Protein AF-0000000083413880 (afdb_homodimer)

Nearest PDB structures (foldseek):
  7q4i-assembly1_A  TM=9.057E-01  e=2.828E-20  Drosophila melanogaster
  7q4i-assembly1_A  TM=9.060E-01  e=8.756E-21  Drosophila melanogaster

Radius of gyration: 27.68 Å; Cα contacts (8 Å, |Δi|>4): 814; chains: 2; bounding box: 43×85×64 Å

InterPro domains:
  IPR026050 C1GALT1/C1GALT1-specific chaperone 1 [PTHR23033] (22-190)

Solvent-accessible surface area (backbone atoms only — not comparable to full-atom values): 29080 Å² total; per-residue (Å²): 125,86,66,44,62,70,46,71,47,90,83,54,32,44,35,43,30,36,78,36,44,47,70,38,63,50,28,41,52,60,71,46,58,25,55,54,52,76,43,39,32,30,34,30,28,48,25,55,38,76,45,84,82,45,67,83,39,52,25,38,40,48,44,27,8,37,36,29,22,42,35,27,46,52,52,44,68,72,41,55,81,39,62,92,46,16,77,82,72,86,84,59,61,63,32,59,50,48,27,50,24,36,48,63,72,66,34,41,68,50,75,55,44,46,98,80,64,16,38,21,38,27,70,42,29,64,51,59,59,69,47,39,78,74,44,60,88,73,40,64,70,57,66,43,25,24,58,40,58,77,78,29,94,63,38,66,34,43,50,43,26,20,31,4,74,38,49,79,61,48,52,54,41,50,49,38,59,72,74,49,48,50,59,60,90,56,81,68,76,82,84,72,83,70,72,68,57,51,92,89,63,77,77,70,82,71,66,66,40,75,77,55,92,76,67,70,77,69,78,63,66,68,74,67,69,69,90,80,76,79,72,65,69,65,63,54,50,52,54,48,53,54,47,52,54,53,48,51,53,50,53,51,33,55,52,57,71,72,103,125,85,66,43,61,72,47,71,46,90,83,54,30,43,36,44,32,36,78,37,45,48,72,37,62,51,26,42,51,60,70,48,58,26,56,54,51,76,42,42,32,31,34,32,29,50,25,54,38,74,43,84,83,46,66,83,39,53,26,38,39,49,44,28,10,37,37,29,22,42,36,26,47,54,52,44,69,73,43,54,79,38,64,91,47,15,78,81,72,86,84,60,63,65,32,58,51,49,27,50,23,36,49,64,71,65,35,42,68,50,76,55,43,46,98,79,62,14,38,21,37,26,69,42,29,65,50,59,57,70,46,40,81,76,42,61,87,73,40,63,69,57,66,44,26,24,58,40,56,77,78,25,98,61,40,66,34,43,49,42,27,20,29,4,73,37,48,77,60,49,53,54,41,50,49,39,58,71,73,51,49,50,59,59,88,58,78,66,76,82,84,72,83,71,71,67,56,51,92,88,62,79,78,70,81,70,67,67,41,74,77,55,91,78,67,70,77,68,79,61,65,68,73,66,69,68,89,80,75,79,72,64,68,65,64,54,50,52,54,49,53,54,47,52,54,53,48,50,54,50,53,52,32,53,53,57,70,70,102

Sequence (518 aa):
MNQFPWLINPTSVLVLNELKSYVFVENMRHMLYPYSPDMPIYFGYNFKLFYSPFGNASYMSGGSGYVLSREALRIFVHGLNDSSKCRQEDNHAEDVEMGVCLYNLGVLAGDSRDSTLRNRFFPMAPYTLLMSKYNGLDFWLFRYAYYNPRACRNCLSDYPVAFHYVSPEDLYVYDYFCYELELYERPQVQERLPEKILPGQLYIPPSDNSCSCSCNPSAFRLVGPLSGQQEPEQQIQWEQDEQERQQEQEEQCEQEEQLMNQFPWLINPTSVLVLNELKSYVFVENMRHMLYPYSPDMPIYFGYNFKLFYSPFGNASYMSGGSGYVLSREALRIFVHGLNDSSKCRQEDNHAEDVEMGVCLYNLGVLAGDSRDSTLRNRFFPMAPYTLLMSKYNGLDFWLFRYAYYNPRACRNCLSDYPVAFHYVSPEDLYVYDYFCYELELYERPQVQERLPEKILPGQLYIPPSDNSCSCSCNPSAFRLVGPLSGQQEPEQQIQWEQDEQERQQEQEEQCEQEEQL

Organism: Drosophila navojoa (NCBI:txid7232)

Foldseek 3Di:
DPQWPFDCDVVLKTWTAGPFKAFDVVLVCLLCVQEDLQAQEKEAFWFDQLAPPQPQATWHDRQLTMITRNNNVVLCVVCVPPCVQAPPDPPADPRSRVRSSSVSSPRHYAQSADPLRAAQTESAAPVCLVCCLVPPCPQLCQVGGQAHCVSDSRSHDPRHGMHGPHDPVVSVVVCCVVPPDDDPPPDDDDDDRDHHQDPPRDDGDTGPRPPPPPPPPPVPPVPDDVPDDDDPPVSVVVSVVVSVNVVVSVVVNVVVVVD/DPQWPFDCDPVLKTWTAGPFKAFDVVLVCLLCVQEDLQAQEKEAFWFDQLAPPQPQATWHDRQLTMITRNNNVVLCVVQVPPCVQAPPDPPADPRSRVRSSSVSSPRHYAQSADPLRAAQGESAAPVCLVCCLVPPCPQLCQVGGQAHCVSDNRNHDPRHGMHGNHDPVVSVVVCCVVPPDDDPPPDDDDDDRDHHQDPPRDDGDTGPRPPPPPPPPPVPPVPDDVPDDDDPPVSVVVSVVVSVNVVVSVVVNVVVVVD

pLDDT: mean 73.75, std 19.84, range [22.42, 95.5]

Structure (mmCIF, N/CA/C/O backbone):
data_AF-0000000083413880-model_v1
#
loop_
_entity.id
_entity.type
_entity.pdbx_description
1 polymer 'Glycoprotein-N-acetylgalactosamine 3-beta-galactosyltransferase 1'
#
loop_
_atom_site.group_PDB
_atom_site.id
_atom_site.type_symbol
_atom_site.label_atom_id
_atom_site.label_alt_id
_atom_site.label_comp_id
_atom_site.label_asym_id
_atom_site.label_entity_id
_atom_site.label_seq_id
_atom_site.pdbx_PDB_ins_code
_atom_site.Cartn_x
_atom_site.Cartn_y
_atom_site.Cartn_z
_atom_site.occupancy
_atom_site.B_iso_or_equiv
_atom_site.auth_seq_id
_atom_site.auth_comp_id
_atom_site.auth_asym_id
_atom_site.auth_atom_id
_atom_site.pdbx_PDB_model_num
ATOM 1 N N . MET A 1 1 ? 14.359 -26.125 0.489 1 28.27 1 MET A N 1
ATOM 2 C CA . MET A 1 1 ? 13.102 -26.453 1.151 1 28.27 1 MET A CA 1
ATOM 3 C C . MET A 1 1 ? 12.867 -25.531 2.348 1 28.27 1 MET A C 1
ATOM 5 O O . MET A 1 1 ? 11.719 -25.234 2.701 1 28.27 1 MET A O 1
ATOM 9 N N . ASN A 1 2 ? 13.891 -25.109 2.965 1 31.52 2 ASN A N 1
ATOM 10 C CA . ASN A 1 2 ? 13.859 -24.453 4.27 1 31.52 2 ASN A CA 1
ATOM 11 C C . ASN A 1 2 ? 13.344 -23.016 4.168 1 31.52 2 ASN A C 1
ATOM 13 O O . ASN A 1 2 ? 13.164 -22.344 5.184 1 31.52 2 ASN A O 1
ATOM 17 N N . GLN A 1 3 ? 13.383 -22.578 3.045 1 35.22 3 GLN A N 1
ATOM 18 C CA . GLN A 1 3 ? 13.234 -21.125 3.016 1 35.22 3 GLN A CA 1
ATOM 19 C C . GLN A 1 3 ? 11.789 -20.719 2.773 1 35.22 3 GLN A C 1
ATOM 21 O O . GLN A 1 3 ? 11.484 -19.531 2.629 1 35.22 3 GLN A O 1
ATOM 26 N N . PHE A 1 4 ? 10.922 -21.719 2.502 1 36 4 PHE A N 1
ATOM 27 C CA . PHE A 1 4 ? 9.555 -21.328 2.182 1 36 4 PHE A CA 1
ATOM 28 C C . PHE A 1 4 ? 8.68 -21.344 3.428 1 36 4 PHE A C 1
ATOM 30 O O . PHE A 1 4 ? 8.508 -22.391 4.055 1 36 4 PHE A O 1
ATOM 37 N N . PRO A 1 5 ? 8.484 -20.25 4.105 1 36.78 5 PRO A N 1
ATOM 38 C CA . PRO A 1 5 ? 7.434 -20.359 5.121 1 36.78 5 PRO A CA 1
ATOM 39 C C . PRO A 1 5 ? 6.113 -20.859 4.551 1 36.78 5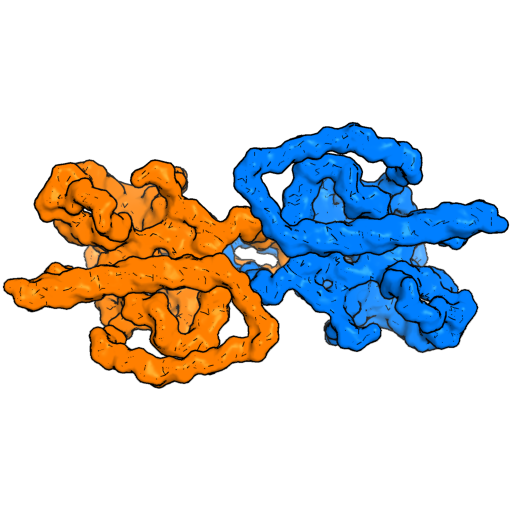 PRO A C 1
ATOM 41 O O . PRO A 1 5 ? 5.73 -20.5 3.439 1 36.78 5 PRO A O 1
ATOM 44 N N . TRP A 1 6 ? 5.801 -22.141 4.973 1 35.75 6 TRP A N 1
ATOM 45 C CA . TRP A 1 6 ? 4.535 -22.797 4.656 1 35.75 6 TRP A CA 1
ATOM 46 C C . TRP A 1 6 ? 3.395 -22.203 5.477 1 35.75 6 TRP A C 1
ATOM 48 O O . TRP A 1 6 ? 3.541 -21.969 6.676 1 35.75 6 TRP A O 1
ATOM 58 N N . LEU A 1 7 ? 2.672 -21.359 4.891 1 36.56 7 LEU A N 1
ATOM 59 C CA . LEU A 1 7 ? 1.474 -20.969 5.629 1 36.56 7 LEU A CA 1
ATOM 60 C C . LEU A 1 7 ? 0.283 -21.828 5.219 1 36.56 7 LEU A C 1
ATOM 62 O O . LEU A 1 7 ? 0.006 -22 4.031 1 36.56 7 LEU A O 1
ATOM 66 N N . ILE A 1 8 ? -0.036 -22.797 6.09 1 33.22 8 ILE A N 1
ATOM 67 C CA . ILE A 1 8 ? -1.237 -23.609 5.918 1 33.22 8 ILE A CA 1
ATOM 68 C C . ILE A 1 8 ? -2.455 -22.844 6.422 1 33.22 8 ILE A C 1
ATOM 70 O O . ILE A 1 8 ? -2.482 -22.391 7.57 1 33.22 8 ILE A O 1
ATOM 74 N N . ASN A 1 9 ? -3.029 -22.203 5.43 1 38.06 9 ASN A N 1
ATOM 75 C CA . ASN A 1 9 ? -4.293 -21.609 5.848 1 38.06 9 ASN A CA 1
ATOM 76 C C . ASN A 1 9 ? -5.355 -22.672 6.117 1 38.06 9 ASN A C 1
ATOM 78 O O . ASN A 1 9 ? -5.285 -23.781 5.57 1 38.06 9 ASN A O 1
ATOM 82 N N . PRO A 1 10 ? -6.145 -22.453 7.098 1 35.47 10 PRO A N 1
ATOM 83 C CA . PRO A 1 10 ? -7.184 -23.406 7.504 1 35.47 10 PRO A CA 1
ATOM 84 C C . PRO A 1 10 ? -7.988 -23.938 6.324 1 35.47 10 PRO A C 1
ATOM 86 O O . PRO A 1 10 ? -8.773 -24.875 6.48 1 35.47 10 PRO A O 1
ATOM 89 N N . THR A 1 11 ? -8.039 -23.234 5.258 1 40.41 11 THR A N 1
ATOM 90 C CA . THR A 1 11 ? -8.93 -23.766 4.238 1 40.41 11 THR A CA 1
ATOM 91 C C . THR A 1 11 ? -8.234 -24.859 3.432 1 40.41 11 THR A C 1
ATOM 93 O O . THR A 1 11 ? -8.617 -25.141 2.293 1 40.41 11 THR A O 1
ATOM 96 N N . SER A 1 12 ? -7.316 -25.641 4.043 1 38.56 12 SER A N 1
ATOM 97 C CA . SER A 1 12 ? -6.762 -26.875 3.502 1 38.56 12 SER A CA 1
ATOM 98 C C . SER A 1 12 ? -5.895 -26.609 2.279 1 38.56 12 SER A C 1
ATOM 100 O O . SER A 1 12 ? -5.809 -27.438 1.375 1 38.56 12 SER A O 1
ATOM 102 N N . VAL A 1 13 ? -5.555 -25.406 2.074 1 38.19 13 VAL A N 1
ATOM 103 C CA . VAL A 1 13 ? -4.668 -25.141 0.946 1 38.19 13 VAL A CA 1
ATOM 104 C C . VAL A 1 13 ? -3.277 -24.781 1.457 1 38.19 13 VAL A C 1
ATOM 106 O O . VAL A 1 13 ? -3.137 -24.25 2.561 1 38.19 13 VAL A O 1
ATOM 109 N N . LEU A 1 14 ? -2.336 -25.406 0.811 1 44.38 14 LEU A N 1
ATOM 110 C CA . LEU A 1 14 ? -0.952 -25.047 1.098 1 44.38 14 LEU A CA 1
ATOM 111 C C . LEU A 1 14 ? -0.502 -23.875 0.224 1 44.38 14 LEU A C 1
ATOM 113 O O . LEU A 1 14 ? -0.678 -23.906 -0.997 1 44.38 14 LEU A O 1
ATOM 117 N N . VAL A 1 15 ? -0.289 -22.891 0.916 1 50.34 15 VAL A N 1
ATOM 118 C CA . VAL A 1 15 ? 0.28 -21.766 0.194 1 50.34 15 VAL A CA 1
ATOM 119 C C . VAL A 1 15 ? 1.797 -21.734 0.369 1 50.34 15 VAL A C 1
ATOM 121 O O . VAL A 1 15 ? 2.299 -21.797 1.494 1 50.34 15 VAL A O 1
ATOM 124 N N . LEU A 1 16 ? 2.508 -21.969 -0.723 1 54.97 16 LEU A N 1
ATOM 125 C CA . LEU A 1 16 ? 3.961 -21.828 -0.698 1 54.97 16 LEU A CA 1
ATOM 126 C C . LEU A 1 16 ? 4.391 -20.469 -1.232 1 54.97 16 LEU A C 1
ATOM 128 O O . LEU A 1 16 ? 4.008 -20.078 -2.338 1 54.97 16 LEU A O 1
ATOM 132 N N . ASN A 1 17 ? 4.816 -19.719 -0.26 1 50.62 17 ASN A N 1
ATOM 133 C CA . ASN A 1 17 ? 5.309 -18.422 -0.725 1 50.62 17 ASN A CA 1
ATOM 134 C C . ASN A 1 17 ? 6.766 -18.219 -0.335 1 50.62 17 ASN A C 1
ATOM 136 O O . ASN A 1 17 ? 7.234 -18.766 0.663 1 50.62 17 ASN A O 1
ATOM 140 N N . GLU A 1 18 ? 7.52 -17.688 -1.311 1 57.16 18 GLU A N 1
ATOM 141 C CA . GLU A 1 18 ? 8.875 -17.266 -0.962 1 57.16 18 GLU A CA 1
ATOM 142 C C . GLU A 1 18 ? 8.844 -16.094 0.009 1 57.16 18 GLU A C 1
ATOM 144 O O . GLU A 1 18 ? 7.82 -15.414 0.147 1 57.16 18 GLU A O 1
ATOM 149 N N . LEU A 1 19 ? 9.969 -15.945 0.531 1 61.78 19 LEU A N 1
ATOM 150 C CA . LEU A 1 19 ? 10.172 -14.766 1.366 1 61.78 19 LEU A CA 1
ATOM 151 C C . LEU A 1 19 ? 9.992 -13.484 0.555 1 61.78 19 LEU A C 1
ATOM 153 O O . LEU A 1 19 ? 10.164 -13.492 -0.667 1 61.78 19 LEU A O 1
ATOM 157 N N . LYS A 1 20 ? 9.203 -12.617 0.947 1 75.31 20 LYS A N 1
ATOM 158 C CA . LYS A 1 20 ? 9.023 -11.305 0.323 1 75.31 20 LYS A CA 1
ATOM 159 C C . LYS A 1 20 ? 7.734 -11.25 -0.485 1 75.31 20 LYS A C 1
ATOM 161 O O . LYS A 1 20 ? 7.676 -10.594 -1.527 1 75.31 20 LYS A O 1
ATOM 166 N N . SER A 1 21 ? 6.945 -12.242 -0.251 1 83.38 21 SER A N 1
ATOM 167 C CA . SER A 1 21 ? 5.652 -12.188 -0.924 1 83.38 21 SER A CA 1
ATOM 168 C C . SER A 1 21 ? 4.562 -11.672 0.012 1 83.38 21 SER A C 1
ATOM 170 O O . SER A 1 21 ? 4.605 -11.922 1.219 1 83.38 21 SER A O 1
ATOM 172 N N . TYR A 1 22 ? 3.709 -10.898 -0.529 1 89.75 22 TYR A N 1
ATOM 173 C CA . TYR A 1 22 ? 2.508 -10.484 0.189 1 89.75 22 TYR A CA 1
ATOM 174 C C . TYR A 1 22 ? 1.27 -11.164 -0.385 1 89.75 22 TYR A C 1
ATOM 176 O O . TYR A 1 22 ? 1.018 -11.094 -1.59 1 89.75 22 TYR A O 1
ATOM 184 N N . VAL A 1 23 ? 0.475 -11.859 0.523 1 88.06 23 VAL A N 1
ATOM 185 C CA . VAL A 1 23 ? -0.676 -12.633 0.075 1 88.06 23 VAL A CA 1
ATOM 186 C C . VAL A 1 23 ? -1.961 -12.016 0.627 1 88.06 23 VAL A C 1
ATOM 188 O O . VAL A 1 23 ? -2.055 -11.734 1.824 1 88.06 23 VAL A O 1
ATOM 191 N N . PHE A 1 24 ? -2.861 -11.766 -0.26 1 89.38 24 PHE A N 1
ATOM 192 C CA . PHE A 1 24 ? -4.207 -11.359 0.123 1 89.38 24 PHE A CA 1
ATOM 193 C C . PHE A 1 24 ? -5.094 -12.578 0.36 1 89.38 24 PHE A C 1
ATOM 195 O O . PHE A 1 24 ? -5.711 -13.094 -0.574 1 89.38 24 PHE A O 1
ATOM 202 N N . VAL A 1 25 ? -5.219 -12.969 1.592 1 84.12 25 VAL A N 1
ATOM 203 C CA . VAL A 1 25 ? -5.836 -14.234 1.962 1 84.12 25 VAL A CA 1
ATOM 204 C C . VAL A 1 25 ? -7.312 -14.219 1.584 1 84.12 25 VAL A C 1
ATOM 206 O O . VAL A 1 25 ? -7.852 -15.227 1.11 1 84.12 25 VAL A O 1
ATOM 209 N N . GLU A 1 26 ? -8.023 -13.109 1.74 1 84.56 26 GLU A N 1
ATOM 210 C CA . GLU A 1 26 ? -9.438 -12.984 1.398 1 84.56 26 GLU A CA 1
ATOM 211 C C . GLU A 1 26 ? -9.672 -13.227 -0.091 1 84.56 26 GLU A C 1
ATOM 213 O O . GLU A 1 26 ? -10.594 -13.953 -0.475 1 84.56 26 GLU A O 1
ATOM 218 N N . ASN A 1 27 ? -8.828 -12.625 -0.875 1 90.06 27 ASN A N 1
ATOM 219 C CA . ASN A 1 27 ? -8.945 -12.797 -2.32 1 90.06 27 ASN A CA 1
ATOM 220 C C . ASN A 1 27 ? -8.617 -14.227 -2.74 1 90.06 27 ASN A C 1
ATOM 222 O O . ASN A 1 27 ? -9.25 -14.773 -3.645 1 90.06 27 ASN A O 1
ATOM 226 N N . MET A 1 28 ? -7.633 -14.828 -2.049 1 88.81 28 MET A N 1
ATOM 227 C CA . MET A 1 28 ? -7.273 -16.203 -2.342 1 88.81 28 MET A CA 1
ATOM 228 C C . MET A 1 28 ? -8.438 -17.156 -2.031 1 88.81 28 MET A C 1
ATOM 230 O O . MET A 1 28 ? -8.766 -18.016 -2.838 1 88.81 28 MET A O 1
ATOM 234 N N . ARG A 1 29 ? -9.039 -16.938 -0.889 1 84.19 29 ARG A N 1
ATOM 235 C CA . ARG A 1 29 ? -10.164 -17.766 -0.483 1 84.19 29 ARG A CA 1
ATOM 236 C C . ARG A 1 29 ? -11.305 -17.672 -1.493 1 84.19 29 ARG A C 1
ATOM 238 O O . ARG A 1 29 ? -11.898 -18.688 -1.862 1 84.19 29 ARG A O 1
ATOM 245 N N . HIS A 1 30 ? -11.57 -16.469 -1.914 1 89.44 30 HIS A N 1
ATOM 246 C CA . HIS A 1 30 ? -12.641 -16.266 -2.879 1 89.44 30 HIS A CA 1
ATOM 247 C C . HIS A 1 30 ? -12.32 -16.938 -4.211 1 89.44 30 HIS A C 1
ATOM 249 O O . HIS A 1 30 ? -13.203 -17.547 -4.824 1 89.44 30 HIS A O 1
ATOM 255 N N . MET A 1 31 ? -11.125 -16.828 -4.68 1 90.69 31 MET A N 1
ATOM 256 C CA . MET A 1 31 ? -10.688 -17.422 -5.934 1 90.69 31 MET A CA 1
ATOM 257 C C . MET A 1 31 ? -10.812 -18.953 -5.875 1 90.69 31 MET A C 1
ATOM 259 O O . MET A 1 31 ? -11.195 -19.578 -6.863 1 90.69 31 MET A O 1
ATOM 263 N N . LEU A 1 32 ? -10.539 -19.547 -4.68 1 88.62 32 LEU A N 1
ATOM 264 C CA . LEU A 1 32 ? -10.477 -21 -4.539 1 88.62 32 LEU A CA 1
ATOM 265 C C . LEU A 1 32 ? -11.859 -21.578 -4.27 1 88.62 32 LEU A C 1
ATOM 267 O O . LEU A 1 32 ? -12.078 -22.781 -4.434 1 88.62 32 LEU A O 1
ATOM 271 N N . TYR A 1 33 ? -12.742 -20.766 -3.967 1 86.88 33 TYR A N 1
ATOM 272 C CA . TYR A 1 33 ? -14.062 -21.188 -3.494 1 86.88 33 TYR A CA 1
ATOM 273 C C . TYR A 1 33 ? -14.727 -22.125 -4.496 1 86.88 33 TYR A C 1
ATOM 275 O O . TYR A 1 33 ? -15.328 -23.125 -4.109 1 86.88 33 TYR A O 1
ATOM 283 N N . PRO A 1 34 ? -14.68 -21.906 -5.801 1 90.56 34 PRO A N 1
ATOM 284 C CA . PRO A 1 34 ? -15.375 -22.781 -6.754 1 90.56 34 PRO A CA 1
ATOM 285 C C . PRO A 1 34 ? -14.773 -24.172 -6.844 1 90.56 34 PRO A C 1
ATOM 287 O O . PRO A 1 34 ? -15.422 -25.109 -7.328 1 90.56 34 PRO A O 1
ATOM 290 N N . TYR A 1 35 ? -13.633 -24.391 -6.398 1 89.25 35 TYR A N 1
ATOM 291 C CA . TYR A 1 35 ? -12.914 -25.641 -6.613 1 89.25 35 TYR A CA 1
ATOM 292 C C . TYR A 1 35 ? -13.055 -26.562 -5.41 1 89.25 35 TYR A C 1
ATOM 294 O O . TYR A 1 35 ? -12.922 -26.125 -4.266 1 89.25 35 TYR A O 1
ATOM 302 N N . SER A 1 36 ? -13.25 -27.75 -5.738 1 87.25 36 SER A N 1
ATOM 303 C CA . SER A 1 36 ? -13.258 -28.75 -4.68 1 87.25 36 SER A CA 1
ATOM 304 C C . SER A 1 36 ? -11.844 -29.047 -4.191 1 87.25 36 SER A C 1
ATOM 306 O O . SER A 1 36 ? -10.922 -29.188 -4.996 1 87.25 36 SER A O 1
ATOM 308 N N . PRO A 1 37 ? -11.703 -29.219 -2.844 1 85.06 37 PRO A N 1
ATOM 309 C CA . PRO A 1 37 ? -10.383 -29.594 -2.326 1 85.06 37 PRO A CA 1
ATOM 310 C C . PRO A 1 37 ? -9.945 -30.984 -2.799 1 85.06 37 PRO A C 1
ATOM 312 O O . PRO A 1 37 ? -8.758 -31.328 -2.701 1 85.06 37 PRO A O 1
ATOM 315 N N . ASP A 1 38 ? -10.906 -31.703 -3.354 1 87.69 38 ASP A N 1
ATOM 316 C CA . ASP A 1 38 ? -10.609 -33.062 -3.799 1 87.69 38 ASP A CA 1
ATOM 317 C C . ASP A 1 38 ? -10.172 -33.062 -5.262 1 87.69 38 ASP A C 1
ATOM 319 O O . ASP A 1 38 ? -9.789 -34.125 -5.793 1 87.69 38 ASP A O 1
ATOM 323 N N . MET A 1 39 ? -10.227 -31.969 -5.918 1 89.25 39 MET A N 1
ATOM 324 C CA . MET A 1 39 ? -9.688 -31.828 -7.27 1 89.25 39 MET A CA 1
ATOM 325 C C . MET A 1 39 ? -8.172 -31.672 -7.238 1 89.25 39 MET A C 1
ATOM 327 O O . MET A 1 39 ? -7.652 -30.828 -6.5 1 89.25 39 MET A O 1
ATOM 331 N N . PRO A 1 40 ? -7.43 -32.531 -7.977 1 93.56 40 PRO A N 1
ATOM 332 C CA . PRO A 1 40 ? -5.973 -32.375 -7.996 1 93.56 40 PRO A CA 1
ATOM 333 C C . PRO A 1 40 ? -5.504 -31.219 -8.867 1 93.56 40 PRO A C 1
ATOM 335 O O . PRO A 1 40 ? -5.113 -31.422 -10.016 1 93.56 40 PRO A O 1
ATOM 338 N N . ILE A 1 41 ? -5.508 -30.078 -8.312 1 93.31 41 ILE A N 1
ATOM 339 C CA . ILE A 1 41 ? -5.234 -28.859 -9.07 1 93.31 41 ILE A CA 1
ATOM 340 C C . ILE A 1 41 ? -4.414 -27.891 -8.211 1 93.31 41 ILE A C 1
ATOM 342 O O . ILE A 1 41 ? -4.48 -27.938 -6.98 1 93.31 41 ILE A O 1
ATOM 346 N N . TYR A 1 42 ? -3.555 -27.094 -8.844 1 92.94 42 TYR A N 1
ATOM 347 C CA . TYR A 1 42 ? -2.809 -26.062 -8.148 1 92.94 42 TYR A CA 1
ATOM 348 C C . TYR A 1 42 ? -2.783 -24.766 -8.953 1 92.94 42 TYR A C 1
ATOM 350 O O . TYR A 1 42 ? -3.068 -24.766 -10.156 1 92.94 42 TYR A O 1
ATOM 358 N N . PHE A 1 43 ? -2.6 -23.688 -8.219 1 93.81 43 PHE A N 1
ATOM 359 C CA . PHE A 1 43 ? -2.744 -22.375 -8.852 1 93.81 43 PHE A CA 1
ATOM 360 C C . PHE A 1 43 ? -1.542 -21.484 -8.539 1 93.81 43 PHE A C 1
ATOM 362 O O . PHE A 1 43 ? -0.873 -21.672 -7.52 1 93.81 43 PHE A O 1
ATOM 369 N N . GLY A 1 44 ? -1.284 -20.469 -9.281 1 93.06 44 GLY A N 1
ATOM 370 C CA . GLY A 1 44 ? -0.245 -19.453 -9.25 1 93.06 44 GLY A CA 1
ATOM 371 C C . GLY A 1 44 ? -0.181 -18.625 -10.516 1 93.06 44 GLY A C 1
ATOM 372 O O . GLY A 1 44 ? -1.208 -18.359 -11.156 1 93.06 44 GLY A O 1
ATOM 373 N N . TYR A 1 45 ? 0.971 -18.109 -10.789 1 93.12 45 TYR A N 1
ATOM 374 C CA . TYR A 1 45 ? 1.217 -17.453 -12.07 1 93.12 45 TYR A CA 1
ATOM 375 C C . TYR A 1 45 ? 1.752 -18.453 -13.094 1 93.12 45 TYR A C 1
ATOM 377 O O . TYR A 1 45 ? 2.828 -19.016 -12.906 1 93.12 45 TYR A O 1
ATOM 385 N N . ASN A 1 46 ? 1.072 -18.609 -14.195 1 93.88 46 ASN A N 1
ATOM 386 C CA . ASN A 1 46 ? 1.405 -19.625 -15.188 1 93.88 46 ASN A CA 1
ATOM 387 C C . ASN A 1 46 ? 2.57 -19.188 -16.062 1 93.88 46 ASN A C 1
ATOM 389 O O . ASN A 1 46 ? 2.473 -18.188 -16.781 1 93.88 46 ASN A O 1
ATOM 393 N N . PHE A 1 47 ? 3.592 -19.984 -16 1 90.44 47 PHE A N 1
ATOM 394 C CA . PHE A 1 47 ? 4.68 -19.859 -16.969 1 90.44 47 PHE A CA 1
ATOM 395 C C . PHE A 1 47 ? 4.648 -21.016 -17.953 1 90.44 47 PHE A C 1
ATOM 397 O O . PHE A 1 47 ? 4.176 -22.109 -17.625 1 90.44 47 PHE A O 1
ATOM 404 N N . LYS A 1 48 ? 5.211 -20.766 -19.062 1 87.06 48 LYS A N 1
ATOM 405 C CA . LYS A 1 48 ? 5.352 -21.828 -20.062 1 87.06 48 LYS A CA 1
ATOM 406 C C . LYS A 1 48 ? 6.383 -22.859 -19.625 1 87.06 48 LYS A C 1
ATOM 408 O O . LYS A 1 48 ? 7.43 -22.516 -19.078 1 87.06 48 LYS A O 1
ATOM 413 N N . LEU A 1 49 ? 5.961 -24.078 -19.766 1 81.5 49 LEU A N 1
ATOM 414 C CA . LEU A 1 49 ? 6.938 -25.156 -19.656 1 81.5 49 LEU A CA 1
ATOM 415 C C . LEU A 1 49 ? 7.547 -25.484 -21.016 1 81.5 49 LEU A C 1
ATOM 417 O O . LEU A 1 49 ? 6.852 -25.953 -21.922 1 81.5 49 LEU A O 1
ATOM 421 N N . PHE A 1 50 ? 8.703 -25.062 -21.328 1 66.19 50 PHE A N 1
ATOM 422 C CA . PHE A 1 50 ? 9.312 -25.141 -22.641 1 66.19 50 PHE A CA 1
ATOM 423 C C . PHE A 1 50 ? 9.844 -26.531 -22.922 1 66.19 50 PHE A C 1
ATOM 425 O O . PHE A 1 50 ? 10.148 -26.875 -24.078 1 66.19 50 PHE A O 1
ATOM 432 N N . TYR A 1 51 ? 9.977 -27.344 -21.953 1 60.88 51 TYR A N 1
ATOM 433 C CA . TYR A 1 51 ? 10.672 -28.594 -22.219 1 60.88 51 TYR A CA 1
ATOM 434 C C . TYR A 1 51 ? 9.719 -29.641 -22.812 1 60.88 51 TYR A C 1
ATOM 436 O O . TYR A 1 51 ? 8.555 -29.703 -22.438 1 60.88 51 TYR A O 1
ATOM 444 N N . SER A 1 52 ? 10.133 -30.094 -24.141 1 54.53 52 SER A N 1
ATOM 445 C CA . SER A 1 52 ? 9.508 -31.328 -24.578 1 54.53 52 SER A CA 1
ATOM 446 C C . SER A 1 52 ? 9.516 -32.375 -23.453 1 54.53 52 SER A C 1
ATOM 448 O O . SER A 1 52 ? 10.461 -32.438 -22.672 1 54.53 52 SER A O 1
ATOM 450 N N . PRO A 1 53 ? 8.5 -33.031 -23.297 1 57.16 53 PRO A N 1
ATOM 451 C CA . PRO A 1 53 ? 7.285 -33.188 -24.094 1 57.16 53 PRO A CA 1
ATOM 452 C C . PRO A 1 53 ? 6.109 -32.375 -23.562 1 57.16 53 PRO A C 1
ATOM 454 O O . PRO A 1 53 ? 4.949 -32.75 -23.797 1 57.16 53 PRO A O 1
ATOM 457 N N . PHE A 1 54 ? 6.41 -31.453 -22.891 1 64.44 54 PHE A N 1
ATOM 458 C CA . PHE A 1 54 ? 5.305 -30.938 -22.094 1 64.44 54 PHE A CA 1
ATOM 459 C C . PHE A 1 54 ? 4.375 -30.094 -22.953 1 64.44 54 PHE A C 1
ATOM 461 O O . PHE A 1 54 ? 3.242 -29.812 -22.547 1 64.44 54 PHE A O 1
ATOM 468 N N . GLY A 1 55 ? 4.57 -30.078 -24.219 1 59.97 55 GLY A N 1
ATOM 469 C CA . GLY A 1 55 ? 3.611 -29.422 -25.094 1 59.97 55 GLY A CA 1
ATOM 470 C C . GLY A 1 55 ? 3.129 -28.094 -24.578 1 59.97 55 GLY A C 1
ATOM 471 O O . GLY A 1 55 ? 3.934 -27.188 -24.328 1 59.97 55 GLY A O 1
ATOM 472 N N . ASN A 1 56 ? 1.826 -27.969 -24.312 1 72.06 56 ASN A N 1
ATOM 473 C CA . ASN A 1 56 ? 1.055 -26.812 -23.891 1 72.06 56 ASN A CA 1
ATOM 474 C C . ASN A 1 56 ? 0.833 -26.812 -22.375 1 72.06 56 ASN A C 1
ATOM 476 O O . ASN A 1 56 ? -0.212 -26.375 -21.891 1 72.06 56 ASN A O 1
ATOM 480 N N . ALA A 1 57 ? 1.873 -27.297 -21.734 1 86.81 57 ALA A N 1
ATOM 481 C CA . ALA A 1 57 ? 1.721 -27.359 -20.281 1 86.81 57 ALA A CA 1
ATOM 482 C C . ALA A 1 57 ? 2.289 -26.094 -19.625 1 86.81 57 ALA A C 1
ATOM 484 O O . ALA A 1 57 ? 3.088 -25.375 -20.219 1 86.81 57 ALA A O 1
ATOM 485 N N . SER A 1 58 ? 1.792 -25.844 -18.484 1 92.62 58 SER A N 1
ATOM 486 C CA . SER A 1 58 ? 2.287 -24.703 -17.719 1 92.62 58 SER A CA 1
ATOM 487 C C . SER A 1 58 ? 2.666 -25.125 -16.297 1 92.62 58 SER A C 1
ATOM 489 O O . SER A 1 58 ? 2.291 -26.203 -15.852 1 92.62 58 SER A O 1
ATOM 491 N N . TYR A 1 59 ? 3.525 -24.375 -15.758 1 90.75 59 TYR A N 1
ATOM 492 C CA . TYR A 1 59 ? 3.85 -24.469 -14.344 1 90.75 59 TYR A CA 1
ATOM 493 C C . TYR A 1 59 ? 3.688 -23.125 -13.648 1 90.75 59 TYR A C 1
ATOM 495 O O . TYR A 1 59 ? 3.48 -22.109 -14.305 1 90.75 59 TYR A O 1
ATOM 503 N N . MET A 1 60 ? 3.684 -23.156 -12.32 1 92.06 60 MET A N 1
ATOM 504 C CA . MET A 1 60 ? 3.475 -21.922 -11.578 1 92.06 60 MET A CA 1
ATOM 505 C C . MET A 1 60 ? 4.805 -21.312 -11.133 1 92.06 60 MET A C 1
ATOM 507 O O . MET A 1 60 ? 5.691 -22.031 -10.664 1 92.06 60 MET A O 1
ATOM 511 N N . SER A 1 61 ? 4.855 -20 -11.297 1 87.75 61 SER A N 1
ATOM 512 C CA . SER A 1 61 ? 6.035 -19.281 -10.836 1 87.75 61 SER A CA 1
ATOM 513 C C . SER A 1 61 ? 6.258 -19.469 -9.344 1 87.75 61 SER A C 1
ATOM 515 O O . SER A 1 61 ? 5.312 -19.406 -8.555 1 87.75 61 SER A O 1
ATOM 517 N N . GLY A 1 62 ? 7.5 -19.625 -8.93 1 81.94 62 GLY A N 1
ATOM 518 C CA . GLY A 1 62 ? 7.84 -19.75 -7.523 1 81.94 62 GLY A CA 1
ATOM 519 C C . GLY A 1 62 ? 7.734 -18.438 -6.766 1 81.94 62 GLY A C 1
ATOM 520 O O . GLY A 1 62 ? 7.434 -18.422 -5.57 1 81.94 62 GLY A O 1
ATOM 521 N N . GLY A 1 63 ? 7.988 -17.328 -7.359 1 77.69 63 GLY A N 1
ATOM 522 C CA . GLY A 1 63 ? 8.023 -16.016 -6.73 1 77.69 63 GLY A CA 1
ATOM 523 C C . GLY A 1 63 ? 6.699 -15.617 -6.113 1 77.69 63 GLY A C 1
ATOM 524 O O . GLY A 1 63 ? 6.652 -15.172 -4.965 1 77.69 63 GLY A O 1
ATOM 525 N N . SER A 1 64 ? 5.594 -15.805 -6.859 1 79.88 64 SER A N 1
ATOM 526 C CA . SER A 1 64 ? 4.281 -15.398 -6.355 1 79.88 64 SER A CA 1
ATOM 527 C C . SER A 1 64 ? 3.707 -16.453 -5.414 1 79.88 64 SER A C 1
ATOM 529 O O . SER A 1 64 ? 2.689 -16.219 -4.758 1 79.88 64 SER A O 1
ATOM 531 N N . GLY A 1 65 ? 4.418 -17.625 -5.477 1 81.38 65 GLY A N 1
ATOM 532 C CA . GLY A 1 65 ? 3.859 -18.719 -4.707 1 81.38 65 GLY A CA 1
ATOM 533 C C . GLY A 1 65 ? 2.76 -19.469 -5.441 1 81.38 65 GLY A C 1
ATOM 534 O O . GLY A 1 65 ? 2.307 -19.031 -6.5 1 81.38 65 GLY A O 1
ATOM 535 N N . TYR A 1 66 ? 2.465 -20.641 -5 1 86.5 66 TYR A N 1
ATOM 536 C CA . TYR A 1 66 ? 1.372 -21.406 -5.574 1 86.5 66 TYR A CA 1
ATOM 537 C C . TYR A 1 66 ? 0.589 -22.141 -4.488 1 86.5 66 TYR A C 1
ATOM 539 O O . TYR A 1 66 ? 1.089 -22.328 -3.377 1 86.5 66 TYR A O 1
ATOM 547 N N . VAL A 1 67 ? -0.605 -22.359 -4.773 1 88.44 67 VAL A N 1
ATOM 548 C CA . VAL A 1 67 ? -1.552 -22.984 -3.855 1 88.44 67 VAL A CA 1
ATOM 549 C C . VAL A 1 67 ? -1.987 -24.344 -4.402 1 88.44 67 VAL A C 1
ATOM 551 O O . VAL A 1 67 ? -2.396 -24.453 -5.559 1 88.44 67 VAL A O 1
ATOM 554 N N . LEU A 1 68 ? -1.815 -25.297 -3.527 1 88.75 68 LEU A N 1
ATOM 555 C CA . LEU A 1 68 ? -2.217 -26.641 -3.902 1 88.75 68 LEU A CA 1
ATOM 556 C C . LEU A 1 68 ? -3.512 -27.047 -3.201 1 88.75 68 LEU A C 1
ATOM 558 O O . LEU A 1 68 ? -3.691 -26.766 -2.014 1 88.75 68 LEU A O 1
ATOM 562 N N . SER A 1 69 ? -4.391 -27.688 -3.949 1 85.25 69 SER A N 1
ATOM 563 C CA . SER A 1 69 ? -5.539 -28.312 -3.297 1 85.25 69 SER A CA 1
ATOM 564 C C . SER A 1 69 ? -5.094 -29.422 -2.352 1 85.25 69 SER A C 1
ATOM 566 O O . SER A 1 69 ? -3.949 -29.875 -2.408 1 85.25 69 SER A O 1
ATOM 568 N N . ARG A 1 70 ? -5.969 -29.781 -1.525 1 82.44 70 ARG A N 1
ATOM 569 C CA . ARG A 1 70 ? -5.691 -30.891 -0.614 1 82.44 70 ARG A CA 1
ATOM 570 C C . ARG A 1 70 ? -5.277 -32.125 -1.381 1 82.44 70 ARG A C 1
ATOM 572 O O . ARG A 1 70 ? -4.297 -32.781 -1.024 1 82.44 70 ARG A O 1
ATOM 579 N N . GLU A 1 71 ? -6.031 -32.469 -2.408 1 87.94 71 GLU A N 1
ATOM 580 C CA . GLU A 1 71 ? -5.723 -33.656 -3.193 1 87.94 71 GLU A CA 1
ATOM 581 C C . GLU A 1 71 ? -4.387 -33.531 -3.918 1 87.94 71 GLU A C 1
ATOM 583 O O . GLU A 1 71 ? -3.613 -34.469 -4.008 1 87.94 71 GLU A O 1
ATOM 588 N N . ALA A 1 72 ? -4.141 -32.375 -4.414 1 90.31 72 ALA A N 1
ATOM 589 C CA . ALA A 1 72 ? -2.855 -32.125 -5.066 1 90.31 72 ALA A CA 1
ATOM 590 C C . ALA A 1 72 ? -1.698 -32.344 -4.094 1 90.31 72 ALA A C 1
ATOM 592 O O . ALA A 1 72 ? -0.685 -32.938 -4.449 1 90.31 72 ALA A O 1
ATOM 593 N N . LEU A 1 73 ? -1.833 -31.828 -2.922 1 85.5 73 LEU A N 1
ATOM 594 C CA . LEU A 1 73 ? -0.808 -32 -1.896 1 85.5 73 LEU A CA 1
ATOM 595 C C . LEU A 1 73 ? -0.619 -33.469 -1.544 1 85.5 73 LEU A C 1
ATOM 597 O O . LEU A 1 73 ? 0.514 -33.938 -1.415 1 85.5 73 LEU A O 1
ATOM 601 N N . ARG A 1 74 ? -1.683 -34.125 -1.386 1 84.25 74 ARG A N 1
ATOM 602 C CA . ARG A 1 74 ? -1.623 -35.531 -1.087 1 84.25 74 ARG A CA 1
ATOM 603 C C . ARG A 1 74 ? -0.856 -36.281 -2.17 1 84.25 74 ARG A C 1
ATOM 605 O O . ARG A 1 74 ? 0.05 -37.062 -1.866 1 84.25 74 ARG A O 1
ATOM 612 N N . ILE A 1 75 ? -1.23 -36.062 -3.408 1 90.12 75 ILE A N 1
ATOM 613 C CA . ILE A 1 75 ? -0.583 -36.719 -4.543 1 90.12 75 ILE A CA 1
ATOM 614 C C . ILE A 1 75 ? 0.907 -36.375 -4.547 1 90.12 75 ILE A C 1
ATOM 616 O O . ILE A 1 75 ? 1.745 -37.281 -4.75 1 90.12 75 ILE A O 1
ATOM 620 N N . PHE A 1 76 ? 1.238 -35.188 -4.312 1 87.56 76 PHE A N 1
ATOM 621 C CA . PHE A 1 76 ? 2.619 -34.719 -4.324 1 87.56 76 PHE A CA 1
ATOM 622 C C . PHE A 1 76 ? 3.443 -35.438 -3.258 1 87.56 76 PHE A C 1
ATOM 624 O O . PHE A 1 76 ? 4.516 -35.969 -3.549 1 87.56 76 PHE A O 1
ATOM 631 N N . VAL A 1 77 ? 2.969 -35.469 -2.061 1 81.25 77 VAL A N 1
ATOM 632 C CA . VAL A 1 77 ? 3.695 -36.031 -0.93 1 81.25 77 VAL A CA 1
ATOM 633 C C . VAL A 1 77 ? 3.936 -37.531 -1.165 1 81.25 77 VAL A C 1
ATOM 635 O O . VAL A 1 77 ? 5.016 -38.031 -0.864 1 81.25 77 VAL A O 1
ATOM 638 N N . HIS A 1 78 ? 3.035 -38.156 -1.762 1 87.62 78 HIS A N 1
ATOM 639 C CA . HIS A 1 78 ? 3.154 -39.594 -1.984 1 87.62 78 HIS A CA 1
ATOM 640 C C . HIS A 1 78 ? 4.012 -39.906 -3.211 1 87.62 78 HIS A C 1
ATOM 642 O O . HIS A 1 78 ? 4.641 -40.938 -3.291 1 87.62 78 HIS A O 1
ATOM 648 N N . GLY A 1 79 ? 4.031 -38.906 -4.098 1 88.62 79 GLY A N 1
ATOM 649 C CA . GLY A 1 79 ? 4.734 -39.156 -5.348 1 88.62 79 GLY A CA 1
ATOM 650 C C . GLY A 1 79 ? 6.129 -38.562 -5.367 1 88.62 79 GLY A C 1
ATOM 651 O O . GLY A 1 79 ? 6.93 -38.875 -6.254 1 88.62 79 GLY A O 1
ATOM 652 N N . LEU A 1 80 ? 6.477 -37.812 -4.398 1 84.56 80 LEU A N 1
ATOM 653 C CA . LEU A 1 80 ? 7.688 -37 -4.398 1 84.56 80 LEU A CA 1
ATOM 654 C C . LEU A 1 80 ? 8.93 -37.875 -4.457 1 84.56 80 LEU A C 1
ATOM 656 O O . LEU A 1 80 ? 9.945 -37.5 -5.047 1 84.56 80 LEU A O 1
ATOM 660 N N . ASN A 1 81 ? 8.867 -39.031 -3.969 1 85.06 81 ASN A N 1
ATOM 661 C CA . ASN A 1 81 ? 10.047 -39.906 -3.895 1 85.06 81 ASN A CA 1
ATOM 662 C C . ASN A 1 81 ? 10.172 -40.781 -5.129 1 85.06 81 ASN A C 1
ATOM 664 O O . ASN A 1 81 ? 11.133 -41.531 -5.266 1 85.06 81 ASN A O 1
ATOM 668 N N . ASP A 1 82 ? 9.219 -40.75 -6.039 1 89.56 82 ASP A N 1
ATOM 669 C CA . ASP A 1 82 ? 9.312 -41.438 -7.316 1 89.56 82 ASP A CA 1
ATOM 670 C C . ASP A 1 82 ? 10.234 -40.688 -8.281 1 89.56 82 ASP A C 1
ATOM 672 O O . ASP A 1 82 ? 9.828 -39.719 -8.906 1 89.56 82 ASP A O 1
ATOM 676 N N . SER A 1 83 ? 11.422 -41.094 -8.453 1 86.81 83 SER A N 1
ATOM 677 C CA . SER A 1 83 ? 12.453 -40.406 -9.234 1 86.81 83 SER A CA 1
ATOM 678 C C . SER A 1 83 ? 12.109 -40.406 -10.719 1 86.81 83 SER A C 1
ATOM 680 O O . SER A 1 83 ? 12.68 -39.625 -11.492 1 86.81 83 SER A O 1
ATOM 682 N N . SER A 1 84 ? 11.195 -41.312 -11.102 1 88.88 84 SER A N 1
ATOM 683 C CA . SER A 1 84 ? 10.773 -41.312 -12.5 1 88.88 84 SER A CA 1
ATOM 684 C C . SER A 1 84 ? 9.828 -40.156 -12.789 1 88.88 84 SER A C 1
ATOM 686 O O . SER A 1 84 ? 9.656 -39.75 -13.945 1 88.88 84 SER A O 1
ATOM 688 N N . LYS A 1 85 ? 9.281 -39.656 -11.773 1 89.5 85 LYS A N 1
ATOM 689 C CA . LYS A 1 85 ? 8.289 -38.594 -11.93 1 89.5 85 LYS A CA 1
ATOM 690 C C . LYS A 1 85 ? 8.836 -37.25 -11.453 1 89.5 85 LYS A C 1
ATOM 692 O O . LYS A 1 85 ? 8.531 -36.219 -12.031 1 89.5 85 LYS A O 1
ATOM 697 N N . CYS A 1 86 ? 9.609 -37.312 -10.391 1 86.75 86 CYS A N 1
ATOM 698 C CA . CYS A 1 86 ? 10.133 -36.094 -9.773 1 86.75 86 CYS A CA 1
ATOM 699 C C . CYS A 1 86 ? 11.648 -36.156 -9.664 1 86.75 86 CYS A C 1
ATOM 701 O O . CYS A 1 86 ? 12.203 -37.062 -9.039 1 86.75 86 CYS A O 1
ATOM 703 N N . ARG A 1 87 ? 12.227 -35.125 -10.266 1 80.44 87 ARG A N 1
ATOM 704 C CA . ARG A 1 87 ? 13.68 -35.062 -10.195 1 80.44 87 ARG A CA 1
ATOM 705 C C . ARG A 1 87 ? 14.148 -34.906 -8.758 1 80.44 87 ARG A C 1
ATOM 707 O O . ARG A 1 87 ? 13.555 -34.188 -7.969 1 80.44 87 ARG A O 1
ATOM 714 N N . GLN A 1 88 ? 15.164 -35.656 -8.43 1 72.94 88 GLN A N 1
ATOM 715 C CA . GLN A 1 88 ? 15.656 -35.688 -7.051 1 72.94 88 GLN A CA 1
ATOM 716 C C . GLN A 1 88 ? 16.812 -34.719 -6.867 1 72.94 88 GLN A C 1
ATOM 718 O O . GLN A 1 88 ? 17.125 -34.312 -5.742 1 72.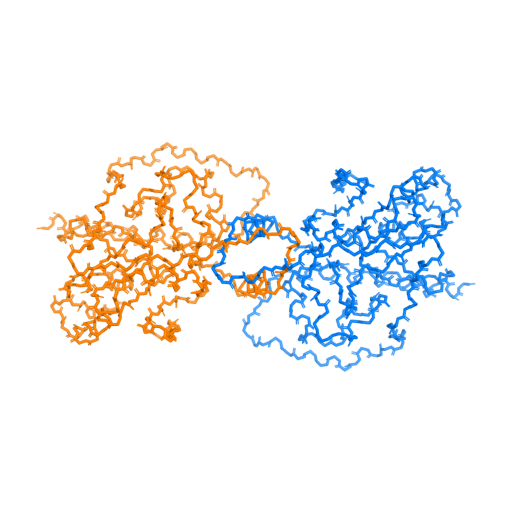94 88 GLN A O 1
ATOM 723 N N . GLU A 1 89 ? 17.375 -34.25 -8.008 1 65.94 89 GLU A N 1
ATOM 724 C CA . GLU A 1 89 ? 18.547 -33.375 -7.902 1 65.94 89 GLU A CA 1
ATOM 725 C C . GLU A 1 89 ? 18.125 -31.938 -7.691 1 65.94 89 GLU A C 1
ATOM 727 O O . GLU A 1 89 ? 17.062 -31.516 -8.164 1 65.94 89 GLU A O 1
ATOM 732 N N . ASP A 1 90 ? 18.828 -31.203 -6.828 1 60.97 90 ASP A N 1
ATOM 733 C CA . ASP A 1 90 ? 18.5 -29.828 -6.453 1 60.97 90 ASP A CA 1
ATOM 734 C C . ASP A 1 90 ? 19.234 -28.828 -7.352 1 60.97 90 ASP A C 1
ATOM 736 O O . ASP A 1 90 ? 19.656 -27.766 -6.891 1 60.97 90 ASP A O 1
ATOM 740 N N . ASN A 1 91 ? 19.375 -29.031 -8.602 1 58.78 91 ASN A N 1
ATOM 741 C CA . ASN A 1 91 ? 20.219 -28.172 -9.414 1 58.78 91 ASN A CA 1
ATOM 742 C C . ASN A 1 91 ? 19.391 -27.297 -10.352 1 58.78 91 ASN A C 1
ATOM 744 O O . ASN A 1 91 ? 19.922 -26.641 -11.234 1 58.78 91 ASN A O 1
ATOM 748 N N . HIS A 1 92 ? 18.125 -27.406 -10.195 1 64.94 92 HIS A N 1
ATOM 749 C CA . HIS A 1 92 ? 17.297 -26.625 -11.109 1 64.94 92 HIS A CA 1
ATOM 750 C C . HIS A 1 92 ? 16.344 -25.703 -10.352 1 64.94 92 HIS A C 1
ATOM 752 O O . HIS A 1 92 ? 16.219 -25.812 -9.133 1 64.94 92 HIS A O 1
ATOM 758 N N . ALA A 1 93 ? 15.789 -24.812 -11.125 1 74.88 93 ALA A N 1
ATOM 759 C CA . ALA A 1 93 ? 14.805 -23.906 -10.539 1 74.88 93 ALA A CA 1
ATOM 760 C C . ALA A 1 93 ? 13.695 -24.688 -9.844 1 74.88 93 ALA A C 1
ATOM 762 O O . ALA A 1 93 ? 13.102 -25.594 -10.43 1 74.88 93 ALA A O 1
ATOM 763 N N . GLU A 1 94 ? 13.438 -24.391 -8.664 1 74.31 94 GLU A N 1
ATOM 764 C CA . GLU A 1 94 ? 12.523 -25.141 -7.801 1 74.31 94 GLU A CA 1
ATOM 765 C C . GLU A 1 94 ? 11.109 -25.156 -8.375 1 74.31 94 GLU A C 1
ATOM 767 O O . GLU A 1 94 ? 10.43 -26.172 -8.336 1 74.31 94 GLU A O 1
ATOM 772 N N . ASP A 1 95 ? 10.695 -24.031 -8.945 1 82.81 95 ASP A N 1
ATOM 773 C CA . ASP A 1 95 ? 9.328 -23.953 -9.438 1 82.81 95 ASP A CA 1
ATOM 774 C C . ASP A 1 95 ? 9.148 -24.781 -10.711 1 82.81 95 ASP A C 1
ATOM 776 O O . ASP A 1 95 ? 8.102 -25.406 -10.914 1 82.81 95 ASP A O 1
ATOM 780 N N . VAL A 1 96 ? 10.172 -24.875 -11.531 1 84.12 96 VAL A N 1
ATOM 781 C CA . VAL A 1 96 ? 10.109 -25.688 -12.734 1 84.12 96 VAL A CA 1
ATOM 782 C C . VAL A 1 96 ? 10.062 -27.172 -12.352 1 84.12 96 VAL A C 1
ATOM 784 O O . VAL A 1 96 ? 9.234 -27.922 -12.875 1 84.12 96 VAL A O 1
ATOM 787 N N . GLU A 1 97 ? 10.898 -27.531 -11.438 1 82.12 97 GLU A N 1
ATOM 788 C CA . GLU A 1 97 ? 10.93 -28.922 -10.992 1 82.12 97 GLU A CA 1
ATOM 789 C C . GLU A 1 97 ? 9.594 -29.328 -10.367 1 82.12 97 GLU A C 1
ATOM 791 O O . GLU A 1 97 ? 9.109 -30.438 -10.594 1 82.12 97 GLU A O 1
ATOM 796 N N . MET A 1 98 ? 9.094 -28.453 -9.602 1 84.12 98 MET A N 1
ATOM 797 C CA . MET A 1 98 ? 7.781 -28.703 -9.008 1 84.12 98 MET A CA 1
ATOM 798 C C . MET A 1 98 ? 6.715 -28.859 -10.086 1 84.12 98 MET A C 1
ATOM 800 O O . MET A 1 98 ? 5.883 -29.766 -10.008 1 84.12 98 MET A O 1
ATOM 804 N N . GLY A 1 99 ? 6.777 -27.984 -11.039 1 88.94 99 GLY A N 1
ATOM 805 C CA . GLY A 1 99 ? 5.824 -28.047 -12.133 1 88.94 99 GLY A CA 1
ATOM 806 C C . GLY A 1 99 ? 5.891 -29.359 -12.898 1 88.94 99 GLY A C 1
ATOM 807 O O . GLY A 1 99 ? 4.859 -29.984 -13.18 1 88.94 99 GLY A O 1
ATOM 808 N N . VAL A 1 100 ? 7.062 -29.781 -13.242 1 88 100 VAL A N 1
ATOM 809 C CA . VAL A 1 100 ? 7.266 -31.016 -13.977 1 88 100 VAL A CA 1
ATOM 810 C C . VAL A 1 100 ? 6.789 -32.188 -13.133 1 88 100 VAL A C 1
ATOM 812 O O . VAL A 1 100 ? 6.102 -33.094 -13.641 1 88 100 VAL A O 1
ATOM 815 N N . CYS A 1 101 ? 7.164 -32.188 -11.914 1 87.88 101 CYS A N 1
ATOM 816 C CA . CYS A 1 101 ? 6.766 -33.25 -11 1 87.88 101 CYS A CA 1
ATOM 817 C C . CYS A 1 101 ? 5.246 -33.344 -10.906 1 87.88 101 CYS A C 1
ATOM 819 O O . CYS A 1 101 ? 4.676 -34.438 -11.094 1 87.88 101 CYS A O 1
ATOM 821 N N . LEU A 1 102 ? 4.598 -32.25 -10.68 1 91.38 102 LEU A N 1
ATOM 822 C CA . LEU A 1 102 ? 3.143 -32.219 -10.555 1 91.38 102 LEU A CA 1
ATOM 823 C C . LEU A 1 102 ? 2.479 -32.656 -11.859 1 91.38 102 LEU A C 1
ATOM 825 O O . LEU A 1 102 ? 1.482 -33.375 -11.852 1 91.38 102 LEU A O 1
ATOM 829 N N . TYR A 1 103 ? 3.039 -32.25 -12.906 1 92.56 103 TYR A N 1
ATOM 830 C CA . TYR A 1 103 ? 2.533 -32.656 -14.211 1 92.56 103 TYR A CA 1
ATOM 831 C C . TYR A 1 103 ? 2.6 -34.188 -14.359 1 92.56 103 TYR A C 1
ATOM 833 O O . TYR A 1 103 ? 1.61 -34.812 -14.742 1 92.56 103 TYR A O 1
ATOM 841 N N . ASN A 1 104 ? 3.684 -34.719 -14.008 1 91.75 104 ASN A N 1
ATOM 842 C CA . ASN A 1 104 ? 3.887 -36.125 -14.148 1 91.75 104 ASN A CA 1
ATOM 843 C C . ASN A 1 104 ? 2.979 -36.938 -13.211 1 91.75 104 ASN A C 1
ATOM 845 O O . ASN A 1 104 ? 2.594 -38.062 -13.523 1 91.75 104 ASN A O 1
ATOM 849 N N . LEU A 1 105 ? 2.635 -36.344 -12.172 1 93.56 105 LEU A N 1
ATOM 850 C CA . LEU A 1 105 ? 1.802 -37 -11.172 1 93.56 105 LEU A CA 1
ATOM 851 C C . LEU A 1 105 ? 0.322 -36.812 -11.5 1 93.56 105 LEU A C 1
ATOM 853 O O . LEU A 1 105 ? -0.539 -37.375 -10.812 1 93.56 105 LEU A O 1
ATOM 857 N N . GLY A 1 106 ? 0.04 -36 -12.469 1 93.38 106 GLY A N 1
ATOM 858 C CA . GLY A 1 106 ? -1.333 -35.875 -12.922 1 93.38 106 GLY A CA 1
ATOM 859 C C . GLY A 1 106 ? -2.068 -34.719 -12.25 1 93.38 106 GLY A C 1
ATOM 860 O O . GLY A 1 106 ? -3.301 -34.688 -12.258 1 93.38 106 GLY A O 1
ATOM 861 N N . VAL A 1 107 ? -1.355 -33.844 -11.594 1 93.56 107 VAL A N 1
ATOM 862 C CA . VAL A 1 107 ? -1.954 -32.656 -10.992 1 93.56 107 VAL A CA 1
ATOM 863 C C . VAL A 1 107 ? -2.1 -31.562 -12.039 1 93.56 107 VAL A C 1
ATOM 865 O O . VAL A 1 107 ? -1.159 -31.281 -12.789 1 93.56 107 VAL A O 1
ATOM 868 N N . LEU A 1 108 ? -3.236 -30.906 -12.125 1 94.75 108 LEU A N 1
ATOM 869 C CA . LEU A 1 108 ? -3.543 -29.922 -13.148 1 94.75 108 LEU A CA 1
ATOM 870 C C . LEU A 1 108 ? -3.049 -28.547 -12.742 1 94.75 108 LEU A C 1
ATOM 872 O O . LEU A 1 108 ? -3.193 -28.141 -11.586 1 94.75 108 LEU A O 1
ATOM 876 N N . ALA A 1 109 ? -2.439 -27.891 -13.695 1 95.5 109 ALA A N 1
ATOM 877 C CA . ALA A 1 109 ? -2.127 -26.469 -13.523 1 95.5 109 ALA A CA 1
ATOM 878 C C . ALA A 1 109 ? -3.326 -25.594 -13.875 1 95.5 109 ALA A C 1
ATOM 880 O O . ALA A 1 109 ? -3.658 -25.438 -15.055 1 95.5 109 ALA A O 1
ATOM 881 N N . GLY A 1 110 ? -3.898 -24.984 -12.891 1 95.25 110 GLY A N 1
ATOM 882 C CA . GLY A 1 110 ? -5.129 -24.25 -13.102 1 95.25 110 GLY A CA 1
ATOM 883 C C . GLY A 1 110 ? -4.895 -22.844 -13.625 1 95.25 110 GLY A C 1
ATOM 884 O O . GLY A 1 110 ? -3.752 -22.375 -13.688 1 95.25 110 GLY A O 1
ATOM 885 N N . ASP A 1 111 ? -6 -22.203 -14.047 1 94.75 111 ASP A N 1
ATOM 886 C CA . ASP A 1 111 ? -6.039 -20.812 -14.469 1 94.75 111 ASP A CA 1
ATOM 887 C C . ASP A 1 111 ? -6.543 -19.906 -13.344 1 94.75 111 ASP A C 1
ATOM 889 O O . ASP A 1 111 ? -7.73 -19.922 -13.008 1 94.75 111 ASP A O 1
ATOM 893 N N . SER A 1 112 ? -5.648 -19.156 -12.805 1 94 112 SER A N 1
ATOM 894 C CA . SER A 1 112 ? -6.008 -18.328 -11.656 1 94 112 SER A CA 1
ATOM 895 C C . SER A 1 112 ? -6.516 -16.953 -12.086 1 94 112 SER A C 1
ATOM 897 O O . SER A 1 112 ? -6.836 -16.109 -11.25 1 94 112 SER A O 1
ATOM 899 N N . ARG A 1 113 ? -6.625 -16.641 -13.367 1 94.5 113 ARG A N 1
ATOM 900 C CA . ARG A 1 113 ? -7.078 -15.336 -13.844 1 94.5 113 ARG A CA 1
ATOM 901 C C . ARG A 1 113 ? -8.547 -15.117 -13.516 1 94.5 113 ARG A C 1
ATOM 903 O O . ARG A 1 113 ? -9.305 -16.078 -13.328 1 94.5 113 ARG A O 1
ATOM 910 N N . ASP A 1 114 ? -8.844 -13.836 -13.43 1 91.5 114 ASP A N 1
ATOM 911 C CA . ASP A 1 114 ? -10.242 -13.539 -13.117 1 91.5 114 ASP A CA 1
ATOM 912 C C . ASP A 1 114 ? -11.117 -13.625 -14.359 1 91.5 114 ASP A C 1
ATOM 914 O O . ASP A 1 114 ? -10.648 -14.039 -15.43 1 91.5 114 ASP A O 1
ATOM 918 N N . SER A 1 115 ? -12.383 -13.273 -14.172 1 87.38 115 SER A N 1
ATOM 919 C CA . SER A 1 115 ? -13.359 -13.469 -15.242 1 87.38 115 SER A CA 1
ATOM 920 C C . SER A 1 115 ? -13.047 -12.586 -16.438 1 87.38 115 SER A C 1
ATOM 922 O O . SER A 1 115 ? -13.547 -12.828 -17.547 1 87.38 115 SER A O 1
ATOM 924 N N . THR A 1 116 ? -12.211 -11.602 -16.281 1 87.06 116 THR A N 1
ATOM 925 C CA . THR A 1 116 ? -11.812 -10.727 -17.391 1 87.06 116 THR A CA 1
ATOM 926 C C . THR A 1 116 ? -10.414 -11.078 -17.875 1 87.06 116 THR A C 1
ATOM 928 O O . THR A 1 116 ? -9.789 -10.289 -18.594 1 87.06 116 THR A O 1
ATOM 931 N N . LEU A 1 117 ? -9.82 -12.188 -17.391 1 88.69 117 LEU A N 1
ATOM 932 C CA . LEU A 1 117 ? -8.562 -12.781 -17.828 1 88.69 117 LEU A CA 1
ATOM 933 C C . LEU A 1 117 ? -7.375 -12 -17.281 1 88.69 117 LEU A C 1
ATOM 935 O O . LEU A 1 117 ? -6.281 -12.055 -17.844 1 88.69 117 LEU A O 1
ATOM 939 N N . ARG A 1 118 ? -7.637 -11.266 -16.203 1 90.06 118 ARG A N 1
ATOM 940 C CA . ARG A 1 118 ? -6.555 -10.539 -15.547 1 90.06 118 ARG A CA 1
ATOM 941 C C . ARG A 1 118 ? -5.891 -11.391 -14.477 1 90.06 118 ARG A C 1
ATOM 943 O O . ARG A 1 118 ? -6.562 -12.148 -13.766 1 90.06 118 ARG A O 1
ATOM 950 N N . ASN A 1 119 ? -4.641 -11.211 -14.312 1 91.5 119 ASN A N 1
ATOM 951 C CA . ASN A 1 119 ? -3.855 -12.039 -13.406 1 91.5 119 ASN A CA 1
ATOM 952 C C . ASN A 1 119 ? -4.086 -11.656 -11.953 1 91.5 119 ASN A C 1
ATOM 954 O O . ASN A 1 119 ? -4.316 -10.484 -11.648 1 91.5 119 ASN A O 1
ATOM 958 N N . ARG A 1 120 ? -3.932 -12.688 -11.094 1 93.44 120 ARG A N 1
ATOM 959 C CA . ARG A 1 120 ? -4.109 -12.445 -9.664 1 93.44 120 ARG A CA 1
ATOM 960 C C . ARG A 1 120 ? -2.816 -12.719 -8.898 1 93.44 120 ARG A C 1
ATOM 962 O O . ARG A 1 120 ? -2.623 -12.203 -7.793 1 93.44 120 ARG A O 1
ATOM 969 N N . PHE A 1 121 ? -1.982 -13.625 -9.445 1 92.31 121 PHE A N 1
ATOM 970 C CA . PHE A 1 121 ? -0.658 -13.883 -8.891 1 92.31 121 PHE A CA 1
ATOM 971 C C . PHE A 1 121 ? 0.414 -13.148 -9.688 1 92.31 121 PHE A C 1
ATOM 973 O O . PHE A 1 121 ? 0.39 -13.148 -10.922 1 92.31 121 PHE A O 1
ATOM 980 N N . PHE A 1 122 ? 1.393 -12.586 -8.93 1 90.69 122 PHE A N 1
ATOM 981 C CA . PHE A 1 122 ? 2.393 -11.805 -9.648 1 90.69 122 PHE A CA 1
ATOM 982 C C . PHE A 1 122 ? 3.793 -12.109 -9.133 1 90.69 122 PHE A C 1
ATOM 984 O O . PHE A 1 122 ? 4.082 -11.906 -7.949 1 90.69 122 PHE A O 1
ATOM 991 N N . PRO A 1 123 ? 4.637 -12.547 -10.023 1 89.5 123 PRO A N 1
ATOM 992 C CA . PRO A 1 123 ? 6.02 -12.828 -9.625 1 89.5 123 PRO A CA 1
ATOM 993 C C . PRO A 1 123 ? 6.879 -11.57 -9.539 1 89.5 123 PRO A C 1
ATOM 995 O O . PRO A 1 123 ? 8.109 -11.664 -9.477 1 89.5 123 PRO A O 1
ATOM 998 N N . MET A 1 124 ? 6.195 -10.406 -9.547 1 88.31 124 MET A N 1
ATOM 999 C CA . MET A 1 124 ? 6.871 -9.109 -9.5 1 88.31 124 MET A CA 1
ATOM 1000 C C . MET A 1 124 ? 6.242 -8.203 -8.445 1 88.31 124 MET A C 1
ATOM 1002 O O . MET A 1 124 ? 5.105 -8.438 -8.023 1 88.31 124 MET A O 1
ATOM 1006 N N . ALA A 1 125 ? 7.066 -7.184 -8.18 1 88.81 125 ALA A N 1
ATOM 1007 C CA . ALA A 1 125 ? 6.562 -6.184 -7.242 1 88.81 125 ALA A CA 1
ATOM 1008 C C . ALA A 1 125 ? 5.465 -5.34 -7.875 1 88.81 125 ALA A C 1
ATOM 1010 O O . ALA A 1 125 ? 5.426 -5.176 -9.102 1 88.81 125 ALA A O 1
ATOM 1011 N N . PRO A 1 126 ? 4.598 -4.766 -7.047 1 90.75 126 PRO A N 1
ATOM 1012 C CA . PRO A 1 126 ? 3.465 -4 -7.574 1 90.75 126 PRO A CA 1
ATOM 1013 C C . PRO A 1 126 ? 3.902 -2.854 -8.484 1 90.75 126 PRO A C 1
ATOM 1015 O O . PRO A 1 126 ? 3.309 -2.643 -9.547 1 90.75 126 PRO A O 1
ATOM 1018 N N . TYR A 1 127 ? 4.941 -2.164 -8.078 1 88.56 127 TYR A N 1
ATOM 1019 C CA . TYR A 1 127 ? 5.344 -1.018 -8.883 1 88.56 127 TYR A CA 1
ATOM 1020 C C . TYR A 1 127 ? 5.773 -1.455 -10.281 1 88.56 127 TYR A C 1
ATOM 1022 O O . TYR A 1 127 ? 5.418 -0.815 -11.273 1 88.56 127 TYR A O 1
ATOM 1030 N N . THR A 1 128 ? 6.516 -2.496 -10.312 1 84.12 128 THR A N 1
ATOM 1031 C CA . THR A 1 128 ? 6.98 -3.012 -11.594 1 84.12 128 THR A CA 1
ATOM 1032 C C . THR A 1 128 ? 5.797 -3.357 -12.5 1 84.12 128 THR A C 1
ATOM 1034 O O . THR A 1 128 ? 5.809 -3.049 -13.688 1 84.12 128 THR A O 1
ATOM 1037 N N . LEU A 1 129 ? 4.828 -3.92 -11.969 1 84.88 129 LEU A N 1
ATOM 1038 C CA . LEU A 1 129 ? 3.648 -4.312 -12.727 1 84.88 129 LEU A CA 1
ATOM 1039 C C . LEU A 1 129 ? 2.867 -3.088 -13.195 1 84.88 129 LEU A C 1
ATOM 1041 O O . LEU A 1 129 ? 2.406 -3.035 -14.336 1 84.88 129 LEU A O 1
ATOM 1045 N N . LEU A 1 130 ? 2.771 -2.178 -12.297 1 83 130 LEU A N 1
ATOM 1046 C CA . LEU A 1 130 ? 2.031 -0.961 -12.617 1 83 130 LEU A CA 1
ATOM 1047 C C . LEU A 1 130 ? 2.711 -0.193 -13.742 1 83 130 LEU A C 1
ATOM 1049 O O . LEU A 1 130 ? 2.041 0.443 -14.562 1 83 130 LEU A O 1
ATOM 1053 N N . MET A 1 131 ? 3.986 -0.34 -13.789 1 78.81 131 MET A N 1
ATOM 1054 C CA . MET A 1 131 ? 4.742 0.397 -14.797 1 78.81 131 MET A CA 1
ATOM 1055 C C . MET A 1 131 ? 4.906 -0.43 -16.062 1 78.81 131 MET A C 1
ATOM 1057 O O . MET A 1 131 ? 5.359 0.082 -17.094 1 78.81 131 MET A O 1
ATOM 1061 N N . SER A 1 132 ? 4.539 -1.707 -15.922 1 73.56 132 SER A N 1
ATOM 1062 C CA . SER A 1 132 ? 4.762 -2.613 -17.047 1 73.56 132 SER A CA 1
ATOM 1063 C C . SER A 1 132 ? 3.994 -2.16 -18.281 1 73.56 132 SER A C 1
ATOM 1065 O O . SER A 1 132 ? 4.363 -2.504 -19.406 1 73.56 132 SER A O 1
ATOM 1067 N N . LYS A 1 133 ? 2.891 -1.478 -18.016 1 65.12 133 LYS A N 1
ATOM 1068 C CA . LYS A 1 133 ? 2.141 -0.986 -19.172 1 65.12 133 LYS A CA 1
ATOM 1069 C C . LYS A 1 133 ? 2.998 -0.065 -20.031 1 65.12 133 LYS A C 1
ATOM 1071 O O . LYS A 1 133 ? 2.711 0.132 -21.219 1 65.12 133 LYS A O 1
ATOM 1076 N N . TYR A 1 134 ? 4.023 0.427 -19.391 1 63.97 134 TYR A N 1
ATOM 1077 C CA . TYR A 1 134 ? 4.914 1.321 -20.125 1 63.97 134 TYR A CA 1
ATOM 1078 C C . TYR A 1 134 ? 6.105 0.56 -20.688 1 63.97 134 TYR A C 1
ATOM 1080 O O . TYR A 1 134 ? 6.902 1.116 -21.438 1 63.97 134 TYR A O 1
ATOM 1088 N N . ASN A 1 135 ? 6.078 -0.685 -20.156 1 63.62 135 ASN A N 1
ATOM 1089 C CA . ASN A 1 135 ? 7.172 -1.512 -20.641 1 63.62 135 ASN A CA 1
ATOM 1090 C C . ASN A 1 135 ? 6.848 -2.115 -22.016 1 63.62 135 ASN A C 1
ATOM 1092 O O . ASN A 1 135 ? 5.68 -2.348 -22.328 1 63.62 135 ASN A O 1
ATOM 1096 N N . GLY A 1 136 ? 7.656 -1.982 -22.922 1 59.09 136 GLY A N 1
ATOM 1097 C CA . GLY A 1 136 ? 7.461 -2.588 -24.234 1 59.09 136 GLY A CA 1
ATOM 1098 C C . GLY A 1 136 ? 7.203 -4.082 -24.156 1 59.09 136 GLY A C 1
ATOM 1099 O O . GLY A 1 136 ? 7.125 -4.656 -23.078 1 59.09 136 GLY A O 1
ATOM 1100 N N . LEU A 1 137 ? 6.727 -4.723 -25.188 1 57 137 LEU A N 1
ATOM 1101 C CA . LEU A 1 137 ? 6.414 -6.137 -25.359 1 57 137 LEU A CA 1
ATOM 1102 C C . LEU A 1 137 ? 7.629 -7.004 -25.047 1 57 137 LEU A C 1
ATOM 1104 O O . LEU A 1 137 ? 7.508 -8.227 -24.922 1 57 137 LEU A O 1
ATOM 1108 N N . ASP A 1 138 ? 8.656 -6.266 -24.734 1 62.47 138 ASP A N 1
ATOM 1109 C CA . ASP A 1 138 ? 9.883 -7.02 -24.516 1 62.47 138 ASP A CA 1
ATOM 1110 C C . ASP A 1 138 ? 10.094 -7.301 -23.031 1 62.47 138 ASP A C 1
ATOM 1112 O O . ASP A 1 138 ? 11.109 -7.887 -22.641 1 62.47 138 ASP A O 1
ATOM 1116 N N . PHE A 1 139 ? 9.188 -7.027 -22.375 1 73.69 139 PHE A N 1
ATOM 1117 C CA . PHE A 1 139 ? 9.258 -7.371 -20.953 1 73.69 139 PHE A CA 1
ATOM 1118 C C . PHE A 1 139 ? 9.281 -8.883 -20.766 1 73.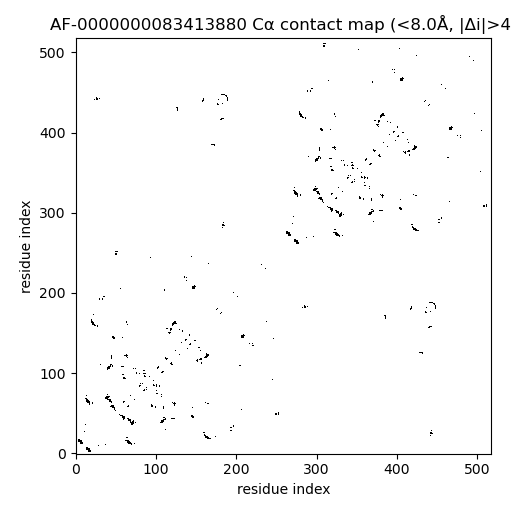69 139 PHE A C 1
ATOM 1120 O O . PHE A 1 139 ? 8.414 -9.594 -21.281 1 73.69 139 PHE A O 1
ATOM 1127 N N . TRP A 1 140 ? 10.398 -9.414 -20.141 1 75.81 140 TRP A N 1
ATOM 1128 C CA . TRP A 1 140 ? 10.641 -10.852 -20.062 1 75.81 140 TRP A CA 1
ATOM 1129 C C . TRP A 1 140 ? 9.414 -11.586 -19.531 1 75.81 140 TRP A C 1
ATOM 1131 O O . TRP A 1 140 ? 9.102 -12.688 -19.984 1 75.81 140 TRP A O 1
ATOM 1141 N N . LEU A 1 141 ? 8.797 -10.977 -18.531 1 80.62 141 LEU A N 1
ATOM 1142 C CA . LEU A 1 141 ? 7.629 -11.602 -17.938 1 80.62 141 LEU A CA 1
ATOM 1143 C C . LEU A 1 141 ? 6.586 -11.938 -18.984 1 80.62 141 LEU A C 1
ATOM 1145 O O . LEU A 1 141 ? 5.973 -13.008 -18.953 1 80.62 141 LEU A O 1
ATOM 1149 N N . PHE A 1 142 ? 6.496 -11.102 -19.906 1 77.62 142 PHE A N 1
ATOM 1150 C CA . PHE A 1 142 ? 5.488 -11.289 -20.953 1 77.62 142 PHE A CA 1
ATOM 1151 C C . PHE A 1 142 ? 5.879 -12.414 -21.891 1 77.62 142 PHE A C 1
ATOM 1153 O O . PHE A 1 142 ? 5.023 -13.156 -22.375 1 77.62 142 PHE A O 1
ATOM 1160 N N . ARG A 1 143 ? 7.059 -12.586 -22.062 1 77.88 143 ARG A N 1
ATOM 1161 C CA . ARG A 1 143 ? 7.559 -13.625 -22.969 1 77.88 143 ARG A CA 1
ATOM 1162 C C . ARG A 1 143 ? 7.348 -15.008 -22.359 1 77.88 143 ARG A C 1
ATOM 1164 O O . ARG A 1 143 ? 7.035 -15.961 -23.078 1 77.88 143 ARG A O 1
ATOM 1171 N N . TYR A 1 144 ? 7.418 -15.133 -21.141 1 83.19 144 TYR A N 1
ATOM 1172 C CA . TYR A 1 144 ? 7.406 -16.438 -20.516 1 83.19 144 TYR A CA 1
ATOM 1173 C C . TYR A 1 144 ? 6.023 -16.766 -19.969 1 83.19 144 TYR A C 1
ATOM 1175 O O . TYR A 1 144 ? 5.762 -17.906 -19.578 1 83.19 144 TYR A O 1
ATOM 1183 N N . ALA A 1 145 ? 5.176 -15.812 -20.031 1 88.75 145 ALA A N 1
ATOM 1184 C CA . ALA A 1 145 ? 3.83 -16.047 -19.516 1 88.75 145 ALA A CA 1
ATOM 1185 C C . ALA A 1 145 ? 3.08 -17.062 -20.375 1 88.75 145 ALA A C 1
ATOM 1187 O O . ALA A 1 145 ? 3.203 -17.047 -21.609 1 88.75 145 ALA A O 1
ATOM 1188 N N . TYR A 1 146 ? 2.418 -17.891 -19.656 1 90.69 146 TYR A N 1
ATOM 1189 C CA . TYR A 1 146 ? 1.593 -18.859 -20.375 1 90.69 146 TYR A CA 1
ATOM 1190 C C . TYR A 1 146 ? 0.39 -18.188 -21.016 1 90.69 146 TYR A C 1
ATOM 1192 O O . TYR A 1 146 ? 0.048 -18.484 -22.172 1 90.69 146 TYR A O 1
ATOM 1200 N N . TYR A 1 147 ? -0.29 -17.359 -20.297 1 89.31 147 TYR A N 1
ATOM 1201 C CA . TYR A 1 147 ? -1.418 -16.594 -20.828 1 89.31 147 TYR A CA 1
ATOM 1202 C C . TYR A 1 147 ? -0.985 -15.195 -21.25 1 89.31 147 TYR A C 1
ATOM 1204 O O . TYR A 1 147 ? -0.175 -14.555 -20.562 1 89.31 147 TYR A O 1
ATOM 1212 N N . ASN A 1 148 ? -1.544 -14.664 -22.359 1 77.31 148 ASN A N 1
ATOM 1213 C CA . ASN A 1 148 ? -1.14 -13.43 -23.031 1 77.31 148 ASN A CA 1
ATOM 1214 C C . ASN A 1 148 ? -1.403 -12.211 -22.156 1 77.31 148 ASN A C 1
ATOM 1216 O O . ASN A 1 148 ? -2.557 -11.891 -21.859 1 77.31 148 ASN A O 1
ATOM 1220 N N . PRO A 1 149 ? -0.374 -11.516 -21.828 1 71.5 149 PRO A N 1
ATOM 1221 C CA . PRO A 1 149 ? -0.57 -10.32 -21 1 71.5 149 PRO A CA 1
ATOM 1222 C C . PRO A 1 149 ? -1.26 -9.188 -21.766 1 71.5 149 PRO A C 1
ATOM 1224 O O . PRO A 1 149 ? -1.744 -8.234 -21.156 1 71.5 149 PRO A O 1
ATOM 1227 N N . ARG A 1 150 ? -1.228 -9.305 -23.109 1 64.44 150 ARG A N 1
ATOM 1228 C CA . ARG A 1 150 ? -1.832 -8.266 -23.922 1 64.44 150 ARG A CA 1
ATOM 1229 C C . ARG A 1 150 ? -3.34 -8.461 -24.031 1 64.44 150 ARG A C 1
ATOM 1231 O O . ARG A 1 150 ? -4.039 -7.617 -24.609 1 64.44 150 ARG A O 1
ATOM 1238 N N . ALA A 1 151 ? -3.633 -9.516 -23.562 1 58.56 151 ALA A N 1
ATOM 1239 C CA . ALA A 1 151 ? -5.051 -9.82 -23.719 1 58.56 151 ALA A CA 1
ATOM 1240 C C . ALA A 1 151 ? -5.918 -8.859 -22.906 1 58.56 151 ALA A C 1
ATOM 1242 O O . ALA A 1 151 ? -7.109 -8.711 -23.188 1 58.56 151 ALA A O 1
ATOM 1243 N N . CYS A 1 152 ? -5.156 -8.125 -22 1 57.91 152 CYS A N 1
ATOM 1244 C CA . CYS A 1 152 ? -5.918 -7.191 -21.172 1 57.91 152 CYS A CA 1
ATOM 1245 C C . CYS A 1 152 ? -5.168 -5.871 -21 1 57.91 152 CYS A C 1
ATOM 1247 O O . CYS A 1 152 ? -3.941 -5.836 -21.094 1 57.91 152 CYS A O 1
ATOM 1249 N N . ARG A 1 153 ? -5.785 -4.711 -21.109 1 55.06 153 ARG A N 1
ATOM 1250 C CA . ARG A 1 153 ? -5.199 -3.385 -20.969 1 55.06 153 ARG A CA 1
ATOM 1251 C C . ARG A 1 153 ? -4.508 -3.24 -19.609 1 55.06 153 ARG A C 1
ATOM 1253 O O . ARG A 1 153 ? -3.396 -2.709 -19.531 1 55.06 153 ARG A O 1
ATOM 1260 N N . ASN A 1 154 ? -5.172 -3.703 -18.594 1 65.81 154 ASN A N 1
ATOM 1261 C CA . ASN A 1 154 ? -4.684 -3.75 -17.234 1 65.81 154 ASN A CA 1
ATOM 1262 C C . ASN A 1 154 ? -4.773 -5.156 -16.641 1 65.81 154 ASN A C 1
ATOM 1264 O O . ASN A 1 154 ? -5.812 -5.543 -16.109 1 65.81 154 ASN A O 1
ATOM 1268 N N . CYS A 1 155 ? -3.594 -5.812 -16.844 1 75.38 155 CYS A N 1
ATOM 1269 C CA . CYS A 1 155 ? -3.645 -7.242 -16.562 1 75.38 155 CYS A CA 1
ATOM 1270 C C . CYS A 1 155 ? -3.553 -7.508 -15.062 1 75.38 155 CYS A C 1
ATOM 1272 O O . CYS A 1 155 ? -3.498 -8.664 -14.641 1 75.38 155 CYS A O 1
ATOM 1274 N N . LEU A 1 156 ? -3.533 -6.406 -14.43 1 86.19 156 LEU A N 1
ATOM 1275 C CA . LEU A 1 156 ? -3.576 -6.551 -12.977 1 86.19 156 LEU A CA 1
ATOM 1276 C C . LEU A 1 156 ? -5.016 -6.551 -12.477 1 86.19 156 LEU A C 1
ATOM 1278 O O . LEU A 1 156 ? -5.711 -5.539 -12.562 1 86.19 156 LEU A O 1
ATOM 1282 N N . SER A 1 157 ? -5.461 -7.695 -11.984 1 89.69 157 SER A N 1
ATOM 1283 C CA . SER A 1 157 ? -6.812 -7.816 -11.445 1 89.69 157 SER A CA 1
ATOM 1284 C C . SER A 1 157 ? -7.027 -6.863 -10.273 1 89.69 157 SER A C 1
ATOM 1286 O O . SER A 1 157 ? -6.109 -6.625 -9.484 1 89.69 157 SER A O 1
ATOM 1288 N N . ASP A 1 158 ? -8.273 -6.477 -10.078 1 90.31 158 ASP A N 1
ATOM 1289 C CA . ASP A 1 158 ? -8.648 -5.703 -8.891 1 90.31 158 ASP A CA 1
ATOM 1290 C C . ASP A 1 158 ? -8.578 -6.562 -7.633 1 90.31 158 ASP A C 1
ATOM 1292 O O . ASP A 1 158 ? -8.586 -6.035 -6.516 1 90.31 158 ASP A O 1
ATOM 1296 N N . TYR A 1 159 ? -8.5 -7.875 -7.863 1 92.5 159 TYR A N 1
ATOM 1297 C CA . TYR A 1 159 ? -8.492 -8.82 -6.75 1 92.5 159 TYR A CA 1
ATOM 1298 C C . TYR A 1 159 ? -7.211 -9.641 -6.746 1 92.5 159 TYR A C 1
ATOM 1300 O O . TYR A 1 159 ? -7.258 -10.875 -6.84 1 92.5 159 TYR A O 1
ATOM 1308 N N . PRO A 1 160 ? -6.113 -8.891 -6.574 1 93.62 160 PRO A N 1
ATOM 1309 C CA . PRO A 1 160 ? -4.859 -9.648 -6.562 1 93.62 160 PRO A CA 1
ATOM 1310 C C . PRO A 1 160 ? -4.781 -10.648 -5.41 1 93.62 160 PRO A C 1
ATOM 1312 O O . PRO A 1 160 ? -5.414 -10.445 -4.371 1 93.62 160 PRO A O 1
ATOM 1315 N N . VAL A 1 161 ? -4.027 -11.695 -5.629 1 92.44 161 VAL A N 1
ATOM 1316 C CA . VAL A 1 161 ? -3.863 -12.719 -4.602 1 92.44 161 VAL A CA 1
ATOM 1317 C C . VAL A 1 161 ? -2.463 -12.633 -4.004 1 92.44 161 VAL A C 1
ATOM 1319 O O . VAL A 1 161 ? -2.287 -12.781 -2.791 1 92.44 161 VAL A O 1
ATOM 1322 N N . ALA A 1 162 ? -1.423 -12.367 -4.867 1 90.62 162 ALA A N 1
ATOM 1323 C CA . ALA A 1 162 ? -0.071 -12.336 -4.312 1 90.62 162 ALA A CA 1
ATOM 1324 C C . ALA A 1 162 ? 0.852 -11.469 -5.164 1 90.62 162 ALA A C 1
ATOM 1326 O O . ALA A 1 162 ? 0.758 -11.469 -6.395 1 90.62 162 ALA A O 1
ATOM 1327 N N . PHE A 1 163 ? 1.704 -10.758 -4.5 1 91.56 163 PHE A N 1
ATOM 1328 C CA . PHE A 1 163 ? 2.822 -10.047 -5.105 1 91.56 163 PHE A CA 1
ATOM 1329 C C . PHE A 1 163 ? 4.152 -10.57 -4.578 1 91.56 163 PHE A C 1
ATOM 1331 O O . PHE A 1 163 ? 4.281 -10.859 -3.389 1 91.56 163 PHE A O 1
ATOM 1338 N N . HIS A 1 164 ? 5.094 -10.688 -5.492 1 88.25 164 HIS A N 1
ATOM 1339 C CA . HIS A 1 164 ? 6.453 -11.039 -5.094 1 88.25 164 HIS A CA 1
ATOM 1340 C C . HIS A 1 164 ? 7.363 -9.82 -5.098 1 88.25 164 HIS A C 1
ATOM 1342 O O . HIS A 1 164 ? 6.973 -8.742 -5.559 1 88.25 164 HIS A O 1
ATOM 1348 N N . TYR A 1 165 ? 8.562 -9.969 -4.348 1 87.25 165 TYR A N 1
ATOM 1349 C CA . TYR A 1 165 ? 9.594 -8.953 -4.238 1 87.25 165 TYR A CA 1
ATOM 1350 C C . TYR A 1 165 ? 9.094 -7.742 -3.455 1 87.25 165 TYR A C 1
ATOM 1352 O O . TYR A 1 165 ? 9.359 -6.598 -3.83 1 87.25 165 TYR A O 1
ATOM 1360 N N . VAL A 1 166 ? 8.289 -8 -2.514 1 87 166 VAL A N 1
ATOM 1361 C CA . VAL A 1 166 ? 7.855 -6.973 -1.576 1 87 166 VAL A CA 1
ATOM 1362 C C . VAL A 1 166 ? 8.883 -6.824 -0.453 1 87 166 VAL A C 1
ATOM 1364 O O . VAL A 1 166 ? 9.266 -7.812 0.177 1 87 166 VAL A O 1
ATOM 1367 N N . SER A 1 167 ? 9.32 -5.652 -0.293 1 84.19 167 SER A N 1
ATOM 1368 C CA . SER A 1 167 ? 10.297 -5.426 0.766 1 84.19 167 SER A CA 1
ATOM 1369 C C . SER A 1 167 ? 9.695 -5.688 2.143 1 84.19 167 SER A C 1
ATOM 1371 O O . SER A 1 167 ? 8.477 -5.613 2.314 1 84.19 167 SER A O 1
ATOM 1373 N N . PRO A 1 168 ? 10.555 -5.984 3.084 1 80.69 168 PRO A N 1
ATOM 1374 C CA . PRO A 1 168 ? 10.039 -6.172 4.441 1 80.69 168 PRO A CA 1
ATOM 1375 C C . PRO A 1 168 ? 9.25 -4.965 4.945 1 80.69 168 PRO A C 1
ATOM 1377 O O . PRO A 1 168 ? 8.234 -5.129 5.621 1 80.69 168 PRO A O 1
ATOM 1380 N N . GLU A 1 169 ? 9.641 -3.723 4.613 1 82.69 169 GLU A N 1
ATOM 1381 C CA . GLU A 1 169 ? 8.922 -2.516 5.02 1 82.69 169 GLU A CA 1
ATOM 1382 C C . GLU A 1 169 ? 7.539 -2.451 4.379 1 82.69 169 GLU A C 1
ATOM 1384 O O . GLU A 1 169 ? 6.555 -2.133 5.051 1 82.69 169 GLU A O 1
ATOM 1389 N N . ASP A 1 170 ? 7.578 -2.855 3.203 1 90.12 170 ASP A N 1
ATOM 1390 C CA . ASP A 1 170 ? 6.328 -2.742 2.459 1 90.12 170 ASP A CA 1
ATOM 1391 C C . ASP A 1 170 ? 5.312 -3.777 2.932 1 90.12 170 ASP A C 1
ATOM 1393 O O . ASP A 1 170 ? 4.102 -3.562 2.826 1 90.12 170 ASP A O 1
ATOM 1397 N N . LEU A 1 171 ? 5.875 -4.918 3.451 1 87.75 171 LEU A N 1
ATOM 1398 C CA . LEU A 1 171 ? 4.941 -5.902 3.988 1 87.75 171 LEU A CA 1
ATOM 1399 C C . LEU A 1 171 ? 4.074 -5.289 5.086 1 87.75 171 LEU A C 1
ATOM 1401 O O . LEU A 1 171 ? 2.863 -5.52 5.125 1 87.75 171 LEU A O 1
ATOM 1405 N N . TYR A 1 172 ? 4.68 -4.465 5.898 1 85.75 172 TYR A N 1
ATOM 1406 C CA . TYR A 1 172 ? 3.941 -3.809 6.973 1 85.75 172 TYR A CA 1
ATOM 1407 C C . TYR A 1 172 ? 3.029 -2.719 6.422 1 85.75 172 TYR A C 1
ATOM 1409 O O . TYR A 1 172 ? 1.891 -2.568 6.871 1 85.75 172 TYR A O 1
ATOM 1417 N N . VAL A 1 173 ? 3.504 -1.98 5.5 1 91.62 173 VAL A N 1
ATOM 1418 C CA . VAL A 1 173 ? 2.734 -0.886 4.922 1 91.62 173 VAL A CA 1
ATOM 1419 C C . VAL A 1 173 ? 1.512 -1.442 4.195 1 91.62 173 VAL A C 1
ATOM 1421 O O . VAL A 1 173 ? 0.404 -0.92 4.34 1 91.62 173 VAL A O 1
ATOM 1424 N N . TYR A 1 174 ? 1.733 -2.539 3.447 1 91.62 174 TYR A N 1
ATOM 1425 C CA . TYR A 1 174 ? 0.611 -3.152 2.746 1 91.62 174 TYR A CA 1
ATOM 1426 C C . TYR A 1 174 ? -0.441 -3.648 3.73 1 91.62 174 TYR A C 1
ATOM 1428 O O . TYR A 1 174 ? -1.641 -3.479 3.504 1 91.62 174 TYR A O 1
ATOM 1436 N N . ASP A 1 175 ? -0.005 -4.27 4.801 1 88.38 175 ASP A N 1
ATOM 1437 C CA . ASP A 1 175 ? -0.945 -4.738 5.816 1 88.38 175 ASP A CA 1
ATOM 1438 C C . ASP A 1 175 ? -1.77 -3.58 6.375 1 88.38 175 ASP A C 1
ATOM 1440 O O . ASP A 1 175 ? -2.986 -3.699 6.539 1 88.38 175 ASP A O 1
ATOM 1444 N N . TYR A 1 176 ? -1.145 -2.514 6.676 1 90 176 TYR A N 1
ATOM 1445 C CA . TYR A 1 176 ? -1.834 -1.335 7.188 1 90 176 TYR A CA 1
ATOM 1446 C C . TYR A 1 176 ? -2.855 -0.823 6.18 1 90 176 TYR A C 1
ATOM 1448 O O . TYR A 1 176 ? -4.004 -0.541 6.535 1 90 176 TYR A O 1
ATOM 1456 N N . PHE A 1 177 ? -2.502 -0.692 4.906 1 92.12 177 PHE A N 1
ATOM 1457 C CA . PHE A 1 177 ? -3.379 -0.165 3.869 1 92.12 177 PHE A CA 1
ATOM 1458 C C . PHE A 1 177 ? -4.578 -1.081 3.654 1 92.12 177 PHE A C 1
ATOM 1460 O O . PHE A 1 177 ? -5.684 -0.611 3.377 1 92.12 177 PHE A O 1
ATOM 1467 N N . CYS A 1 178 ? -4.391 -2.336 3.84 1 89.06 178 CYS A N 1
ATOM 1468 C CA . CYS A 1 178 ? -5.441 -3.295 3.521 1 89.06 178 CYS A CA 1
ATOM 1469 C C . CYS A 1 178 ? -6.383 -3.488 4.707 1 89.06 178 CYS A C 1
ATOM 1471 O O . CYS A 1 178 ? -7.586 -3.684 4.523 1 89.06 178 CYS A O 1
ATOM 1473 N N . TYR A 1 179 ? -5.871 -3.367 5.938 1 87.62 179 TYR A N 1
ATOM 1474 C CA . TYR A 1 179 ? -6.68 -3.906 7.027 1 87.62 179 TYR A CA 1
ATOM 1475 C C . TYR A 1 179 ? -6.91 -2.855 8.109 1 87.62 179 TYR A C 1
ATOM 1477 O O . TYR A 1 179 ? -7.727 -3.057 9.008 1 87.62 179 TYR A O 1
ATOM 1485 N N . GLU A 1 180 ? -6.227 -1.79 8.031 1 86.25 180 GLU A N 1
ATOM 1486 C CA . GLU A 1 180 ? -6.406 -0.776 9.07 1 86.25 180 GLU A CA 1
ATOM 1487 C C . GLU A 1 180 ? -6.883 0.544 8.469 1 86.25 180 GLU A C 1
ATOM 1489 O O . GLU A 1 180 ? -7.805 1.174 8.992 1 86.25 180 GLU A O 1
ATOM 1494 N N . LEU A 1 181 ? -6.238 0.975 7.363 1 88.75 181 LEU A N 1
ATOM 1495 C CA . LEU A 1 181 ? -6.555 2.24 6.711 1 88.75 181 LEU A CA 1
ATOM 1496 C C . LEU A 1 181 ? -7.977 2.229 6.16 1 88.75 181 LEU A C 1
ATOM 1498 O O . LEU A 1 181 ? -8.398 1.253 5.539 1 88.75 181 LEU A O 1
ATOM 1502 N N . GLU A 1 182 ? -8.734 3.246 6.422 1 87.94 182 GLU A N 1
ATOM 1503 C CA . GLU A 1 182 ? -10.086 3.42 5.902 1 87.94 182 GLU A CA 1
ATOM 1504 C C . GLU A 1 182 ? -10.195 4.68 5.047 1 87.94 182 GLU A C 1
ATOM 1506 O O . GLU A 1 182 ? -9.477 5.656 5.281 1 87.94 182 GLU A O 1
ATOM 1511 N N . LEU A 1 183 ? -10.961 4.605 3.992 1 86.75 183 LEU A N 1
ATOM 1512 C CA . LEU A 1 183 ? -11.297 5.734 3.131 1 86.75 183 LEU A CA 1
ATOM 1513 C C . LEU A 1 183 ? -12.797 5.984 3.117 1 86.75 183 LEU A C 1
ATOM 1515 O O . LEU A 1 183 ? -13.586 5.051 2.943 1 86.75 183 LEU A O 1
ATOM 1519 N N . TYR A 1 184 ? -13.094 7.141 3.385 1 82.81 184 TYR A N 1
ATOM 1520 C CA . TYR A 1 184 ? -14.508 7.465 3.262 1 82.81 184 TYR A CA 1
ATOM 1521 C C . TYR A 1 184 ? -14.977 7.336 1.815 1 82.81 184 TYR A C 1
ATOM 1523 O O . TYR A 1 184 ? -14.195 7.535 0.884 1 82.81 184 TYR A O 1
ATOM 1531 N N . GLU A 1 185 ? -16.188 6.938 1.531 1 74.31 185 GLU A N 1
ATOM 1532 C CA . GLU A 1 185 ? -16.859 6.867 0.233 1 74.31 185 GLU A CA 1
ATOM 1533 C C . GLU A 1 185 ? -16.328 5.699 -0.595 1 74.31 185 GLU A C 1
ATOM 1535 O O . GLU A 1 185 ? -16.578 5.625 -1.801 1 74.31 185 GLU A O 1
ATOM 1540 N N . ARG A 1 186 ? -15.484 4.84 0.052 1 75.06 186 ARG A N 1
ATOM 1541 C CA . ARG A 1 186 ? -15.039 3.66 -0.679 1 75.06 186 ARG A CA 1
ATOM 1542 C C . ARG A 1 186 ? -16.203 2.711 -0.951 1 75.06 186 ARG A C 1
ATOM 1544 O O . ARG A 1 186 ? -16.938 2.35 -0.034 1 75.06 186 ARG A O 1
ATOM 1551 N N . PRO A 1 187 ? -16.359 2.473 -2.244 1 68.5 187 PRO A N 1
ATOM 1552 C CA . PRO A 1 187 ? -17.484 1.582 -2.57 1 68.5 187 PRO A CA 1
ATOM 1553 C C . PRO A 1 187 ? -17.312 0.185 -1.977 1 68.5 187 PRO A C 1
ATOM 1555 O O . PRO A 1 187 ? -16.188 -0.264 -1.751 1 68.5 187 PRO A O 1
ATOM 1558 N N . GLN A 1 188 ? -18.484 -0.348 -1.519 1 64 188 GLN A N 1
ATOM 1559 C CA . GLN A 1 188 ? -18.5 -1.716 -1.009 1 64 188 GLN A CA 1
ATOM 1560 C C . GLN A 1 188 ? -18.578 -2.727 -2.148 1 64 188 GLN A C 1
ATOM 1562 O O . GLN A 1 188 ? -19.297 -2.514 -3.123 1 64 188 GLN A O 1
ATOM 1567 N N . VAL A 1 189 ? -17.656 -3.578 -2.057 1 64.75 189 VAL A N 1
ATOM 1568 C CA . VAL A 1 189 ? -17.734 -4.672 -3.018 1 64.75 189 VAL A CA 1
ATOM 1569 C C . VAL A 1 189 ? -18.797 -5.676 -2.572 1 64.75 189 VAL A C 1
ATOM 1571 O O . VAL A 1 189 ? -18.875 -6.023 -1.391 1 64.75 189 VAL A O 1
ATOM 1574 N N . GLN A 1 190 ? -19.906 -5.805 -3.396 1 62.81 190 GLN A N 1
ATOM 1575 C CA . GLN A 1 190 ? -20.922 -6.82 -3.109 1 62.81 190 GLN A CA 1
ATOM 1576 C C . GLN A 1 190 ? -20.328 -8.227 -3.203 1 62.81 190 GLN A C 1
ATOM 1578 O O . GLN A 1 190 ? -19.609 -8.539 -4.152 1 62.81 190 GLN A O 1
ATOM 1583 N N . GLU A 1 191 ? -20.5 -8.898 -2.127 1 67.88 191 GLU A N 1
ATOM 1584 C CA . GLU A 1 191 ? -19.891 -10.211 -1.919 1 67.88 191 GLU A CA 1
ATOM 1585 C C . GLU A 1 191 ? -20.766 -11.32 -2.496 1 67.88 191 GLU A C 1
ATOM 1587 O O . GLU A 1 191 ? -21.891 -11.547 -2.025 1 67.88 191 GLU A O 1
ATOM 1592 N N . ARG A 1 192 ? -20.844 -11.633 -3.705 1 75.19 192 ARG A N 1
ATOM 1593 C CA . ARG A 1 192 ? -21.484 -12.891 -4.082 1 75.19 192 ARG A CA 1
ATOM 1594 C C . ARG A 1 192 ? -20.438 -13.969 -4.363 1 75.19 192 ARG A C 1
ATOM 1596 O O . ARG A 1 192 ? -19.5 -13.75 -5.129 1 75.19 192 ARG A O 1
ATOM 1603 N N . LEU A 1 193 ? -20.578 -15.141 -3.576 1 81.38 193 LEU A N 1
ATOM 1604 C CA . LEU A 1 193 ? -19.688 -16.266 -3.807 1 81.38 193 LEU A CA 1
ATOM 1605 C C . LEU A 1 193 ? -19.922 -16.875 -5.188 1 81.38 193 LEU A C 1
ATOM 1607 O O . LEU A 1 193 ? -21.062 -16.984 -5.637 1 81.38 193 LEU A O 1
ATOM 1611 N N . PRO A 1 194 ? -18.875 -17.234 -5.801 1 84.38 194 PRO A N 1
ATOM 1612 C CA . PRO A 1 194 ? -19.016 -17.875 -7.105 1 84.38 194 PRO A CA 1
ATOM 1613 C C . PRO A 1 194 ? -19.609 -19.281 -7.008 1 84.38 194 PRO A C 1
ATOM 1615 O O . PRO A 1 194 ? -19.656 -19.859 -5.918 1 84.38 194 PRO A O 1
ATOM 1618 N N . GLU A 1 195 ? -20.078 -19.734 -8.125 1 89.06 195 GLU A N 1
ATOM 1619 C CA . GLU A 1 195 ? -20.625 -21.094 -8.195 1 89.06 195 GLU A CA 1
ATOM 1620 C C . GLU A 1 195 ? -19.516 -22.141 -8.164 1 89.06 195 GLU A C 1
ATOM 1622 O O . GLU A 1 195 ? -18.438 -21.922 -8.727 1 89.06 195 GLU A O 1
ATOM 1627 N N . LYS A 1 196 ? -19.844 -23.266 -7.551 1 91.25 196 LYS A N 1
ATOM 1628 C CA . LYS A 1 196 ? -18.875 -24.375 -7.484 1 91.25 196 LYS A CA 1
ATOM 1629 C C . LYS A 1 196 ? -18.719 -25.031 -8.852 1 91.25 196 LYS A C 1
ATOM 1631 O O . LYS A 1 196 ? -19.688 -25.156 -9.609 1 91.25 196 LYS A O 1
ATOM 1636 N N . ILE A 1 197 ? -17.562 -25.438 -9.133 1 91.62 197 ILE A N 1
ATOM 1637 C CA . ILE A 1 197 ? -17.266 -26.188 -10.344 1 91.62 197 ILE A CA 1
ATOM 1638 C C . ILE A 1 197 ? -17.531 -27.672 -10.102 1 91.62 197 ILE A C 1
ATOM 1640 O O . ILE A 1 197 ? -16.891 -28.297 -9.25 1 91.62 197 ILE A O 1
ATOM 1644 N N . LEU A 1 198 ? -18.422 -28.203 -10.836 1 89.25 198 LEU A N 1
ATOM 1645 C CA . LEU A 1 198 ? -18.781 -29.609 -10.695 1 89.25 198 LEU A CA 1
ATOM 1646 C C . LEU A 1 198 ? -17.781 -30.516 -11.414 1 89.25 198 LEU A C 1
ATOM 1648 O O . LEU A 1 198 ? -17.078 -30.062 -12.328 1 89.25 198 LEU A O 1
ATOM 1652 N N . PRO A 1 199 ? -17.781 -31.812 -10.914 1 82.94 199 PRO A N 1
ATOM 1653 C CA . PRO A 1 199 ? -16.891 -32.75 -11.594 1 82.94 199 PRO A CA 1
ATOM 1654 C C . PRO A 1 199 ? -17.141 -32.812 -13.102 1 82.94 199 PRO A C 1
ATOM 1656 O O . PRO A 1 199 ? -18.281 -32.844 -13.539 1 82.94 199 PRO A O 1
ATOM 1659 N N . GLY A 1 200 ? -16.156 -32.719 -13.859 1 87.44 200 GLY A N 1
ATOM 1660 C CA . GLY A 1 200 ? -16.266 -32.781 -15.312 1 87.44 200 GLY A CA 1
ATOM 1661 C C . GLY A 1 200 ? -16.453 -31.438 -15.961 1 87.44 200 GLY A C 1
ATOM 1662 O O . GLY A 1 200 ? -16.422 -31.312 -17.188 1 87.44 200 GLY A O 1
ATOM 1663 N N . GLN A 1 201 ? -16.672 -30.438 -15.211 1 91.5 201 GLN A N 1
ATOM 1664 C CA . GLN A 1 201 ? -16.953 -29.109 -15.758 1 91.5 201 GLN A CA 1
ATOM 1665 C C . GLN A 1 201 ? -15.695 -28.234 -15.766 1 91.5 201 GLN A C 1
ATOM 1667 O O . GLN A 1 201 ? -15.719 -27.125 -16.281 1 91.5 201 GLN A O 1
ATOM 1672 N N . LEU A 1 202 ? -14.656 -28.734 -15.219 1 91.88 202 LEU A N 1
ATOM 1673 C CA . LEU A 1 202 ? -13.43 -27.953 -15.172 1 91.88 202 LEU A CA 1
ATOM 1674 C C . LEU A 1 202 ? -12.844 -27.781 -16.578 1 91.88 202 LEU A C 1
ATOM 1676 O O . LEU A 1 202 ? -12.711 -28.766 -17.312 1 91.88 202 LEU A O 1
ATOM 1680 N N . TYR A 1 203 ? -12.648 -26.562 -16.969 1 92.31 203 TYR A N 1
ATOM 1681 C CA . TYR A 1 203 ? -11.984 -26.234 -18.219 1 92.31 203 TYR A CA 1
ATOM 1682 C C . TYR A 1 203 ? -10.773 -25.328 -17.984 1 92.31 203 TYR A C 1
ATOM 1684 O O . TYR A 1 203 ? -10.898 -24.281 -17.344 1 92.31 203 TYR A O 1
ATOM 1692 N N . ILE A 1 204 ? -9.672 -25.797 -18.438 1 93.44 204 ILE A N 1
ATOM 1693 C CA . ILE A 1 204 ? -8.453 -25 -18.406 1 93.44 204 ILE A CA 1
ATOM 1694 C C . ILE A 1 204 ? -8.055 -24.594 -19.828 1 93.44 204 ILE A C 1
ATOM 1696 O O . ILE A 1 204 ? -7.68 -25.453 -20.625 1 93.44 204 ILE A O 1
ATOM 1700 N N . PRO A 1 205 ? -8.109 -23.328 -20.094 1 91.69 205 PRO A N 1
ATOM 1701 C CA . PRO A 1 205 ? -7.781 -22.891 -21.453 1 91.69 205 PRO A CA 1
ATOM 1702 C C . PRO A 1 205 ? -6.316 -23.125 -21.812 1 91.69 205 PRO A C 1
ATOM 1704 O O . PRO A 1 205 ? -5.438 -23 -20.953 1 91.69 205 PRO A O 1
ATOM 1707 N N . PRO A 1 206 ? -6.121 -23.453 -23.109 1 89.69 206 PRO A N 1
ATOM 1708 C CA . PRO A 1 206 ? -4.73 -23.531 -23.562 1 89.69 206 PRO A CA 1
ATOM 1709 C C . PRO A 1 206 ? -4.059 -22.156 -23.641 1 89.69 206 PRO A C 1
ATOM 1711 O O . PRO A 1 206 ? -4.727 -21.141 -23.516 1 89.69 206 PRO A O 1
ATOM 1714 N N . SER A 1 207 ? -2.752 -22.281 -23.781 1 88.25 207 SER A N 1
ATOM 1715 C CA . SER A 1 207 ? -1.99 -21.031 -23.891 1 88.25 207 SER A CA 1
ATOM 1716 C C . SER A 1 207 ? -2.516 -20.172 -25.031 1 88.25 207 SER A C 1
ATOM 1718 O O . SER A 1 207 ? -2.844 -20.672 -26.094 1 88.25 207 SER A O 1
ATOM 1720 N N . ASP A 1 208 ? -2.604 -18.891 -24.781 1 81.31 208 ASP A N 1
ATOM 1721 C CA . ASP A 1 208 ? -2.961 -17.938 -25.828 1 81.31 208 ASP A CA 1
ATOM 1722 C C . ASP A 1 208 ? -1.803 -16.984 -26.109 1 81.31 208 ASP A C 1
ATOM 1724 O O . ASP A 1 208 ? -1.977 -15.977 -26.797 1 81.31 208 ASP A O 1
ATOM 1728 N N . ASN A 1 209 ? -0.701 -17.188 -25.484 1 80.19 209 ASN A N 1
ATOM 1729 C CA . ASN A 1 209 ? 0.47 -16.344 -25.672 1 80.19 209 ASN A CA 1
ATOM 1730 C C . ASN A 1 209 ? 1.394 -16.891 -26.75 1 80.19 209 ASN A C 1
ATOM 1732 O O . ASN A 1 209 ? 2.213 -17.766 -26.484 1 80.19 209 ASN A O 1
ATOM 1736 N N . SER A 1 210 ? 1.151 -16.625 -28.156 1 63.72 210 SER A N 1
ATOM 1737 C CA . SER A 1 210 ? 1.919 -17.125 -29.281 1 63.72 210 SER A CA 1
ATOM 1738 C C . SER A 1 210 ? 3.303 -16.5 -29.344 1 63.72 210 SER A C 1
ATOM 1740 O O . SER A 1 210 ? 4.047 -16.703 -30.312 1 63.72 210 SER A O 1
ATOM 1742 N N . CYS A 1 211 ? 3.932 -15.953 -28.438 1 51.28 211 CYS A N 1
ATOM 1743 C CA . CYS A 1 211 ? 5.258 -15.422 -28.734 1 51.28 211 CYS A CA 1
ATOM 1744 C C . CYS A 1 211 ? 6.215 -16.531 -29.141 1 51.28 211 CYS A C 1
ATOM 1746 O O . CYS A 1 211 ? 6.5 -17.438 -28.344 1 51.28 211 CYS A O 1
ATOM 1748 N N . SER A 1 212 ? 6.223 -16.953 -30.359 1 40.47 212 SER A N 1
ATOM 1749 C CA . SER A 1 212 ? 7.199 -17.906 -30.891 1 40.47 212 SER A CA 1
ATOM 1750 C C . SER A 1 212 ? 8.617 -17.5 -30.516 1 40.47 212 SER A C 1
ATOM 1752 O O . SER A 1 212 ? 8.898 -16.328 -30.266 1 40.47 212 SER A O 1
ATOM 1754 N N . CYS A 1 213 ? 9.547 -18.516 -30.156 1 36.59 213 CYS A N 1
ATOM 1755 C CA . CYS A 1 213 ? 10.992 -18.438 -29.984 1 36.59 213 CYS A CA 1
ATOM 1756 C C . CYS A 1 213 ? 11.602 -17.422 -30.938 1 36.59 213 CYS A C 1
ATOM 1758 O O . CYS A 1 213 ? 12.742 -16.984 -30.75 1 36.59 213 CYS A O 1
ATOM 1760 N N . SER A 1 214 ? 11.148 -17.141 -32.219 1 32.12 214 SER A N 1
ATOM 1761 C CA . SER A 1 214 ? 11.789 -16.234 -33.156 1 32.12 214 SER A CA 1
ATOM 1762 C C . SER A 1 214 ? 11.539 -14.773 -32.781 1 32.12 214 SER A C 1
ATOM 1764 O O . SER A 1 214 ? 11.664 -13.883 -33.625 1 32.12 214 SER A O 1
ATOM 1766 N N . CYS A 1 215 ? 10.938 -14.477 -31.844 1 33.06 215 CYS A N 1
ATOM 1767 C CA . CYS A 1 215 ? 10.711 -13.047 -31.641 1 33.06 215 CYS A CA 1
ATOM 1768 C C . CYS A 1 215 ? 12.031 -12.312 -31.438 1 33.06 215 CYS A C 1
ATOM 1770 O O . CYS A 1 215 ? 12.805 -12.641 -30.547 1 33.06 215 CYS A O 1
ATOM 1772 N N . ASN A 1 216 ? 12.602 -11.742 -32.594 1 28.8 216 ASN A N 1
ATOM 1773 C CA . ASN A 1 216 ? 13.773 -10.883 -32.688 1 28.8 216 ASN A CA 1
ATOM 1774 C C . ASN A 1 216 ? 13.695 -9.711 -31.719 1 28.8 216 ASN A C 1
ATOM 1776 O O . ASN A 1 216 ? 12.742 -8.938 -31.75 1 28.8 216 ASN A O 1
ATOM 1780 N N . PRO A 1 217 ? 14.484 -9.703 -30.734 1 29.3 217 PRO A N 1
ATOM 1781 C CA . PRO A 1 217 ? 14.648 -8.625 -29.75 1 29.3 217 PRO A CA 1
ATOM 1782 C C . PRO A 1 217 ? 14.93 -7.273 -30.406 1 29.3 217 PRO A C 1
ATOM 1784 O O . PRO A 1 217 ? 15.352 -6.332 -29.719 1 29.3 217 PRO A O 1
ATOM 1787 N N . SER A 1 218 ? 14.75 -7.105 -31.75 1 26.14 218 SER A N 1
ATOM 1788 C CA . SER A 1 218 ? 15.336 -5.871 -32.281 1 26.14 218 SER A CA 1
ATOM 1789 C C . SER A 1 218 ? 14.656 -4.645 -31.672 1 26.14 218 SER A C 1
ATOM 1791 O O . SER A 1 218 ? 15.211 -3.545 -31.703 1 26.14 218 SER A O 1
ATOM 1793 N N . ALA A 1 219 ? 13.312 -4.707 -31.844 1 24.08 219 ALA A N 1
ATOM 1794 C CA . ALA A 1 219 ? 12.773 -3.35 -31.844 1 24.08 219 ALA A CA 1
ATOM 1795 C C . ALA A 1 219 ? 12.805 -2.738 -30.453 1 24.08 219 ALA A C 1
ATOM 1797 O O . ALA A 1 219 ? 11.898 -1.99 -30.078 1 24.08 219 ALA A O 1
ATOM 1798 N N . PHE A 1 220 ? 13.578 -3.258 -29.703 1 25.97 220 PHE A N 1
ATOM 1799 C CA . PHE A 1 220 ? 13.547 -2.754 -28.344 1 25.97 220 PHE A CA 1
ATOM 1800 C C . PHE A 1 220 ? 14.039 -1.312 -28.281 1 25.97 220 PHE A C 1
ATOM 1802 O O . PHE A 1 220 ? 15.242 -1.056 -28.328 1 25.97 220 PHE A O 1
ATOM 1809 N N . ARG A 1 221 ? 13.359 -0.516 -29.062 1 22.42 221 ARG A N 1
ATOM 1810 C CA . ARG A 1 221 ? 13.922 0.774 -28.688 1 22.42 221 ARG A CA 1
ATOM 1811 C C . ARG A 1 221 ? 13.57 1.114 -27.234 1 22.42 221 ARG A C 1
ATOM 1813 O O . ARG A 1 221 ? 12.398 1.091 -26.859 1 22.42 221 ARG A O 1
ATOM 1820 N N . LEU A 1 222 ? 14.43 0.81 -26.359 1 24.84 222 LEU A N 1
ATOM 1821 C CA 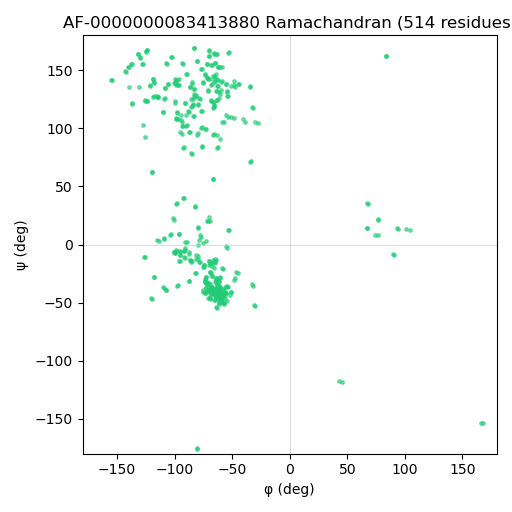. LEU A 1 222 ? 14.406 1.277 -24.984 1 24.84 222 LEU A CA 1
ATOM 1822 C C . LEU A 1 222 ? 13.859 2.697 -24.891 1 24.84 222 LEU A C 1
ATOM 1824 O O . LEU A 1 222 ? 14.391 3.611 -25.531 1 24.84 222 LEU A O 1
ATOM 1828 N N . VAL A 1 223 ? 12.648 2.779 -25.109 1 27.89 223 VAL A N 1
ATOM 1829 C CA . VAL A 1 223 ? 12.359 4.176 -24.812 1 27.89 223 VAL A CA 1
ATOM 1830 C C . VAL A 1 223 ? 13.141 4.609 -23.562 1 27.89 223 VAL A C 1
ATOM 1832 O O . VAL A 1 223 ? 13.234 3.859 -22.594 1 27.89 223 VAL A O 1
ATOM 1835 N N . GLY A 1 224 ? 14.109 5.387 -23.703 1 25.27 224 GLY A N 1
ATOM 1836 C CA . GLY A 1 224 ? 15.016 5.973 -22.734 1 25.27 224 GLY A CA 1
ATOM 1837 C C . GLY A 1 224 ? 14.352 6.301 -21.406 1 25.27 224 GLY A C 1
ATOM 1838 O O . GLY A 1 224 ? 13.125 6.43 -21.344 1 25.27 224 GLY A O 1
ATOM 1839 N N . PRO A 1 225 ? 15.031 5.953 -20.234 1 28.62 225 PRO A N 1
ATOM 1840 C CA . PRO A 1 225 ? 14.641 6.434 -18.906 1 28.62 225 PRO A CA 1
ATOM 1841 C C . PRO A 1 225 ? 13.938 7.789 -18.953 1 28.62 225 PRO A C 1
ATOM 1843 O O . PRO A 1 225 ? 14.219 8.602 -19.828 1 28.62 225 PRO A O 1
ATOM 1846 N N . LEU A 1 226 ? 12.766 7.906 -18.812 1 31.67 226 LEU A N 1
ATOM 1847 C CA . LEU A 1 226 ? 12.578 9.336 -18.594 1 31.67 226 LEU A CA 1
ATOM 1848 C C . LEU A 1 226 ? 13.781 9.945 -17.875 1 31.67 226 LEU A C 1
ATOM 1850 O O . LEU A 1 226 ? 14.383 9.297 -17.016 1 31.67 226 LEU A O 1
ATOM 1854 N N . SER A 1 227 ? 14.492 10.844 -18.438 1 31.67 227 SER A N 1
ATOM 1855 C CA . SER A 1 227 ? 15.875 11.273 -18.234 1 31.67 227 SER A CA 1
ATOM 1856 C C . SER A 1 227 ? 16.312 11.07 -16.797 1 31.67 227 SER A C 1
ATOM 1858 O O . SER A 1 227 ? 17.453 10.703 -16.531 1 31.67 227 SER A O 1
ATOM 1860 N N . GLY A 1 228 ? 15.562 11.594 -15.617 1 33.88 228 GLY A N 1
ATOM 1861 C CA . GLY A 1 228 ? 16.203 11.852 -14.344 1 33.88 228 GLY A CA 1
ATOM 1862 C C . GLY A 1 228 ? 16.031 10.727 -13.344 1 33.88 228 GLY A C 1
ATOM 1863 O O . GLY A 1 228 ? 16.562 10.789 -12.227 1 33.88 228 GLY A O 1
ATOM 1864 N N . GLN A 1 229 ? 14.867 9.906 -13.203 1 36.97 229 GLN A N 1
ATOM 1865 C CA . GLN A 1 229 ? 14.758 9.234 -11.914 1 36.97 229 GLN A CA 1
ATOM 1866 C C . GLN A 1 229 ? 15.336 7.82 -11.984 1 36.97 229 GLN A C 1
ATOM 1868 O O . GLN A 1 229 ? 14.961 7.035 -12.852 1 36.97 229 GLN A O 1
ATOM 1873 N N . GLN A 1 230 ? 16.422 7.508 -11.461 1 37.78 230 GLN A N 1
ATOM 1874 C CA . GLN A 1 230 ? 17.172 6.258 -11.312 1 37.78 230 GLN A CA 1
ATOM 1875 C C . GLN A 1 230 ? 16.344 5.219 -10.562 1 37.78 230 GLN A C 1
ATOM 1877 O O . GLN A 1 230 ? 15.82 5.492 -9.477 1 37.78 230 GLN A O 1
ATOM 1882 N N . GLU A 1 231 ? 15.797 4.195 -11.211 1 48.16 231 GLU A N 1
ATOM 1883 C CA . GLU A 1 231 ? 15.195 3.039 -10.555 1 48.16 231 GLU A CA 1
ATOM 1884 C C . GLU A 1 231 ? 16.094 2.492 -9.453 1 48.16 231 GLU A C 1
ATOM 1886 O O . GLU A 1 231 ? 17.328 2.492 -9.602 1 48.16 231 GLU A O 1
ATOM 1891 N N . PRO A 1 232 ? 15.477 2.197 -8.352 1 49.53 232 PRO A N 1
ATOM 1892 C CA . PRO A 1 232 ? 16.375 1.655 -7.332 1 49.53 232 PRO A CA 1
ATOM 1893 C C . PRO A 1 232 ? 17.078 0.376 -7.785 1 49.53 232 PRO A C 1
ATOM 1895 O O . PRO A 1 232 ? 16.5 -0.41 -8.547 1 49.53 232 PRO A O 1
ATOM 1898 N N . GLU A 1 233 ? 18.344 0.229 -7.609 1 51.34 233 GLU A N 1
ATOM 1899 C CA . GLU A 1 233 ? 19.281 -0.814 -8 1 51.34 233 GLU A CA 1
ATOM 1900 C C . GLU A 1 233 ? 18.75 -2.199 -7.633 1 51.34 233 GLU A C 1
ATOM 1902 O O . GLU A 1 233 ? 18.922 -3.156 -8.391 1 51.34 233 GLU A O 1
ATOM 1907 N N . GLN A 1 234 ? 17.953 -2.291 -6.559 1 50.31 234 GLN A N 1
ATOM 1908 C CA . GLN A 1 234 ? 17.547 -3.607 -6.086 1 50.31 234 GLN A CA 1
ATOM 1909 C C . GLN A 1 234 ? 16.469 -4.207 -6.996 1 50.31 234 GLN A C 1
ATOM 1911 O O . GLN A 1 234 ? 16.5 -5.406 -7.289 1 50.31 234 GLN A O 1
ATOM 1916 N N . GLN A 1 235 ? 15.602 -3.404 -7.414 1 55.19 235 GLN A N 1
ATOM 1917 C CA . GLN A 1 235 ? 14.562 -3.887 -8.312 1 55.19 235 GLN A CA 1
ATOM 1918 C C . GLN A 1 235 ? 15.156 -4.414 -9.609 1 55.19 235 GLN A C 1
ATOM 1920 O O . GLN A 1 235 ? 14.758 -5.48 -10.094 1 55.19 235 GLN A O 1
ATOM 1925 N N . ILE A 1 236 ? 16.219 -3.816 -9.969 1 59.12 236 ILE A N 1
ATOM 1926 C CA . ILE A 1 236 ? 16.875 -4.188 -11.219 1 59.12 236 ILE A CA 1
ATOM 1927 C C . ILE A 1 236 ? 17.547 -5.555 -11.062 1 59.12 236 ILE A C 1
ATOM 1929 O O . ILE A 1 236 ? 17.453 -6.402 -11.953 1 59.12 236 ILE A O 1
ATOM 1933 N N . GLN A 1 237 ? 18.016 -5.848 -9.93 1 60.09 237 GLN A N 1
ATOM 1934 C CA . GLN A 1 237 ? 18.734 -7.098 -9.719 1 60.09 237 GLN A CA 1
ATOM 1935 C C . GLN A 1 237 ? 17.781 -8.289 -9.719 1 60.09 237 GLN A C 1
ATOM 1937 O O . GLN A 1 237 ? 18.047 -9.312 -10.352 1 60.09 237 GLN A O 1
ATOM 1942 N N . TRP A 1 238 ? 16.656 -8.133 -9.211 1 61.59 238 TRP A N 1
ATOM 1943 C CA . TRP A 1 238 ? 15.711 -9.242 -9.125 1 61.59 238 TRP A CA 1
ATOM 1944 C C . TRP A 1 238 ? 15.148 -9.586 -10.5 1 61.59 238 TRP A C 1
ATOM 1946 O O . TRP A 1 238 ? 14.984 -10.766 -10.828 1 61.59 238 TRP A O 1
ATOM 1956 N N . GLU A 1 239 ? 14.914 -8.602 -11.148 1 65.38 239 GLU A N 1
ATOM 1957 C CA . GLU A 1 239 ? 14.43 -8.812 -12.516 1 65.38 239 GLU A CA 1
ATOM 1958 C C . GLU A 1 239 ? 15.453 -9.578 -13.352 1 65.38 239 GLU A C 1
ATOM 1960 O O . GLU A 1 239 ? 15.094 -10.484 -14.094 1 65.38 239 GLU A O 1
ATOM 1965 N N . GLN A 1 240 ? 16.641 -9.219 -13.062 1 65.12 240 GLN A N 1
ATOM 1966 C CA . GLN A 1 240 ? 17.719 -9.883 -13.805 1 65.12 240 GLN A CA 1
ATOM 1967 C C . GLN A 1 240 ? 17.828 -11.352 -13.406 1 65.12 240 GLN A C 1
ATOM 1969 O O . GLN A 1 240 ? 17.984 -12.227 -14.258 1 65.12 240 GLN A O 1
ATOM 1974 N N . ASP A 1 241 ? 17.641 -11.586 -12.148 1 65 241 ASP A N 1
ATOM 1975 C CA . ASP A 1 241 ? 17.719 -12.953 -11.648 1 65 241 ASP A CA 1
ATOM 1976 C C . ASP A 1 241 ? 16.609 -13.82 -12.234 1 65 241 ASP A C 1
ATOM 1978 O O . ASP A 1 241 ? 16.859 -14.945 -12.672 1 65 241 ASP A O 1
ATOM 1982 N N . GLU A 1 242 ? 15.508 -13.273 -12.297 1 68.75 242 GLU A N 1
ATOM 1983 C CA . GLU A 1 242 ? 14.367 -14.008 -12.836 1 68.75 242 GLU A CA 1
ATOM 1984 C C . GLU A 1 242 ? 14.539 -14.266 -14.336 1 68.75 242 GLU A C 1
ATOM 1986 O O . GLU A 1 242 ? 14.242 -15.359 -14.82 1 68.75 242 GLU A O 1
ATOM 1991 N N . GLN A 1 243 ? 15.078 -13.305 -14.977 1 69 243 GLN A N 1
ATOM 1992 C CA . GLN A 1 243 ? 15.328 -13.445 -16.406 1 69 243 GLN A CA 1
ATOM 1993 C C . GLN A 1 243 ? 16.359 -14.531 -16.688 1 69 243 GLN A C 1
ATOM 1995 O O . GLN A 1 243 ? 16.219 -15.328 -17.609 1 69 243 GLN A O 1
ATOM 2000 N N . GLU A 1 244 ? 17.344 -14.516 -15.945 1 69.75 244 GLU A N 1
ATOM 2001 C CA . GLU A 1 244 ? 18.391 -15.516 -16.094 1 69.75 244 GLU A CA 1
ATOM 2002 C C . GLU A 1 244 ? 17.859 -16.922 -15.867 1 69.75 244 GLU A C 1
ATOM 2004 O O . GLU A 1 244 ? 18.203 -17.844 -16.594 1 69.75 244 GLU A O 1
ATOM 2009 N N . ARG A 1 245 ? 16.953 -17.047 -14.977 1 68 245 ARG A N 1
ATOM 2010 C CA . ARG A 1 245 ? 16.344 -18.344 -14.688 1 68 245 ARG A CA 1
ATOM 2011 C C . ARG A 1 245 ? 15.516 -18.828 -15.867 1 68 245 ARG A C 1
ATOM 2013 O O . ARG A 1 245 ? 15.594 -20 -16.25 1 68 245 ARG A O 1
ATOM 2020 N N . GLN A 1 246 ? 14.844 -18.031 -16.422 1 70 246 GLN A N 1
ATOM 2021 C CA . GLN A 1 246 ? 14.008 -18.375 -17.562 1 70 246 GLN A CA 1
ATOM 2022 C C . GLN A 1 246 ? 14.852 -18.703 -18.797 1 70 246 GLN A C 1
ATOM 2024 O O . GLN A 1 246 ? 14.562 -19.641 -19.531 1 70 246 GLN A O 1
ATOM 2029 N N . GLN A 1 247 ? 15.891 -17.922 -18.953 1 69 247 GLN A N 1
ATOM 2030 C CA . GLN A 1 247 ? 16.797 -18.188 -20.062 1 69 247 GLN A CA 1
ATOM 2031 C C . GLN A 1 247 ? 17.469 -19.547 -19.922 1 69 247 GLN A C 1
ATOM 2033 O O . GLN A 1 247 ? 17.656 -20.25 -20.906 1 69 247 GLN A O 1
ATOM 2038 N N . GLU A 1 248 ? 17.812 -19.844 -18.812 1 69.31 248 GLU A N 1
ATOM 2039 C CA . GLU A 1 248 ? 18.391 -21.156 -18.547 1 69.31 248 GLU A CA 1
ATOM 2040 C C . GLU A 1 248 ? 17.453 -22.266 -18.984 1 69.31 248 GLU A C 1
ATOM 2042 O O . GLU A 1 248 ? 17.891 -23.266 -19.562 1 69.31 248 GLU A O 1
ATOM 2047 N N . GLN A 1 249 ? 16.203 -22.156 -18.766 1 66.31 249 GLN A N 1
ATOM 2048 C CA . GLN A 1 249 ? 15.211 -23.141 -19.203 1 66.31 249 GLN A CA 1
ATOM 2049 C C . GLN A 1 249 ? 15.18 -23.25 -20.719 1 66.31 249 GLN A C 1
ATOM 2051 O O . GLN A 1 249 ? 15.141 -24.359 -21.266 1 66.31 249 GLN A O 1
ATOM 2056 N N . GLU A 1 250 ? 15.25 -22.188 -21.297 1 67.06 250 GLU A N 1
ATOM 2057 C CA . GLU A 1 250 ? 15.211 -22.172 -22.75 1 67.06 250 GLU A CA 1
ATOM 2058 C C . GLU A 1 250 ? 16.438 -22.844 -23.344 1 67.06 250 GLU A C 1
ATOM 2060 O O . GLU A 1 250 ? 16.328 -23.609 -24.312 1 67.06 250 GLU A O 1
ATOM 2065 N N . GLU A 1 251 ? 17.547 -22.484 -22.859 1 67.5 251 GLU A N 1
ATOM 2066 C CA . GLU A 1 251 ? 18.797 -23.062 -23.328 1 67.5 251 GLU A CA 1
ATOM 2067 C C . GLU A 1 251 ? 18.812 -24.578 -23.141 1 67.5 251 GLU A C 1
ATOM 2069 O O . GLU A 1 251 ? 19.281 -25.328 -24 1 67.5 251 GLU A O 1
ATOM 2074 N N . GLN A 1 252 ? 18.375 -24.953 -22.062 1 62.31 252 GLN A N 1
ATOM 2075 C CA . GLN A 1 252 ? 18.266 -26.375 -21.812 1 62.31 252 GLN A CA 1
ATOM 2076 C C . GLN A 1 252 ? 17.328 -27.047 -22.812 1 62.31 252 GLN A C 1
ATOM 2078 O O . GLN A 1 252 ? 17.625 -28.141 -23.312 1 62.31 252 GLN A O 1
ATOM 2083 N N . CYS A 1 253 ? 16.344 -26.438 -23.125 1 60.44 253 CYS A N 1
ATOM 2084 C CA . CYS A 1 253 ? 15.406 -26.953 -24.125 1 60.44 253 CYS A CA 1
ATOM 2085 C C . CYS A 1 253 ? 16.062 -27.078 -25.484 1 60.44 253 CYS A C 1
ATOM 2087 O O . CYS A 1 253 ? 15.883 -28.078 -26.188 1 60.44 253 CYS A O 1
ATOM 2089 N N . GLU A 1 254 ? 16.75 -26.125 -25.797 1 62.69 254 GLU A N 1
ATOM 2090 C CA . GLU A 1 254 ? 17.438 -26.125 -27.094 1 62.69 254 GLU A CA 1
ATOM 2091 C C . GLU A 1 254 ? 18.453 -27.266 -27.156 1 62.69 254 GLU A C 1
ATOM 2093 O O . GLU A 1 254 ? 18.609 -27.906 -28.203 1 62.69 254 GLU A O 1
ATOM 2098 N N . GLN A 1 255 ? 19.062 -27.469 -26.156 1 60.44 255 GLN A N 1
ATOM 2099 C CA . GLN A 1 255 ? 20.047 -28.531 -26.109 1 60.44 255 GLN A CA 1
ATOM 2100 C C . GLN A 1 255 ? 19.391 -29.906 -26.188 1 60.44 255 GLN A C 1
ATOM 2102 O O . GLN A 1 255 ? 19.891 -30.812 -26.859 1 60.44 255 GLN A O 1
ATOM 2107 N N . GLU A 1 256 ? 18.344 -30.031 -25.578 1 56.97 256 GLU A N 1
ATOM 2108 C CA . GLU A 1 256 ? 17.625 -31.297 -25.594 1 56.97 256 GLU A CA 1
ATOM 2109 C C . GLU A 1 256 ? 17.016 -31.562 -26.953 1 56.97 256 GLU A C 1
ATOM 2111 O O . GLU A 1 256 ? 16.906 -32.719 -27.375 1 56.97 256 GLU A O 1
ATOM 2116 N N . GLU A 1 257 ? 16.641 -30.594 -27.562 1 55.62 257 GLU A N 1
ATOM 2117 C CA . GLU A 1 257 ? 16.125 -30.75 -28.922 1 55.62 257 GLU A CA 1
ATOM 2118 C C . GLU A 1 257 ? 17.219 -31.141 -29.906 1 55.62 257 GLU A C 1
ATOM 2120 O O . GLU A 1 257 ? 16.953 -31.797 -30.922 1 55.62 257 GLU A O 1
ATOM 2125 N N . GLN A 1 258 ? 18.344 -30.859 -29.609 1 53.12 258 GLN A N 1
ATOM 2126 C CA . GLN A 1 258 ? 19.484 -31.188 -30.469 1 53.12 258 GLN A CA 1
ATOM 2127 C C . GLN A 1 258 ? 19.984 -32.594 -30.203 1 53.12 258 GLN A C 1
ATOM 2129 O O . GLN A 1 258 ? 20.672 -33.188 -31.031 1 53.12 258 GLN A O 1
ATOM 2134 N N . LEU A 1 259 ? 19.594 -33.125 -29.188 1 46.84 259 LEU A N 1
ATOM 2135 C CA . LEU A 1 259 ? 19.938 -34.531 -28.922 1 46.84 259 LEU A CA 1
ATOM 2136 C C . LEU A 1 259 ? 18.812 -35.438 -29.375 1 46.84 259 LEU A C 1
ATOM 2138 O O . LEU A 1 259 ? 19.078 -36.562 -29.875 1 46.84 259 LEU A O 1
ATOM 2142 N N . MET B 1 1 ? 9.023 28.719 -2.76 1 28.81 1 MET B N 1
ATOM 2143 C CA . MET B 1 1 ? 7.613 28.781 -3.123 1 28.81 1 MET B CA 1
ATOM 2144 C C . MET B 1 1 ? 7.305 27.828 -4.273 1 28.81 1 MET B C 1
ATOM 2146 O O . MET B 1 1 ? 6.188 27.328 -4.387 1 28.81 1 MET B O 1
ATOM 2150 N N . ASN B 1 2 ? 8.234 27.594 -5.105 1 31.86 2 ASN B N 1
ATOM 2151 C CA . ASN B 1 2 ? 8.062 26.938 -6.395 1 31.86 2 ASN B CA 1
ATOM 2152 C C . ASN B 1 2 ? 7.852 25.438 -6.23 1 31.86 2 ASN B C 1
ATOM 2154 O O . ASN B 1 2 ? 7.605 24.719 -7.207 1 31.86 2 ASN B O 1
ATOM 2158 N N . GLN B 1 3 ? 8.188 25.016 -5.148 1 36.06 3 GLN B N 1
ATOM 2159 C CA . GLN B 1 3 ? 8.328 23.562 -5.117 1 36.06 3 GLN B CA 1
ATOM 2160 C C . GLN B 1 3 ? 7.059 22.906 -4.602 1 36.06 3 GLN B C 1
ATOM 2162 O O . GLN B 1 3 ? 7.02 21.688 -4.418 1 36.06 3 GLN B O 1
ATOM 2167 N N . PHE B 1 4 ? 6.086 23.734 -4.16 1 36.12 4 PHE B N 1
ATOM 2168 C CA . PHE B 1 4 ? 4.91 23.094 -3.588 1 36.12 4 PHE B CA 1
ATOM 2169 C C . PHE B 1 4 ? 3.812 22.953 -4.633 1 36.12 4 PHE B C 1
ATOM 2171 O O . PHE B 1 4 ? 3.34 23.938 -5.191 1 36.12 4 PHE B O 1
ATOM 2178 N N . PRO B 1 5 ? 3.668 21.828 -5.27 1 37.31 5 PRO B N 1
ATOM 2179 C CA . PRO B 1 5 ? 2.434 21.75 -6.055 1 37.31 5 PRO B CA 1
ATOM 2180 C C . PRO B 1 5 ? 1.185 22.016 -5.219 1 37.31 5 PRO B C 1
ATOM 2182 O O . PRO B 1 5 ? 1.096 21.578 -4.07 1 37.31 5 PRO B O 1
ATOM 2185 N N . TRP B 1 6 ? 0.572 23.203 -5.543 1 36 6 TRP B N 1
ATOM 2186 C CA . TRP B 1 6 ? -0.705 23.625 -4.973 1 36 6 TRP B CA 1
ATOM 2187 C C . TRP B 1 6 ? -1.854 22.812 -5.555 1 36 6 TRP B C 1
ATOM 2189 O O . TRP B 1 6 ? -1.915 22.594 -6.766 1 36 6 TRP B O 1
ATOM 2199 N N . LEU B 1 7 ? -2.289 21.859 -4.855 1 36.88 7 LEU B N 1
ATOM 2200 C CA . LEU B 1 7 ? -3.514 21.234 -5.336 1 36.88 7 LEU B CA 1
ATOM 2201 C C . LEU B 1 7 ? -4.742 21.875 -4.695 1 36.88 7 LEU B C 1
ATOM 2203 O O . LEU B 1 7 ? -4.812 22 -3.473 1 36.88 7 LEU B O 1
ATOM 2207 N N . ILE B 1 8 ? -5.41 22.75 -5.473 1 34.44 8 ILE B N 1
ATOM 2208 C CA . ILE B 1 8 ? -6.684 23.328 -5.062 1 34.44 8 ILE B CA 1
ATOM 2209 C C . ILE B 1 8 ? -7.812 22.328 -5.309 1 34.44 8 ILE B C 1
ATOM 2211 O O . ILE B 1 8 ? -7.977 21.828 -6.426 1 34.44 8 ILE B O 1
ATOM 2215 N N . ASN B 1 9 ? -8.078 21.656 -4.211 1 39.03 9 ASN B N 1
ATOM 2216 C CA . ASN B 1 9 ? -9.273 20.812 -4.355 1 39.03 9 ASN B CA 1
ATOM 2217 C C . ASN B 1 9 ? -10.539 21.656 -4.406 1 39.03 9 ASN B C 1
ATOM 2219 O O . ASN B 1 9 ? -10.57 22.781 -3.906 1 39.03 9 ASN B O 1
ATOM 2223 N N . PRO B 1 10 ? -11.453 21.25 -5.215 1 35.62 10 PRO B N 1
ATOM 2224 C CA . PRO B 1 10 ? -12.711 21.984 -5.395 1 35.62 10 PRO B CA 1
ATOM 2225 C C . PRO B 1 10 ? -13.328 22.422 -4.074 1 35.62 10 PRO B C 1
ATOM 2227 O O . PRO B 1 10 ? -14.281 23.203 -4.066 1 35.62 10 PRO B O 1
ATOM 2230 N N . THR B 1 11 ? -13.039 21.766 -3.016 1 41.19 11 THR B N 1
ATOM 2231 C CA . THR B 1 11 ? -13.773 22.172 -1.824 1 41.19 11 THR B CA 1
ATOM 2232 C C . THR B 1 11 ? -13.117 23.391 -1.18 1 41.19 11 THR B C 1
ATOM 2234 O O . THR B 1 11 ? -13.305 23.641 0.014 1 41.19 11 THR B O 1
ATOM 2237 N N . SER B 1 12 ? -12.508 24.312 -1.977 1 39.25 12 SER B N 1
ATOM 2238 C CA . SER B 1 12 ? -12.078 25.641 -1.546 1 39.25 12 SER B CA 1
ATOM 2239 C C . SER B 1 12 ? -10.938 25.547 -0.532 1 39.25 12 SER B C 1
ATOM 2241 O O . SER B 1 12 ? -10.812 26.406 0.341 1 39.25 12 SER B O 1
ATOM 2243 N N . VAL B 1 13 ? -10.352 24.438 -0.413 1 38.31 13 VAL B N 1
ATOM 2244 C CA . VAL B 1 13 ? -9.227 24.359 0.508 1 38.31 13 VAL B CA 1
ATOM 2245 C C . VAL B 1 13 ? -7.922 24.234 -0.279 1 38.31 13 VAL B C 1
ATOM 2247 O O . VAL B 1 13 ? -7.914 23.719 -1.404 1 38.31 13 VAL B O 1
ATOM 2250 N N . LEU B 1 14 ? -6.988 25.016 0.173 1 43.91 14 LEU B N 1
ATOM 2251 C CA . LEU B 1 14 ? -5.645 24.906 -0.39 1 43.91 14 LEU B CA 1
ATOM 2252 C C . LEU B 1 14 ? -4.828 23.859 0.362 1 43.91 14 LEU B C 1
ATOM 2254 O O . LEU B 1 14 ? -4.766 23.875 1.593 1 43.91 14 LEU B O 1
ATOM 2258 N N . VAL B 1 15 ? -4.562 22.922 -0.372 1 50.31 15 VAL B N 1
ATOM 2259 C CA . VAL B 1 15 ? -3.668 21.922 0.205 1 50.31 15 VAL B CA 1
ATOM 2260 C C . VAL B 1 15 ? -2.238 22.172 -0.263 1 50.31 15 VAL B C 1
ATOM 2262 O O . VAL B 1 15 ? -1.984 22.297 -1.464 1 50.31 15 VAL B O 1
ATOM 2265 N N . LEU B 1 16 ? -1.381 22.531 0.668 1 55.53 16 LEU B N 1
ATOM 2266 C CA . LEU B 1 16 ? 0.039 22.656 0.362 1 55.53 16 LEU B CA 1
ATOM 2267 C C . LEU B 1 16 ? 0.8 21.406 0.777 1 55.53 16 LEU B C 1
ATOM 2269 O O . LEU B 1 16 ? 0.72 20.984 1.932 1 55.53 16 LEU B O 1
ATOM 2273 N N . ASN B 1 17 ? 1.169 20.719 -0.28 1 50.62 17 ASN B N 1
ATOM 2274 C CA . ASN B 1 17 ? 1.963 19.547 0.055 1 50.62 17 ASN B CA 1
ATOM 2275 C C . ASN B 1 17 ? 3.334 19.578 -0.614 1 50.62 17 ASN B C 1
ATOM 2277 O O . ASN B 1 17 ? 3.494 20.188 -1.678 1 50.62 17 ASN B O 1
ATOM 2281 N N . GLU B 1 18 ? 4.332 19.219 0.18 1 57.38 18 GLU B N 1
ATOM 2282 C CA . GLU B 1 18 ? 5.645 19.031 -0.433 1 57.38 18 GLU B CA 1
ATOM 2283 C C . GLU B 1 18 ? 5.629 17.859 -1.402 1 57.38 18 GLU B C 1
ATOM 2285 O O . GLU B 1 18 ? 4.734 17.016 -1.351 1 57.38 18 GLU B O 1
ATOM 2290 N N . LEU B 1 19 ? 6.629 17.906 -2.148 1 62.03 19 LEU B N 1
ATOM 2291 C CA . LEU B 1 19 ? 6.863 16.766 -3.025 1 62.03 19 LEU B CA 1
ATOM 2292 C C . LEU B 1 19 ? 7.07 15.492 -2.215 1 62.03 19 LEU B C 1
ATOM 2294 O O . LEU B 1 19 ? 7.461 15.547 -1.047 1 62.03 19 LEU B O 1
ATOM 2298 N N . LYS B 1 20 ? 6.43 14.469 -2.488 1 75.12 20 LYS B N 1
ATOM 2299 C CA . LYS B 1 20 ? 6.617 13.156 -1.865 1 75.12 20 LYS B CA 1
ATOM 2300 C C . LYS B 1 20 ? 5.543 12.891 -0.82 1 75.12 20 LYS B C 1
ATOM 2302 O O . LYS B 1 20 ? 5.809 12.25 0.203 1 75.12 20 LYS B O 1
ATOM 2307 N N . SER B 1 21 ? 4.547 13.719 -0.881 1 83.25 21 SER B N 1
ATOM 2308 C CA . SER B 1 21 ? 3.439 13.445 0.03 1 83.25 21 SER B CA 1
ATOM 2309 C C . SER B 1 21 ? 2.301 12.727 -0.685 1 83.25 21 SER B C 1
ATOM 2311 O O . SER B 1 21 ? 2.068 12.953 -1.875 1 83.25 21 SER B O 1
ATOM 2313 N N . TYR B 1 22 ? 1.7 11.828 0.007 1 89.69 22 TYR B N 1
ATOM 2314 C CA . TYR B 1 22 ? 0.476 11.195 -0.47 1 89.69 22 TYR B CA 1
ATOM 2315 C C . TYR B 1 22 ? -0.728 11.648 0.346 1 89.69 22 TYR B C 1
ATOM 2317 O O . TYR B 1 22 ? -0.728 11.547 1.575 1 89.69 22 TYR B O 1
ATOM 2325 N N . VAL B 1 23 ? -1.79 12.188 -0.376 1 88.19 23 VAL B N 1
ATOM 2326 C CA . VAL B 1 23 ? -2.951 12.75 0.304 1 88.19 23 VAL B CA 1
ATOM 2327 C C . VAL B 1 23 ? -4.188 11.914 -0.001 1 88.19 23 VAL B C 1
ATOM 2329 O O . VAL B 1 23 ? -4.465 11.602 -1.162 1 88.19 23 VAL B O 1
ATOM 2332 N N . PHE B 1 24 ? -4.84 11.516 1.042 1 89.5 24 PHE B N 1
ATOM 2333 C CA . PHE B 1 24 ? -6.141 10.867 0.919 1 89.5 24 PHE B CA 1
ATOM 2334 C C . PHE B 1 24 ? -7.258 11.906 0.882 1 89.5 24 PHE B C 1
ATOM 2336 O O . PHE B 1 24 ? -7.762 12.32 1.928 1 89.5 24 PHE B O 1
ATOM 2343 N N . VAL B 1 25 ? -7.68 12.242 -0.292 1 84.12 25 VAL B N 1
ATOM 2344 C CA . VAL B 1 25 ? -8.57 13.383 -0.513 1 84.12 25 VAL B CA 1
ATOM 2345 C C . VAL B 1 25 ? -9.922 13.109 0.145 1 84.12 25 VAL B C 1
ATOM 2347 O O . VAL B 1 25 ? -10.523 14.008 0.735 1 84.12 25 VAL B O 1
ATOM 2350 N N . GLU B 1 26 ? -10.445 11.883 0.104 1 84.62 26 GLU B N 1
ATOM 2351 C CA . GLU B 1 26 ? -11.727 11.523 0.708 1 84.62 26 GLU B CA 1
ATOM 2352 C C . GLU B 1 26 ? -11.703 11.734 2.219 1 84.62 26 GLU B C 1
ATOM 2354 O O . GLU B 1 26 ? -12.641 12.289 2.787 1 84.62 26 GLU B O 1
ATOM 2359 N N . ASN B 1 27 ? -10.633 11.297 2.814 1 90.19 27 ASN B N 1
ATOM 2360 C CA . ASN B 1 27 ? -10.492 11.461 4.254 1 90.19 27 ASN B CA 1
ATOM 2361 C C . ASN B 1 27 ? -10.344 12.938 4.633 1 90.19 27 ASN B C 1
ATOM 2363 O O . ASN B 1 27 ? -10.883 13.375 5.652 1 90.19 27 ASN B O 1
ATOM 2367 N N . MET B 1 28 ? -9.641 13.695 3.783 1 88.94 28 MET B N 1
ATOM 2368 C CA . MET B 1 28 ? -9.477 15.125 4.027 1 88.94 28 MET B CA 1
ATOM 2369 C C . MET B 1 28 ? -10.82 15.844 3.965 1 88.94 28 MET B C 1
ATOM 2371 O O . MET B 1 28 ? -11.141 16.656 4.84 1 88.94 28 MET B O 1
ATOM 2375 N N . ARG B 1 29 ? -11.586 15.516 2.965 1 84.38 29 ARG B N 1
ATOM 2376 C CA . ARG B 1 29 ? -12.898 16.125 2.801 1 84.38 29 ARG B CA 1
ATOM 2377 C C . ARG B 1 29 ? -13.789 15.852 4.012 1 84.38 29 ARG B C 1
ATOM 2379 O O . ARG B 1 29 ? -14.469 16.75 4.508 1 84.38 29 ARG B O 1
ATOM 2386 N N . HIS B 1 30 ? -13.758 14.617 4.438 1 89.5 30 HIS B N 1
ATOM 2387 C CA . HIS B 1 30 ? -14.57 14.242 5.59 1 89.5 30 HIS B CA 1
ATOM 2388 C C . HIS B 1 30 ? -14.125 14.977 6.848 1 89.5 30 HIS B C 1
ATOM 2390 O O . HIS B 1 30 ? -14.953 15.438 7.633 1 89.5 30 HIS B O 1
ATOM 2396 N N . MET B 1 31 ? -12.852 15.094 7.074 1 90.81 31 MET B N 1
ATOM 2397 C CA . MET B 1 31 ? -12.297 15.781 8.234 1 90.81 31 MET B CA 1
ATOM 2398 C C . MET B 1 31 ? -12.688 17.25 8.234 1 90.81 31 MET B C 1
ATOM 2400 O O . MET B 1 31 ? -12.977 17.828 9.289 1 90.81 31 MET B O 1
ATOM 2404 N N . LEU B 1 32 ? -12.773 17.875 7.016 1 88.81 32 LEU B N 1
ATOM 2405 C CA . LEU B 1 32 ? -12.992 19.312 6.898 1 88.81 32 LEU B CA 1
ATOM 2406 C C . LEU B 1 32 ? -14.484 19.641 6.914 1 88.81 32 LEU B C 1
ATOM 2408 O O . LEU B 1 32 ? -14.875 20.797 7.137 1 88.81 32 LEU B O 1
ATOM 2412 N N . TYR B 1 33 ? -15.25 18.672 6.762 1 86.94 33 TYR B N 1
ATOM 2413 C CA . TYR B 1 33 ? -16.688 18.859 6.562 1 86.94 33 TYR B CA 1
ATOM 2414 C C . TYR B 1 33 ? -17.297 19.672 7.691 1 86.94 33 TYR B C 1
ATOM 2416 O O . TYR B 1 33 ? -18.125 20.562 7.449 1 86.94 33 TYR B O 1
ATOM 2424 N N . PRO B 1 34 ? -16.969 19.5 8.961 1 90.56 34 PRO B N 1
ATOM 2425 C CA . PRO B 1 34 ? -17.609 20.234 10.055 1 90.56 34 PRO B CA 1
ATOM 2426 C C . PRO B 1 34 ? -17.25 21.719 10.047 1 90.56 34 PRO B C 1
ATOM 2428 O O . PRO B 1 34 ? -17.953 22.531 10.656 1 90.56 34 PRO B O 1
ATOM 2431 N N . TYR B 1 35 ? -16.281 22.125 9.391 1 89.31 35 TYR B N 1
ATOM 2432 C CA . TYR B 1 35 ? -15.758 23.484 9.492 1 89.31 35 TYR B CA 1
ATOM 2433 C C . TYR B 1 35 ? -16.281 24.344 8.352 1 89.31 35 TYR B C 1
ATOM 2435 O O . TYR B 1 35 ? -16.297 23.922 7.195 1 89.31 35 TYR B O 1
ATOM 2443 N N . SER B 1 36 ? -16.625 25.484 8.734 1 87.31 36 SER B N 1
ATOM 2444 C CA . SER B 1 36 ? -17.016 26.453 7.719 1 87.31 36 SER B CA 1
ATOM 2445 C C . SER B 1 36 ? -15.805 27 6.973 1 87.31 36 SER B C 1
ATOM 2447 O O . SER B 1 36 ? -14.773 27.312 7.582 1 87.31 36 SER B O 1
ATOM 2449 N N . PRO B 1 37 ? -15.953 27.156 5.625 1 85.12 37 PRO B N 1
ATOM 2450 C CA . PRO B 1 37 ? -14.852 27.766 4.871 1 85.12 37 PRO B CA 1
ATOM 2451 C C . PRO B 1 37 ? -14.586 29.203 5.27 1 85.12 37 PRO B C 1
ATOM 2453 O O . PRO B 1 37 ? -13.523 29.75 4.953 1 85.12 37 PRO B O 1
ATOM 2456 N N . ASP B 1 38 ? -15.531 29.75 6.012 1 87.94 38 ASP B N 1
ATOM 2457 C CA . ASP B 1 38 ? -15.398 31.141 6.414 1 87.94 38 ASP B CA 1
ATOM 2458 C C . ASP B 1 38 ? -14.703 31.266 7.77 1 87.94 38 ASP B C 1
ATOM 2460 O O . ASP B 1 38 ? -14.414 32.375 8.234 1 87.94 38 ASP B O 1
ATOM 2464 N N . MET B 1 39 ? -14.43 30.188 8.406 1 89.31 39 MET B N 1
ATOM 2465 C CA . MET B 1 39 ? -13.625 30.172 9.625 1 89.31 39 MET B CA 1
ATOM 2466 C C . MET B 1 39 ? -12.141 30.281 9.297 1 89.31 39 MET B C 1
ATOM 2468 O O . MET B 1 39 ? -11.633 29.531 8.461 1 89.31 39 MET B O 1
ATOM 2472 N N . PRO B 1 40 ? -11.43 31.266 9.906 1 93.62 40 PRO B N 1
ATOM 2473 C CA . PRO B 1 40 ? -9.992 31.391 9.641 1 93.62 40 PRO B CA 1
ATOM 2474 C C . PRO B 1 40 ? -9.172 30.328 10.383 1 93.62 40 PRO B C 1
ATOM 2476 O O . PRO B 1 40 ? -8.602 30.625 11.438 1 93.62 40 PRO B O 1
ATOM 2479 N N . ILE B 1 41 ? -9.07 29.203 9.812 1 93.38 41 ILE B N 1
ATOM 2480 C CA . ILE B 1 41 ? -8.445 28.062 10.477 1 93.38 41 ILE B CA 1
ATOM 2481 C C . ILE B 1 41 ? -7.652 27.25 9.461 1 93.38 41 ILE B C 1
ATOM 2483 O O . ILE B 1 41 ? -7.957 27.266 8.266 1 93.38 41 ILE B O 1
ATOM 2487 N N . TYR B 1 42 ? -6.562 26.609 9.891 1 92.94 42 TYR B N 1
ATOM 2488 C CA . TYR B 1 42 ? -5.793 25.719 9.039 1 92.94 42 TYR B CA 1
ATOM 2489 C C . TYR B 1 42 ? -5.383 24.469 9.805 1 92.94 42 TYR B C 1
ATOM 2491 O O . TYR B 1 42 ? -5.422 24.438 11.039 1 92.94 42 TYR B O 1
ATOM 2499 N N . PHE B 1 43 ? -5.152 23.422 9.031 1 93.94 43 PHE B N 1
ATOM 2500 C CA . PHE B 1 43 ? -4.938 22.109 9.648 1 93.94 43 PHE B CA 1
ATOM 2501 C C . PHE B 1 43 ? -3.678 21.453 9.094 1 93.94 43 PHE B C 1
ATOM 2503 O O . PHE B 1 43 ? -3.258 21.75 7.973 1 93.94 43 PHE B O 1
ATOM 2510 N N . GLY B 1 44 ? -3.111 20.484 9.75 1 93.06 44 GLY B N 1
ATOM 2511 C CA . GLY B 1 44 ? -1.933 19.672 9.5 1 93.06 44 GLY B CA 1
ATOM 2512 C C . GLY B 1 44 ? -1.478 18.891 10.711 1 93.06 44 GLY B C 1
ATOM 2513 O O . GLY B 1 44 ? -2.301 18.453 11.523 1 93.06 44 GLY B O 1
ATOM 2514 N N . TYR B 1 45 ? -0.21 18.594 10.742 1 92.94 45 TYR B N 1
ATOM 2515 C CA . TYR B 1 45 ? 0.395 18.016 11.938 1 92.94 45 TYR B CA 1
ATOM 2516 C C . TYR B 1 45 ? 0.932 19.109 12.859 1 92.94 45 TYR B C 1
ATOM 2518 O O . TYR B 1 45 ? 1.834 19.859 12.484 1 92.94 45 TYR B O 1
ATOM 2526 N N . ASN B 1 46 ? 0.453 19.156 14.078 1 93.69 46 ASN B N 1
ATOM 2527 C CA . ASN B 1 46 ? 0.784 20.25 15 1 93.69 46 ASN B CA 1
ATOM 2528 C C . ASN B 1 46 ? 2.156 20.031 15.633 1 93.69 46 ASN B C 1
ATOM 2530 O O . ASN B 1 46 ? 2.381 19.047 16.328 1 93.69 46 ASN B O 1
ATOM 2534 N N . PHE B 1 47 ? 2.984 20.984 15.398 1 90.12 47 PHE B N 1
ATOM 2535 C CA . PHE B 1 47 ? 4.242 21.094 16.125 1 90.12 47 PHE B CA 1
ATOM 2536 C C . PHE B 1 47 ? 4.195 22.234 17.141 1 90.12 47 PHE B C 1
ATOM 2538 O O . PHE B 1 47 ? 3.477 23.219 16.922 1 90.12 47 PHE B O 1
ATOM 2545 N N . LYS B 1 48 ? 4.988 22.109 18.109 1 86.81 48 LYS B N 1
ATOM 2546 C CA . LYS B 1 48 ? 5.125 23.188 19.078 1 86.81 48 LYS B CA 1
ATOM 2547 C C . LYS B 1 48 ? 5.855 24.375 18.484 1 86.81 48 LYS B C 1
ATOM 2549 O O . LYS B 1 48 ? 6.824 24.203 17.734 1 86.81 48 LYS B O 1
ATOM 2554 N N . LEU B 1 49 ? 5.25 25.516 18.719 1 81.56 49 LEU B N 1
ATOM 2555 C CA . LEU B 1 49 ? 5.98 26.75 18.453 1 81.56 49 LEU B CA 1
ATOM 2556 C C . LEU B 1 49 ? 6.77 27.172 19.688 1 81.56 49 LEU B C 1
ATOM 2558 O O . LEU B 1 49 ? 6.184 27.547 20.719 1 81.56 49 LEU B O 1
ATOM 2562 N N . PHE B 1 50 ? 8.016 26.984 19.781 1 66.12 50 PHE B N 1
ATOM 2563 C CA . PHE B 1 50 ? 8.844 27.172 20.953 1 66.12 50 PHE B CA 1
ATOM 2564 C C . PHE B 1 50 ? 9.164 28.641 21.172 1 66.12 50 PHE B C 1
ATOM 2566 O O . PHE B 1 50 ? 9.602 29.047 22.25 1 66.12 50 PHE B O 1
ATOM 2573 N N . TYR B 1 51 ? 8.961 29.469 20.219 1 60.66 51 TYR B N 1
ATOM 2574 C CA . TYR B 1 51 ? 9.461 30.828 20.391 1 60.66 51 TYR B CA 1
ATOM 2575 C C . TYR B 1 51 ? 8.477 31.672 21.172 1 60.66 51 TYR B C 1
ATOM 2577 O O . TYR B 1 51 ? 7.262 31.531 21.031 1 60.66 51 TYR B O 1
ATOM 2585 N N . SER B 1 52 ? 9.047 32.219 22.406 1 54.28 52 SER B N 1
ATOM 2586 C CA . SER B 1 52 ? 8.312 33.344 22.969 1 54.28 52 SER B CA 1
ATOM 2587 C C . SER B 1 52 ? 7.914 34.344 21.875 1 54.28 52 SER B C 1
ATOM 2589 O O . SER B 1 52 ? 8.672 34.562 20.938 1 54.28 52 SER B O 1
ATOM 2591 N N . PRO B 1 53 ? 6.797 34.812 21.922 1 57.31 53 PRO B N 1
ATOM 2592 C CA . PRO B 1 53 ? 5.738 34.781 22.938 1 57.31 53 PRO B CA 1
ATOM 2593 C C . PRO B 1 53 ? 4.648 33.75 22.609 1 57.31 53 PRO B C 1
ATOM 2595 O O . PRO B 1 53 ? 3.51 33.906 23.062 1 57.31 53 PRO B O 1
ATOM 2598 N N . PHE B 1 54 ? 4.98 32.906 21.875 1 65.5 54 PHE B N 1
ATOM 2599 C CA . PHE B 1 54 ? 3.857 32.188 21.281 1 65.5 54 PHE B CA 1
ATOM 2600 C C . PHE B 1 54 ? 3.262 31.188 22.281 1 65.5 54 PHE B C 1
ATOM 2602 O O . PHE B 1 54 ? 2.137 30.719 22.094 1 65.5 54 PHE B O 1
ATOM 2609 N N . GLY B 1 55 ? 3.723 31.203 23.484 1 60.28 55 GLY B N 1
ATOM 2610 C CA . GLY B 1 55 ? 3.07 30.422 24.516 1 60.28 55 GLY B CA 1
ATOM 2611 C C . GLY B 1 55 ? 2.738 29.016 24.078 1 60.28 55 GLY B C 1
ATOM 2612 O O . GLY B 1 55 ? 3.625 28.25 23.672 1 60.28 55 GLY B O 1
ATOM 2613 N N . ASN B 1 56 ? 1.463 28.656 24.062 1 72.12 56 ASN B N 1
ATOM 2614 C CA . ASN B 1 56 ? 0.847 27.359 23.766 1 72.12 56 ASN B CA 1
ATOM 2615 C C . ASN B 1 56 ? 0.338 27.312 22.328 1 72.12 56 ASN B C 1
ATOM 2617 O O . ASN B 1 56 ? -0.681 26.672 22.047 1 72.12 56 ASN B O 1
ATOM 2621 N N . ALA B 1 57 ? 1.122 27.984 21.5 1 86.81 57 ALA B N 1
ATOM 2622 C CA . ALA B 1 57 ? 0.688 27.984 20.109 1 86.81 57 ALA B CA 1
ATOM 2623 C C . ALA B 1 57 ? 1.332 26.844 19.328 1 86.81 57 ALA B C 1
ATOM 2625 O O . ALA B 1 57 ? 2.346 26.281 19.766 1 86.81 57 ALA B O 1
ATOM 2626 N N . SER B 1 58 ? 0.685 26.469 18.312 1 92.62 58 SER B N 1
ATOM 2627 C CA . SER B 1 58 ? 1.215 25.438 17.438 1 92.62 58 SER B CA 1
ATOM 2628 C C . SER B 1 58 ? 1.231 25.891 15.977 1 92.62 58 SER B C 1
ATOM 2630 O O . SER B 1 58 ? 0.592 26.891 15.625 1 92.62 58 SER B O 1
ATOM 2632 N N . TYR B 1 59 ? 2.092 25.297 15.258 1 90.62 59 TYR B N 1
ATOM 2633 C CA . TYR B 1 59 ? 2.111 25.422 13.805 1 90.62 59 TYR B CA 1
ATOM 2634 C C . TYR B 1 59 ? 2.062 24.062 13.125 1 90.62 59 TYR B C 1
ATOM 2636 O O . TYR B 1 59 ? 2.186 23.031 13.789 1 90.62 59 TYR B O 1
ATOM 2644 N N . MET B 1 60 ? 1.785 24.078 11.836 1 91.94 60 MET B N 1
ATOM 2645 C CA . MET B 1 60 ? 1.662 22.812 11.117 1 91.94 60 MET B CA 1
ATOM 2646 C C . MET B 1 60 ? 2.967 22.453 10.414 1 91.94 60 MET B C 1
ATOM 2648 O O . MET B 1 60 ? 3.604 23.312 9.805 1 91.94 60 MET B O 1
ATOM 2652 N N . SER B 1 61 ? 3.287 21.172 10.539 1 87.5 61 SER B N 1
ATOM 2653 C CA . SER B 1 61 ? 4.469 20.656 9.852 1 87.5 61 SER B CA 1
ATOM 2654 C C . SER B 1 61 ? 4.363 20.875 8.344 1 87.5 61 SER B C 1
ATOM 2656 O O . SER B 1 61 ? 3.312 20.609 7.75 1 87.5 61 SER B O 1
ATOM 2658 N N . GLY B 1 62 ? 5.453 21.234 7.703 1 81.75 62 GLY B N 1
ATOM 2659 C CA . GLY B 1 62 ? 5.484 21.391 6.258 1 81.75 62 GLY B CA 1
ATOM 2660 C C . GLY B 1 62 ? 5.465 20.078 5.512 1 81.75 62 GLY B C 1
ATOM 2661 O O . GLY B 1 62 ? 4.949 19.984 4.395 1 81.75 62 GLY B O 1
ATOM 2662 N N . GLY B 1 63 ? 6.008 19.031 6.02 1 77.5 63 GLY B N 1
ATOM 2663 C CA . GLY B 1 63 ? 6.148 17.734 5.371 1 77.5 63 GLY B CA 1
ATOM 2664 C C . GLY B 1 63 ? 4.82 17.109 5.008 1 77.5 63 GLY B C 1
ATOM 2665 O O . GLY B 1 63 ? 4.625 16.672 3.871 1 77.5 63 GLY B O 1
ATOM 2666 N N . SER B 1 64 ? 3.879 17.078 5.961 1 79.44 64 SER B N 1
ATOM 2667 C CA . SER B 1 64 ? 2.592 16.438 5.699 1 79.44 64 SER B CA 1
ATOM 2668 C C . SER B 1 64 ? 1.67 17.359 4.91 1 79.44 64 SER B C 1
ATOM 2670 O O . SER B 1 64 ? 0.606 16.938 4.449 1 79.44 64 SER B O 1
ATOM 2672 N N . GLY B 1 65 ? 2.162 18.641 4.871 1 81.19 65 GLY B N 1
ATOM 2673 C CA . GLY B 1 65 ? 1.283 19.625 4.242 1 81.19 65 GLY B CA 1
ATOM 2674 C C . GLY B 1 65 ? 0.229 20.172 5.188 1 81.19 65 GLY B C 1
ATOM 2675 O O . GLY B 1 65 ? 0.069 19.672 6.305 1 81.19 65 GLY B O 1
ATOM 2676 N N . TYR B 1 66 ? -0.342 21.266 4.828 1 86.56 66 TYR B N 1
ATOM 2677 C CA . TYR B 1 66 ? -1.421 21.859 5.617 1 86.56 66 TYR B CA 1
ATOM 2678 C C . TYR B 1 66 ? -2.516 22.406 4.715 1 86.56 66 TYR B C 1
ATOM 2680 O O . TYR B 1 66 ? -2.283 22.672 3.531 1 86.56 66 TYR B O 1
ATOM 2688 N N . VAL B 1 67 ? -3.656 22.422 5.242 1 88.5 67 VAL B N 1
ATOM 2689 C CA . VAL B 1 67 ? -4.859 22.859 4.535 1 88.5 67 VAL B CA 1
ATOM 2690 C C . VAL B 1 67 ? -5.418 24.125 5.18 1 88.5 67 VAL B C 1
ATOM 2692 O O . VAL B 1 67 ? -5.609 24.172 6.398 1 88.5 67 VAL B O 1
ATOM 2695 N N . LEU B 1 68 ? -5.59 25.062 4.305 1 88.75 68 LEU B N 1
ATOM 2696 C CA . LEU B 1 68 ? -6.148 26.328 4.777 1 88.75 68 LEU B CA 1
ATOM 2697 C C . LEU B 1 68 ? -7.602 26.484 4.344 1 88.75 68 LEU B C 1
ATOM 2699 O O . LEU B 1 68 ? -7.953 26.156 3.211 1 88.75 68 LEU B O 1
ATOM 2703 N N . SER B 1 69 ? -8.422 26.969 5.262 1 85.38 69 SER B N 1
ATOM 2704 C CA . SER B 1 69 ? -9.758 27.375 4.855 1 85.38 69 SER B CA 1
ATOM 2705 C C . SER B 1 69 ? -9.711 28.531 3.861 1 85.38 69 SER B C 1
ATOM 2707 O O . SER B 1 69 ? -8.68 29.172 3.703 1 85.38 69 SER B O 1
ATOM 2709 N N . ARG B 1 70 ? -10.781 28.719 3.234 1 82.44 70 ARG B N 1
ATOM 2710 C CA . ARG B 1 70 ? -10.883 29.844 2.311 1 82.44 70 ARG B CA 1
ATOM 2711 C C . ARG B 1 70 ? -10.562 31.172 3.012 1 82.44 70 ARG B C 1
ATOM 2713 O O . ARG B 1 70 ? -9.797 31.984 2.488 1 82.44 70 ARG B O 1
ATOM 2720 N N . GLU B 1 71 ? -11.148 31.375 4.164 1 88.19 71 GLU B N 1
ATOM 2721 C CA . GLU B 1 71 ? -10.914 32.594 4.902 1 88.19 71 GLU B CA 1
ATOM 2722 C C . GLU B 1 71 ? -9.461 32.719 5.352 1 88.19 71 GLU B C 1
ATOM 2724 O O . GLU B 1 71 ? -8.867 33.781 5.316 1 88.19 71 GLU B O 1
ATOM 2729 N N . ALA B 1 72 ? -8.914 31.641 5.77 1 90.19 72 ALA B N 1
ATOM 2730 C CA . ALA B 1 72 ? -7.5 31.641 6.156 1 90.19 72 ALA B CA 1
ATOM 2731 C C . ALA B 1 72 ? -6.613 32.031 4.984 1 90.19 72 ALA B C 1
ATOM 2733 O O . ALA B 1 72 ? -5.672 32.812 5.148 1 90.19 72 ALA B O 1
ATOM 2734 N N . LEU B 1 73 ? -6.887 31.5 3.848 1 85.44 73 LEU B N 1
ATOM 2735 C CA . LEU B 1 73 ? -6.125 31.828 2.648 1 85.44 73 LEU B CA 1
ATOM 2736 C C . LEU B 1 73 ? -6.273 33.312 2.301 1 85.44 73 LEU B C 1
ATOM 2738 O O . LEU B 1 73 ? -5.289 33.969 1.967 1 85.44 73 LEU B O 1
ATOM 2742 N N . ARG B 1 74 ? -7.441 33.75 2.363 1 84.62 74 ARG B N 1
ATOM 2743 C CA . ARG B 1 74 ? -7.695 35.156 2.09 1 84.62 74 ARG B CA 1
ATOM 2744 C C . ARG B 1 74 ? -6.883 36.062 3.021 1 84.62 74 ARG B C 1
ATOM 2746 O O . ARG B 1 74 ? -6.203 36.969 2.57 1 84.62 74 ARG B O 1
ATOM 2753 N N . ILE B 1 75 ? -6.965 35.781 4.301 1 90.25 75 ILE B N 1
ATOM 2754 C CA . ILE B 1 75 ? -6.238 36.562 5.305 1 90.25 75 ILE B CA 1
ATOM 2755 C C . ILE B 1 75 ? -4.738 36.5 5.016 1 90.25 75 ILE B C 1
ATOM 2757 O O . ILE B 1 75 ? -4.051 37.5 5.074 1 90.25 75 ILE B O 1
ATOM 2761 N N . PHE B 1 76 ? -4.258 35.375 4.699 1 87.62 76 PHE B N 1
ATOM 2762 C CA . PHE B 1 76 ? -2.84 35.156 4.434 1 87.62 76 PHE B CA 1
ATOM 2763 C C . PHE B 1 76 ? -2.379 36 3.248 1 87.62 76 PHE B C 1
ATOM 2765 O O . PHE B 1 76 ? -1.378 36.719 3.338 1 87.62 76 PHE B O 1
ATOM 2772 N N . VAL B 1 77 ? -3.064 35.938 2.168 1 81.25 77 VAL B N 1
ATOM 2773 C CA . VAL B 1 77 ? -2.682 36.594 0.934 1 81.25 77 VAL B CA 1
ATOM 2774 C C . VAL B 1 77 ? -2.672 38.125 1.153 1 81.25 77 VAL B C 1
ATOM 2776 O O . VAL B 1 77 ? -1.78 38.812 0.666 1 81.25 77 VAL B O 1
ATOM 2779 N N . HIS B 1 78 ? -3.547 38.594 1.912 1 87.75 78 HIS B N 1
ATOM 2780 C CA . HIS B 1 78 ? -3.646 40.031 2.141 1 87.75 78 HIS B CA 1
ATOM 2781 C C . HIS B 1 78 ? -2.637 40.5 3.184 1 87.75 78 HIS B C 1
ATOM 2783 O O . HIS B 1 78 ? -2.199 41.656 3.162 1 87.75 78 HIS B O 1
ATOM 2789 N N . GLY B 1 79 ? -2.27 39.531 4.023 1 88.56 79 GLY B N 1
ATOM 2790 C CA . GLY B 1 79 ? -1.391 39.906 5.117 1 88.56 79 GLY B CA 1
ATOM 2791 C C . GLY B 1 79 ? 0.065 39.562 4.855 1 88.56 79 GLY B C 1
ATOM 2792 O O . GLY B 1 79 ? 0.953 40.031 5.582 1 88.56 79 GLY B O 1
ATOM 2793 N N . LEU B 1 80 ? 0.346 38.875 3.828 1 84.5 80 LEU B N 1
ATOM 2794 C CA . LEU B 1 80 ? 1.661 38.312 3.578 1 84.5 80 LEU B CA 1
ATOM 2795 C C . LEU B 1 80 ? 2.715 39.406 3.42 1 84.5 80 LEU B C 1
ATOM 2797 O O . LEU B 1 80 ? 3.875 39.219 3.793 1 84.5 80 LEU B O 1
ATOM 2801 N N . ASN B 1 81 ? 2.35 40.531 2.973 1 84.94 81 ASN B N 1
ATOM 2802 C CA . ASN B 1 81 ? 3.316 41.594 2.695 1 84.94 81 ASN B CA 1
ATOM 2803 C C . ASN B 1 81 ? 3.516 42.5 3.902 1 84.94 81 ASN B C 1
ATOM 2805 O O . ASN B 1 81 ? 4.34 43.406 3.865 1 84.94 81 ASN B O 1
ATOM 2809 N N . ASP B 1 82 ? 2.787 42.281 4.977 1 89.38 82 ASP B N 1
ATOM 2810 C CA . ASP B 1 82 ? 3.006 43 6.227 1 89.38 82 ASP B CA 1
ATOM 2811 C C . ASP B 1 82 ? 4.215 42.469 6.977 1 89.38 82 ASP B C 1
ATOM 2813 O O . ASP B 1 82 ? 4.117 41.438 7.645 1 89.38 82 ASP B O 1
ATOM 2817 N N . SER B 1 83 ? 5.316 43.062 6.922 1 86.56 83 SER B N 1
ATOM 2818 C CA . SER B 1 83 ? 6.582 42.594 7.469 1 86.56 83 SER B CA 1
ATOM 2819 C C . SER B 1 83 ? 6.543 42.531 8.992 1 86.56 83 SER B C 1
ATOM 2821 O O . SER B 1 83 ? 7.379 41.875 9.617 1 86.56 83 SER B O 1
ATOM 2823 N N . SER B 1 84 ? 5.582 43.281 9.562 1 88.62 84 SER B N 1
ATOM 2824 C CA . SER B 1 84 ? 5.445 43.219 11.016 1 88.62 84 SER B CA 1
ATOM 2825 C C . SER B 1 84 ? 4.793 41.906 11.453 1 88.62 84 SER B C 1
ATOM 2827 O O . SER B 1 84 ? 4.918 41.5 12.617 1 88.62 84 SER B O 1
ATOM 2829 N N . LYS B 1 85 ? 4.156 41.281 10.562 1 89.38 85 LYS B N 1
ATOM 2830 C CA . LYS B 1 85 ? 3.418 40.094 10.891 1 89.38 85 LYS B CA 1
ATOM 2831 C C . LYS B 1 85 ? 4.09 38.844 10.281 1 89.38 85 LYS B C 1
ATOM 2833 O O . LYS B 1 85 ? 4.098 37.781 10.891 1 89.38 85 LYS B O 1
ATOM 2838 N N . CYS B 1 86 ? 4.617 39.031 9.102 1 86.69 86 CYS B N 1
ATOM 2839 C CA . CYS B 1 86 ? 5.215 37.906 8.359 1 86.69 86 CYS B CA 1
ATOM 2840 C C . CYS B 1 86 ? 6.652 38.25 7.965 1 86.69 86 CYS B C 1
ATOM 2842 O O . CYS B 1 86 ? 6.902 39.219 7.273 1 86.69 86 CYS B O 1
ATOM 2844 N N . ARG B 1 87 ? 7.492 37.344 8.414 1 80.12 87 ARG B N 1
ATOM 2845 C CA . ARG B 1 87 ? 8.898 37.531 8.062 1 80.12 87 ARG B CA 1
ATOM 2846 C C . ARG B 1 87 ? 9.094 37.469 6.555 1 80.12 87 ARG B C 1
ATOM 2848 O O . ARG B 1 87 ? 8.5 36.625 5.887 1 80.12 87 ARG B O 1
ATOM 2855 N N . GLN B 1 88 ? 9.883 38.375 6.059 1 72.5 88 GLN B N 1
ATOM 2856 C CA . GLN B 1 88 ? 10.086 38.469 4.617 1 72.5 88 GLN B CA 1
ATOM 2857 C C . GLN B 1 88 ? 11.344 37.719 4.191 1 72.5 88 GLN B C 1
ATOM 2859 O O . GLN B 1 88 ? 11.492 37.375 3.021 1 72.5 88 GLN B O 1
ATOM 2864 N N . GLU B 1 89 ? 12.18 37.375 5.18 1 65.5 89 GLU B N 1
ATOM 2865 C CA . GLU B 1 89 ? 13.445 36.719 4.84 1 65.5 89 GLU B CA 1
ATOM 2866 C C . GLU B 1 89 ? 13.25 35.219 4.684 1 65.5 89 GLU B C 1
ATOM 2868 O O . GLU B 1 89 ? 12.398 34.625 5.344 1 65.5 89 GLU B O 1
ATOM 2873 N N . ASP B 1 90 ? 13.875 34.625 3.678 1 60.84 90 ASP B N 1
ATOM 2874 C CA . ASP B 1 90 ? 13.734 33.219 3.346 1 60.84 90 ASP B CA 1
ATOM 2875 C C . ASP B 1 90 ? 14.797 32.375 4.055 1 60.84 90 ASP B C 1
ATOM 2877 O O . ASP B 1 90 ? 15.312 31.406 3.488 1 60.84 90 ASP B O 1
ATOM 2881 N N . ASN B 1 91 ? 15.133 32.625 5.262 1 57.97 91 ASN B N 1
ATOM 2882 C CA . ASN B 1 91 ? 16.266 31.922 5.875 1 57.97 91 ASN B CA 1
ATOM 2883 C C . ASN B 1 91 ? 15.797 30.938 6.938 1 57.97 91 ASN B C 1
ATOM 2885 O O . ASN B 1 91 ? 16.609 30.391 7.688 1 57.97 91 ASN B O 1
ATOM 2889 N N . HIS B 1 92 ? 14.531 30.812 7.031 1 64.25 92 HIS B N 1
ATOM 2890 C CA . HIS B 1 92 ? 14.055 29.906 8.07 1 64.25 92 HIS B CA 1
ATOM 2891 C C . HIS B 1 92 ? 13.164 28.812 7.492 1 64.25 92 HIS B C 1
ATOM 2893 O O . HIS B 1 92 ? 12.789 28.875 6.32 1 64.25 92 HIS B O 1
ATOM 2899 N N . ALA B 1 93 ? 12.945 27.844 8.336 1 74.5 93 ALA B N 1
ATOM 2900 C CA . ALA B 1 93 ? 12.039 26.766 7.934 1 74.5 93 ALA B CA 1
ATOM 2901 C C . ALA B 1 93 ? 10.695 27.328 7.48 1 74.5 93 ALA B C 1
ATOM 2903 O O . ALA B 1 93 ? 10.07 28.125 8.188 1 74.5 93 ALA B O 1
ATOM 2904 N N . GLU B 1 94 ? 10.273 26.969 6.367 1 74.06 94 GLU B N 1
ATOM 2905 C CA . GLU B 1 94 ? 9.094 27.531 5.719 1 74.06 94 GLU B CA 1
ATOM 2906 C C . GLU B 1 94 ? 7.84 27.297 6.559 1 74.06 94 GLU B C 1
ATOM 2908 O O . GLU B 1 94 ? 6.992 28.188 6.672 1 74.06 94 GLU B O 1
ATOM 2913 N N . ASP B 1 95 ? 7.75 26.141 7.184 1 82.62 95 ASP B N 1
ATOM 2914 C CA . ASP B 1 95 ? 6.531 25.828 7.926 1 82.62 95 ASP B CA 1
ATOM 2915 C C . ASP B 1 95 ? 6.465 26.625 9.227 1 82.62 95 ASP B C 1
ATOM 2917 O O . ASP B 1 95 ? 5.387 27.062 9.641 1 82.62 95 ASP B O 1
ATOM 2921 N N . VAL B 1 96 ? 7.59 26.922 9.836 1 83.94 96 VAL B N 1
ATOM 2922 C CA . VAL B 1 96 ? 7.621 27.734 11.047 1 83.94 96 VAL B CA 1
ATOM 2923 C C . VAL B 1 96 ? 7.234 29.172 10.711 1 83.94 96 VAL B C 1
ATOM 2925 O O . VAL B 1 96 ? 6.406 29.766 11.398 1 83.94 96 VAL B O 1
ATOM 2928 N N . GLU B 1 97 ? 7.805 29.672 9.664 1 82 97 GLU B N 1
ATOM 2929 C CA . GLU B 1 97 ? 7.5 31.031 9.242 1 82 97 GLU B CA 1
ATOM 2930 C C . GLU B 1 97 ? 6.02 31.188 8.891 1 82 97 GLU B C 1
ATOM 2932 O O . GLU B 1 97 ? 5.398 32.188 9.234 1 82 97 GLU B O 1
ATOM 2937 N N . MET B 1 98 ? 5.551 30.219 8.227 1 84.06 98 MET B N 1
ATOM 2938 C CA . MET B 1 98 ? 4.129 30.219 7.898 1 84.06 98 MET B CA 1
ATOM 2939 C C . MET B 1 98 ? 3.279 30.203 9.164 1 84.06 98 MET B C 1
ATOM 2941 O O . MET B 1 98 ? 2.301 30.953 9.266 1 84.06 98 MET B O 1
ATOM 2945 N N . GLY B 1 99 ? 3.672 29.359 10.078 1 88.94 99 GLY B N 1
ATOM 2946 C CA . GLY B 1 99 ? 2.949 29.281 11.336 1 88.94 99 GLY B CA 1
ATOM 2947 C C . GLY B 1 99 ? 2.932 30.594 12.102 1 88.94 99 GLY B C 1
ATOM 2948 O O . GLY B 1 99 ? 1.882 31.016 12.586 1 88.94 99 GLY B O 1
ATOM 2949 N N . VAL B 1 100 ? 4.047 31.219 12.219 1 88 100 VAL B N 1
ATOM 2950 C CA . VAL B 1 100 ? 4.164 32.469 12.922 1 88 100 VAL B CA 1
ATOM 2951 C C . VAL B 1 100 ? 3.332 33.562 12.211 1 88 100 VAL B C 1
ATOM 2953 O O . VAL B 1 100 ? 2.609 34.312 12.859 1 88 100 VAL B O 1
ATOM 2956 N N . CYS B 1 101 ? 3.477 33.594 10.938 1 87.88 101 CYS B N 1
ATOM 2957 C CA . CYS B 1 101 ? 2.725 34.562 10.148 1 87.88 101 CYS B CA 1
ATOM 2958 C C . CYS B 1 101 ? 1.224 34.375 10.352 1 87.88 101 CYS B C 1
ATOM 2960 O O . CYS B 1 101 ? 0.519 35.344 10.664 1 87.88 101 CYS B O 1
ATOM 2962 N N . LEU B 1 102 ? 0.745 33.156 10.227 1 91.44 102 LEU B N 1
ATOM 2963 C CA . LEU B 1 102 ? -0.678 32.906 10.383 1 91.44 102 LEU B CA 1
ATOM 2964 C C . LEU B 1 102 ? -1.141 33.219 11.805 1 91.44 102 LEU B C 1
ATOM 2966 O O . LEU B 1 102 ? -2.232 33.75 12 1 91.44 102 LEU B O 1
ATOM 2970 N N . TYR B 1 103 ? -0.327 32.906 12.711 1 92.5 103 TYR B N 1
ATOM 2971 C CA . TYR B 1 103 ? -0.633 33.25 14.094 1 92.5 103 TYR B CA 1
ATOM 2972 C C . TYR B 1 103 ? -0.811 34.75 14.266 1 92.5 103 TYR B C 1
ATOM 2974 O O . TYR B 1 103 ? -1.805 35.219 14.844 1 92.5 103 TYR B O 1
ATOM 2982 N N . ASN B 1 104 ? 0.065 35.469 13.727 1 91.62 104 ASN B N 1
ATOM 2983 C CA . ASN B 1 104 ? 0.034 36.938 13.859 1 91.62 104 ASN B CA 1
ATOM 2984 C C . ASN B 1 104 ? -1.164 37.531 13.133 1 91.62 104 ASN B C 1
ATOM 2986 O O . ASN B 1 104 ? -1.676 38.562 13.539 1 91.62 104 ASN B O 1
ATOM 2990 N N . LEU B 1 105 ? -1.588 36.844 12.156 1 93.56 105 LEU B N 1
ATOM 2991 C CA . LEU B 1 105 ? -2.703 37.344 11.359 1 93.56 105 LEU B CA 1
ATOM 2992 C C . LEU B 1 105 ? -4.035 36.906 11.961 1 93.56 105 LEU B C 1
ATOM 2994 O O . LEU B 1 105 ? -5.098 37.312 11.469 1 93.56 105 LEU B O 1
ATOM 2998 N N . GLY B 1 106 ? -3.973 36.094 12.938 1 93.38 106 GLY B N 1
ATOM 2999 C CA . GLY B 1 106 ? -5.184 35.719 13.648 1 93.38 106 GLY B CA 1
ATOM 3000 C C . GLY B 1 106 ? -5.82 34.438 13.109 1 93.38 106 GLY B C 1
ATOM 3001 O O . GLY B 1 106 ? -6.996 34.188 13.359 1 93.38 106 GLY B O 1
ATOM 3002 N N . VAL B 1 107 ? -5.105 33.688 12.305 1 93.62 107 VAL B N 1
ATOM 3003 C CA . VAL B 1 107 ? -5.586 32.406 11.805 1 93.62 107 VAL B CA 1
ATOM 3004 C C . VAL B 1 107 ? -5.328 31.328 12.844 1 93.62 107 VAL B C 1
ATOM 3006 O O . VAL B 1 107 ? -4.23 31.219 13.391 1 93.62 107 VAL B O 1
ATOM 3009 N N . LEU B 1 108 ? -6.301 30.484 13.117 1 94.75 108 LEU B N 1
ATOM 3010 C CA . LEU B 1 108 ? -6.223 29.469 14.172 1 94.75 108 LEU B CA 1
ATOM 3011 C C . LEU B 1 108 ? -5.578 28.188 13.648 1 94.75 108 LEU B C 1
ATOM 3013 O O . LEU B 1 108 ? -5.871 27.75 12.531 1 94.75 108 LEU B O 1
ATOM 3017 N N . ALA B 1 109 ? -4.684 27.656 14.453 1 95.5 109 ALA B N 1
ATOM 3018 C CA . ALA B 1 109 ? -4.168 26.328 14.195 1 95.5 109 ALA B CA 1
ATOM 3019 C C . ALA B 1 109 ? -5.105 25.25 14.758 1 95.5 109 ALA B C 1
ATOM 3021 O O . ALA B 1 109 ? -5.18 25.062 15.977 1 95.5 109 ALA B O 1
ATOM 3022 N N . GLY B 1 110 ? -5.73 24.531 13.891 1 95.25 110 GLY B N 1
ATOM 3023 C CA . GLY B 1 110 ? -6.746 23.594 14.312 1 95.25 110 GLY B CA 1
ATOM 3024 C C . GLY B 1 110 ? -6.172 22.266 14.766 1 95.25 110 GLY B C 1
ATOM 3025 O O . GLY B 1 110 ? -4.973 22.016 14.602 1 95.25 110 GLY B O 1
ATOM 3026 N N . ASP B 1 111 ? -7.039 21.453 15.375 1 94.75 111 ASP B N 1
ATOM 3027 C CA . ASP B 1 111 ? -6.75 20.078 15.773 1 94.75 111 ASP B CA 1
ATOM 3028 C C . ASP B 1 111 ? -7.297 19.078 14.742 1 94.75 111 ASP B C 1
ATOM 3030 O O . ASP B 1 111 ? -8.508 18.891 14.648 1 94.75 111 ASP B O 1
ATOM 3034 N N . SER B 1 112 ? -6.402 18.484 14.039 1 94 112 SER B N 1
ATOM 3035 C CA . SER B 1 112 ? -6.828 17.594 12.961 1 94 112 SER B CA 1
ATOM 3036 C C . SER B 1 112 ? -6.988 16.156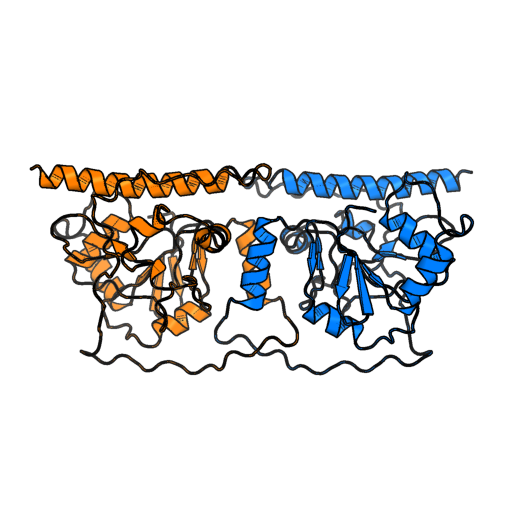 13.453 1 94 112 SER B C 1
ATOM 3038 O O . SER B 1 112 ? -7.309 15.258 12.68 1 94 112 SER B O 1
ATOM 3040 N N . ARG B 1 113 ? -6.797 15.852 14.719 1 94.5 113 ARG B N 1
ATOM 3041 C CA . ARG B 1 113 ? -6.914 14.492 15.25 1 94.5 113 ARG B CA 1
ATOM 3042 C C . ARG B 1 113 ? -8.359 14.008 15.211 1 94.5 113 ARG B C 1
ATOM 3044 O O . ARG B 1 113 ? -9.289 14.82 15.18 1 94.5 113 ARG B O 1
ATOM 3051 N N . ASP B 1 114 ? -8.43 12.688 15.156 1 91.56 114 ASP B N 1
ATOM 3052 C CA . ASP B 1 114 ? -9.781 12.141 15.109 1 91.56 114 ASP B CA 1
ATOM 3053 C C . ASP B 1 114 ? -10.398 12.094 16.516 1 91.56 114 ASP B C 1
ATOM 3055 O O . ASP B 1 114 ? -9.812 12.594 17.469 1 91.56 114 ASP B O 1
ATOM 3059 N N . SER B 1 115 ? -11.586 11.531 16.562 1 87.56 115 SER B N 1
ATOM 3060 C CA . SER B 1 115 ? -12.352 11.562 17.812 1 87.56 115 SER B CA 1
ATOM 3061 C C . SER B 1 115 ? -11.664 10.766 18.906 1 87.56 115 SER B C 1
ATOM 3063 O O . SER B 1 115 ? -11.969 10.93 20.094 1 87.56 115 SER B O 1
ATOM 3065 N N . THR B 1 116 ? -10.719 9.93 18.562 1 87.12 116 THR B N 1
ATOM 3066 C CA . THR B 1 116 ? -9.977 9.156 19.547 1 87.12 116 THR B CA 1
ATOM 3067 C C . THR B 1 116 ? -8.586 9.75 19.766 1 87.12 116 THR B C 1
ATOM 3069 O O . THR B 1 116 ? -7.707 9.094 20.328 1 87.12 116 THR B O 1
ATOM 3072 N N . LEU B 1 117 ? -8.32 10.961 19.188 1 88.56 117 LEU B N 1
ATOM 3073 C CA . LEU B 1 117 ? -7.121 11.766 19.391 1 88.56 117 LEU B CA 1
ATOM 3074 C C . LEU B 1 117 ? -5.945 11.203 18.609 1 88.56 117 LEU B C 1
ATOM 3076 O O . LEU B 1 117 ? -4.785 11.445 18.969 1 88.56 117 LEU B O 1
ATOM 3080 N N . ARG B 1 118 ? -6.258 10.414 17.594 1 89.75 118 ARG B N 1
ATOM 3081 C CA . ARG B 1 118 ? -5.211 9.883 16.734 1 89.75 118 ARG B CA 1
ATOM 3082 C C . ARG B 1 118 ? -4.93 10.828 15.57 1 89.75 118 ARG B C 1
ATOM 3084 O O . ARG B 1 118 ? -5.848 11.438 15.023 1 89.75 118 ARG B O 1
ATOM 3091 N N . ASN B 1 119 ? -3.727 10.867 15.164 1 91.25 119 ASN B N 1
ATOM 3092 C CA . ASN B 1 119 ? -3.295 11.812 14.141 1 91.25 119 ASN B CA 1
ATOM 3093 C C . ASN B 1 119 ? -3.73 11.359 12.75 1 91.25 119 ASN B C 1
ATOM 3095 O O . ASN B 1 119 ? -3.805 10.164 12.477 1 91.25 119 ASN B O 1
ATOM 3099 N N . ARG B 1 120 ? -3.93 12.391 11.891 1 93.38 120 ARG B N 1
ATOM 3100 C CA . ARG B 1 120 ? -4.336 12.102 10.523 1 93.38 120 ARG B CA 1
ATOM 3101 C C . ARG B 1 120 ? -3.285 12.586 9.523 1 93.38 120 ARG B C 1
ATOM 3103 O O . ARG B 1 120 ? -3.227 12.102 8.391 1 93.38 120 ARG B O 1
ATOM 3110 N N . PHE B 1 121 ? -2.535 13.633 9.922 1 92.12 121 PHE B N 1
ATOM 3111 C CA . PHE B 1 121 ? -1.412 14.117 9.125 1 92.12 121 PHE B CA 1
ATOM 3112 C C . PHE B 1 121 ? -0.092 13.594 9.688 1 92.12 121 PHE B C 1
ATOM 3114 O O . PHE B 1 121 ? 0.125 13.609 10.898 1 92.12 121 PHE B O 1
ATOM 3121 N N . PHE B 1 122 ? 0.805 13.195 8.742 1 90.44 122 PHE B N 1
ATOM 3122 C CA . PHE B 1 122 ? 2.049 12.617 9.234 1 90.44 122 PHE B CA 1
ATOM 3123 C C . PHE B 1 122 ? 3.242 13.156 8.453 1 90.44 122 PHE B C 1
ATOM 3125 O O . PHE B 1 122 ? 3.326 12.984 7.238 1 90.44 122 PHE B O 1
ATOM 3132 N N . PRO B 1 123 ? 4.148 13.773 9.172 1 89.19 123 PRO B N 1
ATOM 3133 C CA . PRO B 1 123 ? 5.352 14.289 8.516 1 89.19 123 PRO B CA 1
ATOM 3134 C C . PRO B 1 123 ? 6.391 13.203 8.25 1 89.19 123 PRO B C 1
ATOM 3136 O O . PRO B 1 123 ? 7.559 13.508 7.988 1 89.19 123 PRO B O 1
ATOM 3139 N N . MET B 1 124 ? 5.938 11.93 8.359 1 87.94 124 MET B N 1
ATOM 3140 C CA . MET B 1 124 ? 6.809 10.773 8.156 1 87.94 124 MET B CA 1
ATOM 3141 C C . MET B 1 124 ? 6.16 9.758 7.23 1 87.94 124 MET B C 1
ATOM 3143 O O . MET B 1 124 ? 4.945 9.773 7.035 1 87.94 124 MET B O 1
ATOM 3147 N N . ALA B 1 125 ? 7.094 8.898 6.793 1 88.5 125 ALA B N 1
ATOM 3148 C CA . ALA B 1 125 ? 6.605 7.805 5.953 1 88.5 125 ALA B CA 1
ATOM 3149 C C . ALA B 1 125 ? 5.816 6.789 6.777 1 88.5 125 ALA B C 1
ATOM 3151 O O . ALA B 1 125 ? 6.055 6.637 7.977 1 88.5 125 ALA B O 1
ATOM 3152 N N . PRO B 1 126 ? 4.922 6.059 6.129 1 90.5 126 PRO B N 1
ATOM 3153 C CA . PRO B 1 126 ? 4.066 5.113 6.855 1 90.5 126 PRO B CA 1
ATOM 3154 C C . PRO B 1 126 ? 4.867 4.078 7.641 1 90.5 126 PRO B C 1
ATOM 3156 O O . PRO B 1 126 ? 4.539 3.779 8.789 1 90.5 126 PRO B O 1
ATOM 3159 N N . TYR B 1 127 ? 5.91 3.566 7.027 1 88.5 127 TYR B N 1
ATOM 3160 C CA . TYR B 1 127 ? 6.66 2.523 7.719 1 88.5 127 TYR B CA 1
ATOM 3161 C C . TYR B 1 127 ? 7.27 3.055 9.008 1 88.5 127 TYR B C 1
ATOM 3163 O O . TYR B 1 127 ? 7.238 2.379 10.039 1 88.5 127 TYR B O 1
ATOM 3171 N N . THR B 1 128 ? 7.809 4.215 8.914 1 84.06 128 THR B N 1
ATOM 3172 C CA . THR B 1 128 ? 8.414 4.828 10.086 1 84.06 128 THR B CA 1
ATOM 3173 C C . THR B 1 128 ? 7.391 4.973 11.211 1 84.06 128 THR B C 1
ATOM 3175 O O . THR B 1 128 ? 7.688 4.688 12.375 1 84.06 128 THR B O 1
ATOM 3178 N N . LEU B 1 129 ? 6.258 5.348 10.883 1 84.62 129 LEU B N 1
ATOM 3179 C CA . LEU B 1 129 ? 5.195 5.539 11.867 1 84.62 129 LEU B CA 1
ATOM 3180 C C . LEU B 1 129 ? 4.75 4.203 12.453 1 84.62 129 LEU B C 1
ATOM 3182 O O . LEU B 1 129 ? 4.535 4.09 13.656 1 84.62 129 LEU B O 1
ATOM 3186 N N . LEU B 1 130 ? 4.645 3.268 11.586 1 82.62 130 LEU B N 1
ATOM 3187 C CA . LEU B 1 130 ? 4.211 1.946 12.023 1 82.62 130 LEU B CA 1
ATOM 3188 C C . LEU B 1 130 ? 5.223 1.332 12.984 1 82.62 130 LEU B C 1
ATOM 3190 O O . LEU B 1 130 ? 4.848 0.604 13.906 1 82.62 130 LEU B O 1
ATOM 3194 N N . MET B 1 131 ? 6.438 1.71 12.773 1 78.56 131 MET B N 1
ATOM 3195 C CA . MET B 1 131 ? 7.492 1.14 13.602 1 78.56 131 MET B CA 1
ATOM 3196 C C . MET B 1 131 ? 7.746 2.004 14.836 1 78.56 131 MET B C 1
ATOM 3198 O O . MET B 1 131 ? 8.453 1.591 15.75 1 78.56 131 MET B O 1
ATOM 3202 N N . SER B 1 132 ? 7.148 3.197 14.766 1 73.25 132 SER B N 1
ATOM 3203 C CA . SER B 1 132 ? 7.414 4.145 15.844 1 73.25 132 SER B CA 1
ATOM 3204 C C . SER B 1 132 ? 6.969 3.584 17.188 1 73.25 132 SER B C 1
ATOM 3206 O O . SER B 1 132 ? 7.473 3.996 18.234 1 73.25 132 SER B O 1
ATOM 3208 N N . LYS B 1 133 ? 5.961 2.729 17.125 1 64.69 133 LYS B N 1
ATOM 3209 C CA . LYS B 1 133 ? 5.52 2.133 18.375 1 64.69 133 LYS B CA 1
ATOM 3210 C C . LYS B 1 133 ? 6.66 1.38 19.062 1 64.69 133 LYS 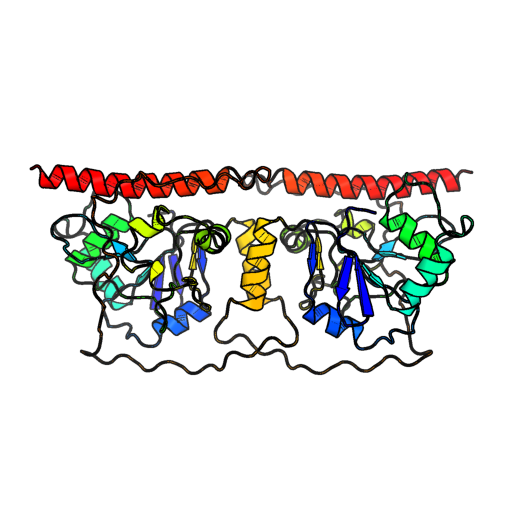B C 1
ATOM 3212 O O . LYS B 1 133 ? 6.629 1.164 20.266 1 64.69 133 LYS B O 1
ATOM 3217 N N . TYR B 1 134 ? 7.605 1.053 18.219 1 63.59 134 TYR B N 1
ATOM 3218 C CA . TYR B 1 134 ? 8.75 0.328 18.766 1 63.59 134 TYR B CA 1
ATOM 3219 C C . TYR B 1 134 ? 9.883 1.282 19.109 1 63.59 134 TYR B C 1
ATOM 3221 O O . TYR B 1 134 ? 10.883 0.876 19.719 1 63.59 134 TYR B O 1
ATOM 3229 N N . ASN B 1 135 ? 9.555 2.496 18.625 1 63.5 135 ASN B N 1
ATOM 3230 C CA . ASN B 1 135 ? 10.578 3.498 18.922 1 63.5 135 ASN B CA 1
ATOM 3231 C C . ASN B 1 135 ? 10.414 4.07 20.328 1 63.5 135 ASN B C 1
ATOM 3233 O O . ASN B 1 135 ? 9.305 4.102 20.859 1 63.5 135 ASN B O 1
ATOM 3237 N N . GLY B 1 136 ? 11.367 4.109 21.094 1 58.75 136 GLY B N 1
ATOM 3238 C CA . GLY B 1 136 ? 11.328 4.699 22.422 1 58.75 136 GLY B CA 1
ATOM 3239 C C . GLY B 1 136 ? 10.805 6.121 22.438 1 58.75 136 GLY B C 1
ATOM 3240 O O . GLY B 1 136 ? 10.398 6.645 21.391 1 58.75 136 GLY B O 1
ATOM 3241 N N . LEU B 1 137 ? 10.445 6.691 23.562 1 56.78 137 LEU B N 1
ATOM 3242 C CA . LEU B 1 137 ? 9.938 8.039 23.812 1 56.78 137 LEU B CA 1
ATOM 3243 C C . LEU B 1 137 ? 10.883 9.094 23.25 1 56.78 137 LEU B C 1
ATOM 3245 O O . LEU B 1 137 ? 10.523 10.266 23.141 1 56.78 137 LEU B O 1
ATOM 3249 N N . ASP B 1 138 ? 11.938 8.539 22.75 1 61.25 138 ASP B N 1
ATOM 3250 C CA . ASP B 1 138 ? 12.953 9.492 22.297 1 61.25 138 ASP B CA 1
ATOM 3251 C C . ASP B 1 138 ? 12.828 9.758 20.797 1 61.25 138 ASP B C 1
ATOM 3253 O O . ASP B 1 138 ? 13.641 10.484 20.219 1 61.25 138 ASP B O 1
ATOM 3257 N N . PHE B 1 139 ? 11.867 9.312 20.312 1 73.19 139 PHE B N 1
ATOM 3258 C CA . PHE B 1 139 ? 11.617 9.633 18.922 1 73.19 139 PHE B CA 1
ATOM 3259 C C . PHE B 1 139 ? 11.344 11.125 18.75 1 73.19 139 PHE B C 1
ATOM 3261 O O . PHE B 1 139 ? 10.484 11.688 19.422 1 73.19 139 PHE B O 1
ATOM 3268 N N . TRP B 1 140 ? 12.211 11.82 17.922 1 75.06 140 TRP B N 1
ATOM 3269 C CA . TRP B 1 140 ? 12.195 13.281 17.828 1 75.06 140 TRP B CA 1
ATOM 3270 C C . TRP B 1 140 ? 10.781 13.789 17.562 1 75.06 140 TRP B C 1
ATOM 3272 O O . TRP B 1 140 ? 10.383 14.836 18.078 1 75.06 140 TRP B O 1
ATOM 3282 N N . LEU B 1 141 ? 10.094 13.062 16.688 1 79.81 141 LEU B N 1
ATOM 3283 C CA . LEU B 1 141 ? 8.742 13.477 16.328 1 79.81 141 LEU B CA 1
ATOM 3284 C C . LEU B 1 141 ? 7.879 13.648 17.578 1 79.81 141 LEU B C 1
ATOM 3286 O O . LEU B 1 141 ? 7.098 14.602 17.672 1 79.81 141 LEU B O 1
ATOM 3290 N N . PHE B 1 142 ? 8.117 12.828 18.484 1 76.94 142 PHE B N 1
ATOM 3291 C CA . PHE B 1 142 ? 7.305 12.852 19.703 1 76.94 142 PHE B CA 1
ATOM 3292 C C . PHE B 1 142 ? 7.672 14.047 20.578 1 76.94 142 PHE B C 1
ATOM 3294 O O . PHE B 1 142 ? 6.805 14.633 21.219 1 76.94 142 PHE B O 1
ATOM 3301 N N . ARG B 1 143 ? 8.805 14.414 20.5 1 77.31 143 ARG B N 1
ATOM 3302 C CA . ARG B 1 143 ? 9.281 15.539 21.312 1 77.31 143 ARG B CA 1
ATOM 3303 C C . ARG B 1 143 ? 8.727 16.859 20.797 1 77.31 143 ARG B C 1
ATOM 3305 O O . ARG B 1 143 ? 8.406 17.75 21.578 1 77.31 143 ARG B O 1
ATOM 3312 N N . TYR B 1 144 ? 8.531 16.969 19.594 1 82.75 144 TYR B N 1
ATOM 3313 C CA . TYR B 1 144 ? 8.164 18.25 19 1 82.75 144 TYR B CA 1
ATOM 3314 C C . TYR B 1 144 ? 6.668 18.328 18.734 1 82.75 144 TYR B C 1
ATOM 3316 O O . TYR B 1 144 ? 6.137 19.391 18.438 1 82.75 144 TYR B O 1
ATOM 3324 N N . ALA B 1 145 ? 6.031 17.234 18.953 1 88.5 145 ALA B N 1
ATOM 3325 C CA . ALA B 1 145 ? 4.59 17.203 18.703 1 88.5 145 ALA B CA 1
ATOM 3326 C C . ALA B 1 145 ? 3.85 18.078 19.719 1 88.5 145 ALA B C 1
ATOM 3328 O O . ALA B 1 145 ? 4.203 18.094 20.906 1 88.5 145 ALA B O 1
ATOM 3329 N N . TYR B 1 146 ? 2.926 18.781 19.172 1 90.5 146 TYR B N 1
ATOM 3330 C CA . TYR B 1 146 ? 2.088 19.594 20.047 1 90.5 146 TYR B CA 1
ATOM 3331 C C . TYR B 1 146 ? 1.173 18.719 20.906 1 90.5 146 TYR B C 1
ATOM 3333 O O . TYR B 1 146 ? 1.016 18.953 22.094 1 90.5 146 TYR B O 1
ATOM 3341 N N . TYR B 1 147 ? 0.527 17.766 20.312 1 89.06 147 TYR B N 1
ATOM 3342 C CA . TYR B 1 147 ? -0.323 16.812 21.016 1 89.06 147 TYR B CA 1
ATOM 3343 C C . TYR B 1 147 ? 0.422 15.516 21.281 1 89.06 147 TYR B C 1
ATOM 3345 O O . TYR B 1 147 ? 1.179 15.039 20.438 1 89.06 147 TYR B O 1
ATOM 3353 N N . ASN B 1 148 ? 0.215 14.898 22.469 1 77.19 148 ASN B N 1
ATOM 3354 C CA . ASN B 1 148 ? 0.951 13.75 22.969 1 77.19 148 ASN B CA 1
ATOM 3355 C C . ASN B 1 148 ? 0.696 12.5 22.125 1 77.19 148 ASN B C 1
ATOM 3357 O O . ASN B 1 148 ? -0.421 11.984 22.094 1 77.19 148 ASN B O 1
ATOM 3361 N N . PRO B 1 149 ? 1.719 12.008 21.531 1 70.31 149 PRO B N 1
ATOM 3362 C CA . PRO B 1 149 ? 1.536 10.805 20.703 1 70.31 149 PRO B CA 1
ATOM 3363 C C . PRO B 1 149 ? 1.23 9.57 21.547 1 70.31 149 PRO B C 1
ATOM 3365 O O . PRO B 1 149 ? 0.717 8.578 21.016 1 70.31 149 PRO B O 1
ATOM 3368 N N . ARG B 1 150 ? 1.638 9.617 22.828 1 63.06 150 ARG B N 1
ATOM 3369 C CA . ARG B 1 150 ? 1.429 8.469 23.703 1 63.06 150 ARG B CA 1
ATOM 3370 C C . ARG B 1 150 ? -0.006 8.43 24.219 1 63.06 150 ARG B C 1
ATOM 3372 O O . ARG B 1 150 ? -0.405 7.473 24.891 1 63.06 150 ARG B O 1
ATOM 3379 N N . ALA B 1 151 ? -0.578 9.461 23.938 1 57.03 151 ALA B N 1
ATOM 3380 C CA . ALA B 1 151 ? -1.938 9.516 24.469 1 57.03 151 ALA B CA 1
ATOM 3381 C C . ALA B 1 151 ? -2.82 8.445 23.828 1 57.03 151 ALA B C 1
ATOM 3383 O O . ALA B 1 151 ? -3.846 8.062 24.391 1 57.03 151 ALA B O 1
ATOM 3384 N N . CYS B 1 152 ? -2.26 7.906 22.719 1 57.12 152 CYS B N 1
ATOM 3385 C CA . CYS B 1 152 ? -3.049 6.883 22.047 1 57.12 152 CYS B CA 1
ATOM 3386 C C . CYS B 1 152 ? -2.205 5.648 21.75 1 57.12 152 CYS B C 1
ATOM 3388 O O . CYS B 1 152 ? -0.985 5.742 21.609 1 57.12 152 CYS B O 1
ATOM 3390 N N . ARG B 1 153 ? -2.66 4.43 21.984 1 54.78 153 ARG B N 1
ATOM 3391 C CA . ARG B 1 153 ? -1.972 3.164 21.75 1 54.78 153 ARG B CA 1
ATOM 3392 C C . ARG B 1 153 ? -1.447 3.092 20.312 1 54.78 153 ARG B C 1
ATOM 3394 O O . ARG B 1 153 ? -0.312 2.672 20.078 1 54.78 153 ARG B O 1
ATOM 3401 N N . ASN B 1 154 ? -2.357 3.531 19.422 1 65.81 154 ASN B N 1
ATOM 3402 C CA . ASN B 1 154 ? -2.051 3.648 18 1 65.81 154 ASN B CA 1
ATOM 3403 C C . ASN B 1 154 ? -2.381 5.039 17.469 1 65.81 154 ASN B C 1
ATOM 3405 O O . ASN B 1 154 ? -3.553 5.371 17.266 1 65.81 154 ASN B O 1
ATOM 3409 N N . CYS B 1 155 ? -1.245 5.773 17.328 1 74.31 155 CYS B N 1
ATOM 3410 C CA . CYS B 1 155 ? -1.455 7.191 17.047 1 74.31 155 CYS B CA 1
ATOM 3411 C C . CYS B 1 155 ? -1.775 7.418 15.57 1 74.31 155 CYS B C 1
ATOM 3413 O O . CYS B 1 155 ? -2.041 8.547 15.156 1 74.31 155 CYS B O 1
ATOM 3415 N N . LEU B 1 156 ? -1.775 6.328 14.945 1 85.69 156 LEU B N 1
ATOM 3416 C CA . LEU B 1 156 ? -2.135 6.441 13.539 1 85.69 156 LEU B CA 1
ATOM 3417 C C . LEU B 1 156 ? -3.623 6.18 13.336 1 85.69 156 LEU B C 1
ATOM 3419 O O . LEU B 1 156 ? -4.102 5.066 13.57 1 85.69 156 LEU B O 1
ATOM 3423 N N . SER B 1 157 ? -4.359 7.215 12.977 1 89.56 157 SER B N 1
ATOM 3424 C CA . SER B 1 157 ? -5.789 7.082 12.703 1 89.56 157 SER B CA 1
ATOM 3425 C C . SER B 1 157 ? -6.051 6.086 11.586 1 89.56 157 SER B C 1
ATOM 3427 O O . SER B 1 157 ? -5.27 5.996 10.633 1 89.56 157 SER B O 1
ATOM 3429 N N . ASP B 1 158 ? -7.215 5.48 11.617 1 90.31 158 ASP B N 1
ATOM 3430 C CA . ASP B 1 158 ? -7.668 4.637 10.516 1 90.31 158 ASP B CA 1
ATOM 3431 C C . ASP B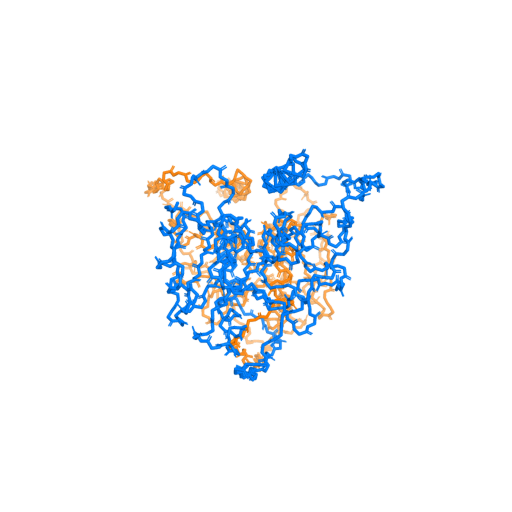 1 158 ? -8 5.473 9.281 1 90.31 158 ASP B C 1
ATOM 3433 O O . ASP B 1 158 ? -8.133 4.938 8.18 1 90.31 158 ASP B O 1
ATOM 3437 N N . TYR B 1 159 ? -8.117 6.793 9.516 1 92.69 159 TYR B N 1
ATOM 3438 C CA . TYR B 1 159 ? -8.492 7.703 8.438 1 92.69 159 TYR B CA 1
ATOM 3439 C C . TYR B 1 159 ? -7.402 8.742 8.203 1 92.69 159 TYR B C 1
ATOM 3441 O O . TYR B 1 159 ? -7.648 9.945 8.312 1 92.69 159 TYR B O 1
ATOM 3449 N N . PRO B 1 160 ? -6.246 8.195 7.812 1 93.62 160 PRO B N 1
ATOM 3450 C CA . PRO B 1 160 ? -5.172 9.164 7.574 1 93.62 160 PRO B CA 1
ATOM 3451 C C . PRO B 1 160 ? -5.496 10.141 6.449 1 93.62 160 PRO B C 1
ATOM 3453 O O . PRO B 1 160 ? -6.27 9.82 5.547 1 93.62 160 PRO B O 1
ATOM 3456 N N . VAL B 1 161 ? -4.902 11.32 6.539 1 92.56 161 VAL B N 1
ATOM 3457 C CA . VAL B 1 161 ? -5.125 12.336 5.52 1 92.56 161 VAL B CA 1
ATOM 3458 C C . VAL B 1 161 ? -3.873 12.492 4.656 1 92.56 161 VAL B C 1
ATOM 3460 O O . VAL B 1 161 ? -3.967 12.648 3.438 1 92.56 161 VAL B O 1
ATOM 3463 N N . ALA B 1 162 ? -2.656 12.43 5.297 1 90.62 162 ALA B N 1
ATOM 3464 C CA . ALA B 1 162 ? -1.457 12.633 4.488 1 90.62 162 ALA B CA 1
ATOM 3465 C C . ALA B 1 162 ? -0.246 11.953 5.125 1 90.62 162 ALA B C 1
ATOM 3467 O O . ALA B 1 162 ? -0.099 11.961 6.352 1 90.62 162 ALA B O 1
ATOM 3468 N N . PHE B 1 163 ? 0.569 11.391 4.289 1 91.31 163 PHE B N 1
ATOM 3469 C CA . PHE B 1 163 ? 1.893 10.898 4.648 1 91.31 163 PHE B CA 1
ATOM 3470 C C . PHE B 1 163 ? 2.979 11.648 3.885 1 91.31 163 PHE B C 1
ATOM 3472 O O . PHE B 1 163 ? 2.822 11.93 2.697 1 91.31 163 PHE B O 1
ATOM 3479 N N . HIS B 1 164 ? 4.039 11.938 4.602 1 87.94 164 HIS B N 1
ATOM 3480 C CA . HIS B 1 164 ? 5.207 12.523 3.957 1 87.94 164 HIS B CA 1
ATOM 3481 C C . HIS B 1 164 ? 6.309 11.484 3.76 1 87.94 164 HIS B C 1
ATOM 3483 O O . HIS B 1 164 ? 6.215 10.375 4.281 1 87.94 164 HIS B O 1
ATOM 3489 N N . TYR B 1 165 ? 7.285 11.844 2.795 1 87.06 165 TYR B N 1
ATOM 3490 C CA . TYR B 1 165 ? 8.445 11.016 2.469 1 87.06 165 TYR B CA 1
ATOM 3491 C C . TYR B 1 165 ? 8.016 9.727 1.78 1 87.06 165 TYR B C 1
ATOM 3493 O O . TYR B 1 165 ? 8.539 8.648 2.09 1 87.06 165 TYR B O 1
ATOM 3501 N N . VAL B 1 166 ? 7.039 9.82 1.017 1 86.94 166 VAL B N 1
ATOM 3502 C CA . VAL B 1 166 ? 6.617 8.711 0.165 1 86.94 166 VAL B CA 1
ATOM 3503 C C . VAL B 1 166 ? 7.41 8.727 -1.138 1 86.94 166 VAL B C 1
ATOM 3505 O O . VAL B 1 166 ? 7.484 9.758 -1.816 1 86.94 166 VAL B O 1
ATOM 3508 N N . SER B 1 167 ? 8 7.656 -1.396 1 84 167 SER B N 1
ATOM 3509 C CA . SER B 1 167 ? 8.781 7.586 -2.629 1 84 167 SER B CA 1
ATOM 3510 C C . SER B 1 167 ? 7.883 7.707 -3.855 1 84 167 SER B C 1
ATOM 3512 O O . SER B 1 167 ? 6.684 7.418 -3.787 1 84 167 SER B O 1
ATOM 3514 N N . PRO B 1 168 ? 8.492 8.133 -4.945 1 80.81 168 PRO B N 1
ATOM 3515 C CA . PRO B 1 168 ? 7.691 8.195 -6.172 1 80.81 168 PRO B CA 1
ATOM 3516 C C . PRO B 1 168 ? 7.047 6.859 -6.531 1 80.81 168 PRO B C 1
ATOM 3518 O O . PRO B 1 168 ? 5.906 6.824 -6.992 1 80.81 168 PRO B O 1
ATOM 3521 N N . GLU B 1 169 ? 7.711 5.711 -6.309 1 82.75 169 GLU B N 1
ATOM 3522 C CA . GLU B 1 169 ? 7.156 4.391 -6.586 1 82.75 169 GLU B CA 1
ATOM 3523 C C . GLU B 1 169 ? 5.957 4.094 -5.691 1 82.75 169 GLU B C 1
ATOM 3525 O O . GLU B 1 169 ? 4.938 3.59 -6.16 1 82.75 169 GLU B O 1
ATOM 3530 N N . ASP B 1 170 ? 6.156 4.52 -4.531 1 90.06 170 ASP B N 1
ATOM 3531 C CA . ASP B 1 170 ? 5.117 4.199 -3.561 1 90.06 170 ASP B CA 1
ATOM 3532 C C . ASP B 1 170 ? 3.857 5.031 -3.809 1 90.06 170 ASP B C 1
ATOM 3534 O O . ASP B 1 170 ? 2.75 4.602 -3.482 1 90.06 170 ASP B O 1
ATOM 3538 N N . LEU B 1 171 ? 4.09 6.246 -4.406 1 87.75 171 LEU B N 1
ATOM 3539 C CA . LEU B 1 171 ? 2.912 7.039 -4.734 1 87.75 171 LEU B CA 1
ATOM 3540 C C . LEU B 1 171 ? 1.975 6.266 -5.656 1 87.75 171 LEU B C 1
ATOM 3542 O O . LEU B 1 171 ? 0.757 6.273 -5.457 1 87.75 171 LEU B O 1
ATOM 3546 N N . TYR B 1 172 ? 2.551 5.551 -6.582 1 85.94 172 TYR B N 1
ATOM 3547 C CA . TYR B 1 172 ? 1.747 4.758 -7.504 1 85.94 172 TYR B CA 1
ATOM 3548 C C . TYR B 1 172 ? 1.166 3.533 -6.809 1 85.94 172 TYR B C 1
ATOM 3550 O O . TYR B 1 172 ? 0.007 3.176 -7.035 1 85.94 172 TYR B O 1
ATOM 3558 N N . VAL B 1 173 ? 1.93 2.898 -6.012 1 91.69 173 VAL B N 1
ATOM 3559 C CA . VAL B 1 173 ? 1.49 1.695 -5.316 1 91.69 173 VAL B CA 1
ATOM 3560 C C . VAL B 1 173 ? 0.353 2.041 -4.355 1 91.69 173 VAL B C 1
ATOM 3562 O O . VAL B 1 173 ? -0.651 1.328 -4.293 1 91.69 173 VAL B O 1
ATOM 3565 N N . TYR B 1 174 ? 0.523 3.168 -3.648 1 91.62 174 TYR B N 1
ATOM 3566 C CA . TYR B 1 174 ? -0.532 3.586 -2.732 1 91.62 174 TYR B CA 1
ATOM 3567 C C . TYR B 1 174 ? -1.826 3.871 -3.484 1 91.62 174 TYR B C 1
ATOM 3569 O O . TYR B 1 174 ? -2.91 3.492 -3.033 1 91.62 174 TYR B O 1
ATOM 3577 N N . ASP B 1 175 ? -1.726 4.547 -4.605 1 88.44 175 ASP B N 1
ATOM 3578 C CA . ASP B 1 175 ? -2.912 4.824 -5.41 1 88.44 175 ASP B CA 1
ATOM 3579 C C . ASP B 1 175 ? -3.611 3.529 -5.82 1 88.44 175 ASP B C 1
ATOM 3581 O O . ASP B 1 175 ? -4.836 3.428 -5.742 1 88.44 175 ASP B O 1
ATOM 3585 N N . TYR B 1 176 ? -2.881 2.578 -6.262 1 90.12 176 TYR B N 1
ATOM 3586 C CA . TYR B 1 176 ? -3.434 1.286 -6.648 1 90.12 176 TYR B CA 1
ATOM 3587 C C . TYR B 1 176 ? -4.133 0.619 -5.469 1 90.12 176 TYR B C 1
ATOM 3589 O O . TYR B 1 176 ? -5.262 0.137 -5.602 1 90.12 176 TYR B O 1
ATOM 3597 N N . PHE B 1 177 ? -3.52 0.576 -4.297 1 92.06 177 PHE B N 1
ATOM 3598 C CA . PHE B 1 177 ? -4.07 -0.08 -3.115 1 92.06 177 PHE B CA 1
ATOM 3599 C C . PHE B 1 177 ? -5.352 0.611 -2.658 1 92.06 177 PHE B C 1
ATOM 3601 O O . PHE B 1 177 ? -6.277 -0.044 -2.18 1 92.06 177 PHE B O 1
ATOM 3608 N N . CYS B 1 178 ? -5.43 1.874 -2.854 1 89.06 178 CYS B N 1
ATOM 3609 C CA . CYS B 1 178 ? -6.551 2.635 -2.318 1 89.06 178 CYS B CA 1
ATOM 3610 C C . CYS B 1 178 ? -7.719 2.643 -3.297 1 89.06 178 CYS B C 1
ATOM 3612 O O . CYS B 1 178 ? -8.883 2.625 -2.883 1 89.06 178 CYS B O 1
ATOM 3614 N N . TYR B 1 179 ? -7.445 2.598 -4.602 1 87.69 179 TYR B N 1
ATOM 3615 C CA . TYR B 1 179 ? -8.531 2.967 -5.504 1 87.69 179 TYR B CA 1
ATOM 3616 C C . TYR B 1 179 ? -8.781 1.872 -6.535 1 87.69 179 TYR B C 1
ATOM 3618 O O . TYR B 1 179 ? -9.773 1.911 -7.262 1 87.69 179 TYR B O 1
ATOM 3626 N N . GLU B 1 180 ? -7.922 0.944 -6.617 1 86.12 180 GLU B N 1
ATOM 3627 C CA . GLU B 1 180 ? -8.117 -0.103 -7.613 1 86.12 180 GLU B CA 1
ATOM 3628 C C . GLU B 1 180 ? -8.234 -1.477 -6.957 1 86.12 180 GLU B C 1
ATOM 3630 O O . GLU B 1 180 ? -9.117 -2.264 -7.301 1 86.12 180 GLU B O 1
ATOM 3635 N N . LEU B 1 181 ? -7.301 -1.778 -6.008 1 88.69 181 LEU B N 1
ATOM 3636 C CA . LEU B 1 181 ? -7.254 -3.07 -5.332 1 88.69 181 LEU B CA 1
ATOM 3637 C C . LEU B 1 181 ? -8.523 -3.301 -4.516 1 88.69 181 LEU B C 1
ATOM 3639 O O . LEU B 1 181 ? -8.977 -2.406 -3.799 1 88.69 181 LEU B O 1
ATOM 3643 N N . GLU B 1 182 ? -9.125 -4.438 -4.645 1 87.75 182 GLU B N 1
ATOM 3644 C CA . GLU B 1 182 ? -10.297 -4.84 -3.873 1 87.75 182 GLU B CA 1
ATOM 3645 C C . GLU B 1 182 ? -10.016 -6.082 -3.037 1 87.75 182 GLU B C 1
ATOM 3647 O O . GLU B 1 182 ? -9.188 -6.918 -3.418 1 87.75 182 GLU B O 1
ATOM 3652 N N . LEU B 1 183 ? -10.555 -6.133 -1.852 1 86.5 183 LEU B N 1
ATOM 3653 C CA . LEU B 1 183 ? -10.508 -7.293 -0.968 1 86.5 183 LEU B CA 1
ATOM 3654 C C . LEU B 1 183 ? -11.914 -7.812 -0.682 1 86.5 183 LEU B C 1
ATOM 3656 O O . LEU B 1 183 ? -12.812 -7.039 -0.341 1 86.5 183 LEU B O 1
ATOM 3660 N N . TYR B 1 184 ? -12.023 -8.992 -0.896 1 82.19 184 TYR B N 1
ATOM 3661 C CA . TYR B 1 184 ? -13.312 -9.57 -0.526 1 82.19 184 TYR B CA 1
ATOM 3662 C C . TYR B 1 184 ? -13.531 -9.5 0.98 1 82.19 184 TYR B C 1
ATOM 3664 O O . TYR B 1 184 ? -12.57 -9.57 1.756 1 82.19 184 TYR B O 1
ATOM 3672 N N . GLU B 1 185 ? -14.711 -9.266 1.478 1 74 185 GLU B N 1
ATOM 3673 C CA . GLU B 1 185 ? -15.133 -9.281 2.875 1 74 185 GLU B CA 1
ATOM 3674 C C . GLU B 1 185 ? -14.664 -8.023 3.604 1 74 185 GLU B C 1
ATOM 3676 O O . GLU B 1 185 ? -14.703 -7.961 4.836 1 74 185 GLU B O 1
ATOM 3681 N N . ARG B 1 186 ? -14.109 -7.059 2.818 1 74.75 186 ARG B N 1
ATOM 3682 C CA . ARG B 1 186 ? -13.734 -5.809 3.473 1 74.75 186 ARG B CA 1
ATOM 3683 C C . ARG B 1 186 ? -14.969 -5.074 3.994 1 74.75 186 ARG B C 1
ATOM 3685 O O . ARG B 1 186 ? -15.93 -4.863 3.252 1 74.75 186 ARG B O 1
ATOM 3692 N N . PRO B 1 187 ? -14.906 -4.84 5.293 1 68.44 187 PRO B N 1
ATOM 3693 C CA . PRO B 1 187 ? -16.078 -4.148 5.855 1 68.44 187 PRO B CA 1
ATOM 3694 C C . PRO B 1 187 ? -16.266 -2.756 5.266 1 68.44 187 PRO B C 1
ATOM 3696 O O . PRO B 1 187 ? -15.312 -2.123 4.824 1 68.44 187 PRO B O 1
ATOM 3699 N N . GLN B 1 188 ? -17.578 -2.432 5.074 1 63.94 188 GLN B N 1
ATOM 3700 C CA . GLN B 1 188 ? -17.922 -1.101 4.586 1 63.94 188 GLN B CA 1
ATOM 3701 C C . GLN B 1 188 ? -17.969 -0.09 5.73 1 63.94 188 GLN B C 1
ATOM 3703 O O . GLN B 1 188 ? -18.438 -0.406 6.828 1 63.94 188 GLN B O 1
ATOM 3708 N N . VAL B 1 189 ? -17.25 0.911 5.461 1 65.12 189 VAL B N 1
ATOM 3709 C CA . VAL B 1 189 ? -17.344 2.002 6.426 1 65.12 189 VAL B CA 1
ATOM 3710 C C . VAL B 1 189 ? -18.641 2.77 6.223 1 65.12 189 VAL B C 1
ATOM 3712 O O . VAL B 1 189 ? -19.031 3.062 5.09 1 65.12 189 VAL B O 1
ATOM 3715 N N . GLN B 1 190 ? -19.562 2.713 7.262 1 63.16 190 GLN B N 1
ATOM 3716 C CA . GLN B 1 190 ? -20.781 3.512 7.203 1 63.16 190 GLN B CA 1
ATOM 3717 C C . GLN B 1 190 ? -20.469 5.004 7.203 1 63.16 190 GLN B C 1
ATOM 3719 O O . GLN B 1 190 ? -19.641 5.469 7.996 1 63.16 190 GLN B O 1
ATOM 3724 N N . GLU B 1 191 ? -20.969 5.609 6.203 1 68.62 191 GLU B N 1
ATOM 3725 C CA . GLU B 1 191 ? -20.688 7.008 5.895 1 68.62 191 GLU B CA 1
ATOM 3726 C C . GLU B 1 191 ? -21.609 7.941 6.66 1 68.62 191 GLU B C 1
ATOM 3728 O O . GLU B 1 191 ? -22.812 7.957 6.422 1 68.62 191 GLU B O 1
ATOM 3733 N N . ARG B 1 192 ? -21.484 8.25 7.875 1 75.31 192 ARG B N 1
ATOM 3734 C CA . ARG B 1 192 ? -22.25 9.375 8.406 1 75.31 192 ARG B CA 1
ATOM 3735 C C . ARG B 1 192 ? -21.391 10.633 8.5 1 75.31 192 ARG B C 1
ATOM 3737 O O . ARG B 1 192 ? -20.297 10.594 9.078 1 75.31 192 ARG B O 1
ATOM 3744 N N . LEU B 1 193 ? -21.875 11.742 7.781 1 81.62 193 LEU B N 1
ATOM 3745 C CA . LEU B 1 193 ? -21.172 13.023 7.855 1 81.62 193 LEU B CA 1
ATOM 3746 C C . LEU B 1 193 ? -21.234 13.594 9.266 1 81.62 193 LEU B C 1
ATOM 3748 O O . LEU B 1 193 ? -22.266 13.5 9.938 1 81.62 193 LEU B O 1
ATOM 3752 N N . PRO B 1 194 ? -20.172 14.141 9.672 1 84.56 194 PRO B N 1
ATOM 3753 C CA . PRO B 1 194 ? -20.172 14.773 10.992 1 84.56 194 PRO B CA 1
ATOM 3754 C C . PRO B 1 194 ? -21.016 16.047 11.047 1 84.56 194 PRO B C 1
ATOM 3756 O O . PRO B 1 194 ? -21.375 16.594 10 1 84.56 194 PRO B O 1
ATOM 3759 N N . GLU B 1 195 ? -21.328 16.422 12.242 1 89.12 195 GLU B N 1
ATOM 3760 C CA . GLU B 1 195 ? -22.078 17.656 12.453 1 89.12 195 GLU B CA 1
ATOM 3761 C C . GLU B 1 195 ? -21.203 18.891 12.219 1 89.12 195 GLU B C 1
ATOM 3763 O O . GLU B 1 195 ? -20.016 18.891 12.57 1 89.12 195 GLU B O 1
ATOM 3768 N N . LYS B 1 196 ? -21.844 19.938 11.688 1 91.38 196 LYS B N 1
ATOM 3769 C CA . LYS B 1 196 ? -21.125 21.188 11.461 1 91.38 196 LYS B CA 1
ATOM 3770 C C . LYS B 1 196 ? -20.828 21.906 12.781 1 91.38 196 LYS B C 1
ATOM 3772 O O . LYS B 1 196 ? -21.641 21.875 13.703 1 91.38 196 LYS B O 1
ATOM 3777 N N . ILE B 1 197 ? -19.719 22.5 12.852 1 91.62 197 ILE B N 1
ATOM 3778 C CA . ILE B 1 197 ? -19.344 23.312 14 1 91.62 197 ILE B CA 1
ATOM 3779 C C . ILE B 1 197 ? -19.906 24.719 13.836 1 91.62 197 ILE B C 1
ATOM 3781 O O . ILE B 1 197 ? -19.547 25.438 12.891 1 91.62 197 ILE B O 1
ATOM 3785 N N . LEU B 1 198 ? -20.719 25.109 14.742 1 89.06 198 LEU B N 1
ATOM 3786 C CA . LEU B 1 198 ? -21.328 26.438 14.703 1 89.06 198 LEU B CA 1
ATOM 3787 C C . LEU B 1 198 ? -20.375 27.5 15.227 1 89.06 198 LEU B C 1
ATOM 3789 O O . LEU B 1 198 ? -19.453 27.188 15.984 1 89.06 198 LEU B O 1
ATOM 3793 N N . PRO B 1 199 ? -20.703 28.766 14.758 1 82.81 199 PRO B N 1
ATOM 3794 C CA . PRO B 1 199 ? -19.875 29.859 15.281 1 82.81 199 PRO B CA 1
ATOM 3795 C C . PRO B 1 199 ? -19.844 29.891 16.812 1 82.81 199 PRO B C 1
ATOM 3797 O O . PRO B 1 199 ? -20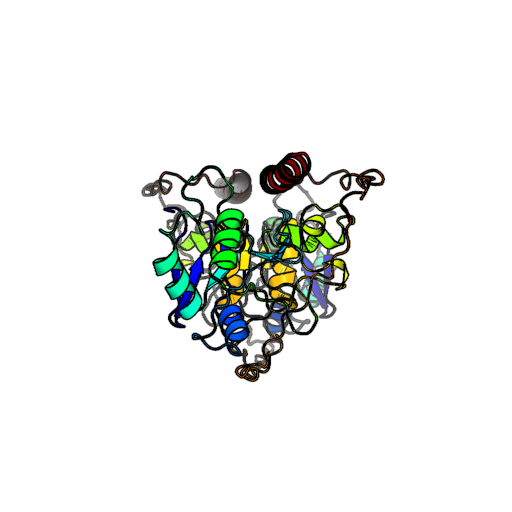.875 29.734 17.453 1 82.81 199 PRO B O 1
ATOM 3800 N N . GLY B 1 200 ? -18.75 30 17.375 1 87.38 200 GLY B N 1
ATOM 3801 C CA . GLY B 1 200 ? -18.578 30.078 18.812 1 87.38 200 GLY B CA 1
ATOM 3802 C C . GLY B 1 200 ? -18.406 28.719 19.453 1 87.38 200 GLY B C 1
ATOM 3803 O O . GLY B 1 200 ? -18.109 28.625 20.656 1 87.38 200 GLY B O 1
ATOM 3804 N N . GLN B 1 201 ? -18.578 27.688 18.734 1 91.38 201 GLN B N 1
ATOM 3805 C CA . GLN B 1 201 ? -18.516 26.344 19.312 1 91.38 201 GLN B CA 1
ATOM 3806 C C . GLN B 1 201 ? -17.141 25.703 19.062 1 91.38 201 GLN B C 1
ATOM 3808 O O . GLN B 1 201 ? -16.875 24.594 19.547 1 91.38 201 GLN B O 1
ATOM 3813 N N . LEU B 1 202 ? -16.328 26.375 18.328 1 91.81 202 LEU B N 1
ATOM 3814 C CA . LEU B 1 202 ? -15.016 25.812 18.031 1 91.81 202 LEU B CA 1
ATOM 3815 C C . LEU B 1 202 ? -14.148 25.766 19.297 1 91.81 202 LEU B C 1
ATOM 3817 O O . LEU B 1 202 ? -14.047 26.766 20.016 1 91.81 202 LEU B O 1
ATOM 3821 N N . TYR B 1 203 ? -13.672 24.609 19.609 1 92.31 203 TYR B N 1
ATOM 3822 C CA . TYR B 1 203 ? -12.727 24.422 20.719 1 92.31 203 TYR B CA 1
ATOM 3823 C C . TYR B 1 203 ? -11.453 23.734 20.234 1 92.31 203 TYR B C 1
ATOM 3825 O O . TYR B 1 203 ? -11.508 22.688 19.594 1 92.31 203 TYR B O 1
ATOM 3833 N N . ILE B 1 204 ? -10.383 24.391 20.469 1 93.38 204 ILE B N 1
ATOM 3834 C CA . ILE B 1 204 ? -9.07 23.812 20.188 1 93.38 204 ILE B CA 1
ATOM 3835 C C . ILE B 1 204 ? -8.344 23.5 21.5 1 93.38 204 ILE B C 1
ATOM 3837 O O . ILE B 1 204 ? -7.977 24.422 22.234 1 93.38 204 ILE B O 1
ATOM 3841 N N . PRO B 1 205 ? -8.125 22.266 21.75 1 91.62 205 PRO B N 1
ATOM 3842 C CA . PRO B 1 205 ? -7.469 21.906 23 1 91.62 205 PRO B CA 1
ATOM 3843 C C . PRO B 1 205 ? -6.027 22.406 23.078 1 91.62 205 PRO B C 1
ATOM 3845 O O . PRO B 1 205 ? -5.32 22.406 22.078 1 91.62 205 PRO B O 1
ATOM 3848 N N . PRO B 1 206 ? -5.668 22.766 24.328 1 89.62 206 PRO B N 1
ATOM 3849 C CA . PRO B 1 206 ? -4.25 23.094 24.516 1 89.62 206 PRO B CA 1
ATOM 3850 C C . PRO B 1 206 ? -3.35 21.859 24.422 1 89.62 206 PRO B C 1
ATOM 3852 O O . PRO B 1 206 ? -3.844 20.734 24.406 1 89.62 206 PRO B O 1
ATOM 3855 N N . SER B 1 207 ? -2.07 22.203 24.312 1 88.25 207 SER B N 1
ATOM 3856 C CA . SER B 1 207 ? -1.099 21.109 24.234 1 88.25 207 SER B CA 1
ATOM 3857 C C . SER B 1 207 ? -1.237 20.156 25.422 1 88.25 207 SER B C 1
ATOM 3859 O O . SER B 1 207 ? -1.439 20.609 26.562 1 88.25 207 SER B O 1
ATOM 3861 N N . ASP B 1 208 ? -1.157 18.906 25.156 1 81.31 208 ASP B N 1
ATOM 3862 C CA . ASP B 1 208 ? -1.139 17.891 26.219 1 81.31 208 ASP B CA 1
ATOM 3863 C C . ASP B 1 208 ? 0.203 17.172 26.266 1 81.31 208 ASP B C 1
ATOM 3865 O O . ASP B 1 208 ? 0.34 16.141 26.938 1 81.31 208 ASP B O 1
ATOM 3869 N N . ASN B 1 209 ? 1.115 17.562 25.453 1 80.12 209 ASN B N 1
ATOM 3870 C CA . ASN B 1 209 ? 2.434 16.938 25.391 1 80.12 209 ASN B CA 1
ATOM 3871 C C . ASN B 1 209 ? 3.43 17.656 26.312 1 80.12 209 ASN B C 1
ATOM 3873 O O . ASN B 1 209 ? 3.988 18.688 25.938 1 80.12 209 ASN B O 1
ATOM 3877 N N . SER B 1 210 ? 3.512 17.344 27.719 1 63.5 210 SER B N 1
ATOM 3878 C CA . SER B 1 210 ? 4.383 17.984 28.703 1 63.5 210 SER B CA 1
ATOM 3879 C C . SER B 1 210 ? 5.844 17.609 28.469 1 63.5 210 SER B C 1
ATOM 3881 O O . SER B 1 210 ? 6.711 17.953 29.266 1 63.5 210 SER B O 1
ATOM 3883 N N . CYS B 1 211 ? 6.367 17.234 27.438 1 51.41 211 CYS B N 1
ATOM 3884 C CA . CYS B 1 211 ? 7.797 16.969 27.453 1 51.41 211 CYS B CA 1
ATOM 3885 C C . CYS B 1 211 ? 8.594 18.234 27.766 1 51.41 211 CYS B C 1
ATOM 3887 O O . CYS B 1 211 ? 8.547 19.203 27 1 51.41 211 CYS B O 1
ATOM 3889 N N . SER B 1 212 ? 8.766 18.578 28.984 1 40.28 212 SER B N 1
ATOM 3890 C CA . SER B 1 212 ? 9.641 19.672 29.391 1 40.28 212 SER B CA 1
ATOM 3891 C C . SER B 1 212 ? 11 19.578 28.719 1 40.28 212 SER B C 1
ATOM 3893 O O . SER B 1 212 ? 11.438 18.5 28.328 1 40.28 212 SER B O 1
ATOM 3895 N N . CYS B 1 213 ? 11.594 20.75 28.219 1 36.5 213 CYS B N 1
ATOM 3896 C CA . CYS B 1 213 ? 12.961 20.984 27.75 1 36.5 213 CYS B CA 1
ATOM 3897 C C . CYS B 1 213 ? 13.945 20.109 28.516 1 36.5 213 CYS B C 1
ATOM 3899 O O . CYS B 1 213 ? 15.086 19.922 28.094 1 36.5 213 CYS B O 1
ATOM 3901 N N . SER B 1 214 ? 13.844 19.766 29.875 1 32.28 214 SER B N 1
ATOM 3902 C CA . SER B 1 214 ? 14.836 18.984 30.609 1 32.28 214 SER B CA 1
ATOM 3903 C C . SER B 1 214 ? 14.797 17.516 30.203 1 32.28 214 SER B C 1
ATOM 3905 O O . SER B 1 214 ? 15.094 16.641 31.031 1 32.28 214 SER B O 1
ATOM 3907 N N . CYS B 1 215 ? 14.102 17.109 29.375 1 33.16 215 CYS B N 1
ATOM 3908 C CA . CYS B 1 215 ? 14.117 15.68 29.125 1 33.16 215 CYS B CA 1
ATOM 3909 C C . CYS B 1 215 ? 15.5 15.211 28.688 1 33.16 215 CYS B C 1
ATOM 3911 O O . CYS B 1 215 ? 16.031 15.695 27.688 1 33.16 215 CYS B O 1
ATOM 3913 N N . ASN B 1 216 ? 16.375 14.789 29.719 1 28.81 216 ASN B N 1
ATOM 3914 C CA . ASN B 1 216 ? 17.672 14.164 29.578 1 28.81 216 ASN B CA 1
ATOM 3915 C C . ASN B 1 216 ? 17.641 13 28.594 1 28.81 216 ASN B C 1
ATOM 3917 O O . ASN B 1 216 ? 16.875 12.055 28.766 1 28.81 216 ASN B O 1
ATOM 3921 N N . PRO B 1 217 ? 18.203 13.141 27.484 1 29.23 217 PRO B N 1
ATOM 3922 C CA . PRO B 1 217 ? 18.375 12.109 26.453 1 29.23 217 PRO B CA 1
ATOM 3923 C C . PRO B 1 217 ? 19.031 10.844 27.016 1 29.23 217 PRO B C 1
ATOM 3925 O O . PRO B 1 217 ? 19.5 10 26.25 1 29.23 217 PRO B O 1
ATOM 3928 N N . SER B 1 218 ? 19.156 10.672 28.359 1 26.39 218 SER B N 1
ATOM 3929 C CA . SER B 1 218 ? 20.062 9.578 28.734 1 26.39 218 SER B CA 1
ATOM 3930 C C . SER B 1 218 ? 19.516 8.242 28.234 1 26.39 218 SER B C 1
ATOM 3932 O O . SER B 1 218 ? 20.266 7.266 28.125 1 26.39 218 SER B O 1
ATOM 3934 N N . ALA B 1 219 ? 18.25 8.031 28.672 1 24.23 219 ALA B N 1
ATOM 3935 C CA . ALA B 1 219 ? 17.984 6.598 28.734 1 24.23 219 ALA B CA 1
ATOM 3936 C C . ALA B 1 219 ? 17.859 6.004 27.328 1 24.23 219 ALA B C 1
ATOM 3938 O O . ALA B 1 219 ? 17.047 5.102 27.109 1 24.23 219 ALA B O 1
ATOM 3939 N N . PHE B 1 220 ? 18.375 6.684 26.469 1 26.12 220 PHE B N 1
ATOM 3940 C CA . PHE B 1 220 ? 18.188 6.176 25.109 1 26.12 220 PHE B CA 1
ATOM 3941 C C . PHE B 1 220 ? 18.922 4.848 24.922 1 26.12 220 PHE B C 1
ATOM 3943 O O . PHE B 1 220 ? 20.125 4.824 24.719 1 26.12 220 PHE B O 1
ATOM 3950 N N . ARG B 1 221 ? 18.562 3.951 25.781 1 22.77 221 ARG B N 1
ATOM 3951 C CA . ARG B 1 221 ? 19.281 2.791 25.266 1 22.77 221 ARG B CA 1
ATOM 3952 C C . ARG B 1 221 ? 18.734 2.375 23.906 1 22.77 221 ARG B C 1
ATOM 3954 O O . ARG B 1 221 ? 17.516 2.162 23.75 1 22.77 221 ARG B O 1
ATOM 3961 N N . LEU B 1 222 ? 19.328 2.838 22.891 1 24.89 222 LEU B N 1
ATOM 3962 C CA . LEU B 1 222 ? 19.125 2.357 21.531 1 24.89 222 LEU B CA 1
ATOM 3963 C C . LEU B 1 222 ? 18.844 0.858 21.516 1 24.89 222 LEU B C 1
ATOM 3965 O O . LEU B 1 222 ? 19.656 0.07 22.016 1 24.89 222 LEU B O 1
ATOM 3969 N N . VAL B 1 223 ? 17.734 0.559 21.953 1 27.75 223 VAL B N 1
ATOM 3970 C CA . VAL B 1 223 ? 17.641 -0.871 21.672 1 27.75 223 VAL B CA 1
ATOM 3971 C C . VAL B 1 223 ? 18.25 -1.182 20.312 1 27.75 223 VAL B C 1
ATOM 3973 O O . VAL B 1 223 ? 18.031 -0.45 19.344 1 27.75 223 VAL B O 1
ATOM 3976 N N . GLY B 1 224 ? 19.375 -1.747 20.266 1 25.77 224 GLY B N 1
ATOM 3977 C CA . GLY B 1 224 ? 20.188 -2.186 19.141 1 25.77 224 GLY B CA 1
ATOM 3978 C C . GLY B 1 224 ? 19.359 -2.684 17.969 1 25.77 224 GLY B C 1
ATOM 3979 O O . GLY B 1 224 ? 18.188 -3.043 18.141 1 25.77 224 GLY B O 1
ATOM 3980 N N . PRO B 1 225 ? 19.75 -2.26 16.688 1 28.95 225 PRO B N 1
ATOM 3981 C CA . PRO B 1 225 ? 19.203 -2.84 15.453 1 28.95 225 PRO B CA 1
ATOM 3982 C C . PRO B 1 225 ? 18.797 -4.301 15.625 1 28.95 225 PRO B C 1
ATOM 3984 O O . PRO B 1 225 ? 19.391 -5.027 16.422 1 28.95 225 PRO B O 1
ATOM 3987 N N . LEU B 1 226 ? 17.656 -4.629 15.711 1 32.12 226 LEU B N 1
ATOM 3988 C CA . LEU B 1 226 ? 17.688 -6.078 15.531 1 32.12 226 LEU B CA 1
ATOM 3989 C C . LEU B 1 226 ? 18.797 -6.488 14.57 1 32.12 226 LEU B C 1
ATOM 3991 O O . LEU B 1 226 ? 19.094 -5.773 13.609 1 32.12 226 LEU B O 1
ATOM 3995 N N . SER B 1 227 ? 19.75 -7.23 14.953 1 31.81 227 SER B N 1
ATOM 3996 C CA . SER B 1 227 ? 21.109 -7.426 14.461 1 31.81 227 SER B CA 1
ATOM 3997 C C . SER B 1 227 ? 21.203 -7.219 12.953 1 31.81 227 SER B C 1
ATOM 3999 O O . SER B 1 227 ? 22.188 -6.691 12.453 1 31.81 227 SER B O 1
ATOM 4001 N N . GLY B 1 228 ? 20.328 -7.898 11.984 1 33.97 228 GLY B N 1
ATOM 4002 C CA . GLY B 1 228 ? 20.703 -8.094 10.594 1 33.97 228 GLY B CA 1
ATOM 4003 C C . GLY B 1 228 ? 20.125 -7.047 9.656 1 33.97 228 GLY B C 1
ATOM 4004 O O . GLY B 1 228 ? 20.391 -7.066 8.453 1 33.97 228 GLY B O 1
ATOM 4005 N N . GLN B 1 229 ? 18.859 -6.449 9.797 1 36.53 229 GLN B N 1
ATOM 4006 C CA . GLN B 1 229 ? 18.328 -5.84 8.586 1 36.53 229 GLN B CA 1
ATOM 4007 C C . GLN B 1 229 ? 18.672 -4.352 8.523 1 36.53 229 GLN B C 1
ATOM 4009 O O . GLN B 1 229 ? 18.391 -3.613 9.477 1 36.53 229 GLN B O 1
ATOM 4014 N N . GLN B 1 230 ? 19.547 -3.889 7.773 1 36.97 230 GLN B N 1
ATOM 4015 C CA . GLN B 1 230 ? 20.016 -2.539 7.469 1 36.97 230 GLN B CA 1
ATOM 4016 C C . GLN B 1 230 ? 18.859 -1.665 6.969 1 36.97 230 GLN B C 1
ATOM 4018 O O . GLN B 1 230 ? 18.156 -2.035 6.027 1 36.97 230 GLN B O 1
ATOM 4023 N N . GLU B 1 231 ? 18.328 -0.757 7.738 1 47.25 231 GLU B N 1
ATOM 4024 C CA . GLU B 1 231 ? 17.391 0.265 7.285 1 47.25 231 GLU B CA 1
ATOM 4025 C C . GLU B 1 231 ? 17.938 0.996 6.055 1 47.25 231 GLU B C 1
ATOM 4027 O O . GLU B 1 231 ? 19.141 1.246 5.949 1 47.25 231 GLU B O 1
ATOM 4032 N N . PRO B 1 232 ? 17.047 1.18 5.125 1 48.81 232 PRO B N 1
ATOM 4033 C CA . PRO B 1 232 ? 17.594 1.888 3.969 1 48.81 232 PRO B CA 1
ATOM 4034 C C . PRO B 1 232 ? 18.109 3.285 4.32 1 48.81 232 PRO B C 1
ATOM 4036 O O . PRO B 1 232 ? 17.547 3.945 5.199 1 48.81 232 PRO B O 1
ATOM 4039 N N . GLU B 1 233 ? 19.266 3.648 3.924 1 50.44 233 GLU B N 1
ATOM 4040 C CA . GLU B 1 233 ? 20.047 4.855 4.16 1 50.44 233 GLU B CA 1
ATOM 4041 C C . GLU B 1 233 ? 19.219 6.113 3.939 1 50.44 233 GLU B C 1
ATOM 4043 O O . GLU B 1 233 ? 19.344 7.09 4.68 1 50.44 233 GLU B O 1
ATOM 4048 N N . GLN B 1 234 ? 18.219 6.07 3.061 1 48.69 234 GLN B N 1
ATOM 4049 C CA . GLN B 1 234 ? 17.484 7.289 2.707 1 48.69 234 GLN B CA 1
ATOM 4050 C C . GLN B 1 234 ? 16.531 7.699 3.818 1 48.69 234 GLN B C 1
ATOM 4052 O O . GLN B 1 234 ? 16.391 8.883 4.125 1 48.69 234 GLN B O 1
ATOM 4057 N N . GLN B 1 235 ? 15.906 6.73 4.379 1 53.22 235 GLN B N 1
ATOM 4058 C CA . GLN B 1 235 ? 14.992 7.035 5.477 1 53.22 235 GLN B CA 1
ATOM 4059 C C . GLN B 1 235 ? 15.734 7.684 6.645 1 53.22 235 GLN B C 1
ATOM 4061 O O . GLN B 1 235 ? 15.258 8.672 7.215 1 53.22 235 GLN B O 1
ATOM 4066 N N . ILE B 1 236 ? 16.938 7.297 6.801 1 57.5 236 ILE B N 1
ATOM 4067 C CA . ILE B 1 236 ? 17.75 7.797 7.91 1 57.5 236 ILE B CA 1
ATOM 4068 C C . ILE B 1 236 ? 18.109 9.258 7.664 1 57.5 236 ILE B C 1
ATOM 4070 O O . ILE B 1 236 ? 18.031 10.086 8.578 1 57.5 236 ILE B O 1
ATOM 4074 N N . GLN B 1 237 ? 18.297 9.609 6.457 1 58.22 237 GLN B N 1
ATOM 4075 C CA . GLN B 1 237 ? 18.734 10.969 6.152 1 58.22 237 GLN B CA 1
ATOM 4076 C C . GLN B 1 237 ? 17.594 11.961 6.371 1 58.22 237 GLN B C 1
ATOM 4078 O O . GLN B 1 237 ? 17.797 13.023 6.965 1 58.22 237 GLN B O 1
ATOM 4083 N N . TRP B 1 238 ? 16.438 11.617 6.07 1 60.06 238 TRP B N 1
ATOM 4084 C CA . TRP B 1 238 ? 15.312 12.531 6.195 1 60.06 238 TRP B CA 1
ATOM 4085 C C . TRP B 1 238 ? 14.977 12.781 7.66 1 60.06 238 TRP B C 1
ATOM 4087 O O . TRP B 1 238 ? 14.672 13.914 8.047 1 60.06 238 TRP B O 1
ATOM 4097 N N . GLU B 1 239 ? 15.047 11.758 8.328 1 64.19 239 GLU B N 1
ATOM 4098 C CA . GLU B 1 239 ? 14.805 11.898 9.766 1 64.19 239 GLU B CA 1
ATOM 4099 C C . GLU B 1 239 ? 15.812 12.852 10.398 1 64.19 239 GLU B C 1
ATOM 4101 O O . GLU B 1 239 ? 15.438 13.695 11.219 1 64.19 239 GLU B O 1
ATOM 4106 N N . GLN B 1 240 ? 16.969 12.703 9.867 1 63.66 240 GLN B N 1
ATOM 4107 C CA . GLN B 1 240 ? 18.016 13.57 10.398 1 63.66 240 GLN B CA 1
ATOM 4108 C C . GLN B 1 240 ? 17.781 15.023 10.008 1 63.66 240 GLN B C 1
ATOM 4110 O O . GLN B 1 240 ? 17.938 15.922 10.836 1 63.66 240 GLN B O 1
ATOM 4115 N N . ASP B 1 241 ? 17.297 15.195 8.828 1 63.97 241 ASP B N 1
ATOM 4116 C CA . ASP B 1 241 ? 17.031 16.547 8.344 1 63.97 241 ASP B CA 1
ATOM 4117 C C . ASP B 1 241 ? 15.914 17.203 9.148 1 63.97 241 ASP B C 1
ATOM 4119 O O . ASP B 1 241 ? 16.031 18.375 9.547 1 63.97 241 ASP B O 1
ATOM 4123 N N . GLU B 1 242 ? 14.961 16.469 9.398 1 67.19 242 GLU B N 1
ATOM 4124 C CA . GLU B 1 242 ? 13.828 17 10.156 1 67.19 242 GLU B CA 1
ATOM 4125 C C . GLU B 1 242 ? 14.227 17.297 11.602 1 67.19 242 GLU B C 1
ATOM 4127 O O . GLU B 1 242 ? 13.844 18.344 12.156 1 67.19 242 GLU B O 1
ATOM 4132 N N . GLN B 1 243 ? 15.039 16.453 12.125 1 68.25 243 GLN B N 1
ATOM 4133 C CA . GLN B 1 243 ? 15.531 16.672 13.484 1 68.25 243 GLN B CA 1
ATOM 4134 C C . GLN B 1 243 ? 16.391 17.922 13.57 1 68.25 243 GLN B C 1
ATOM 4136 O O . GLN B 1 243 ? 16.281 18.688 14.531 1 68.25 243 GLN B O 1
ATOM 4141 N N . GLU B 1 244 ? 17.203 18.078 12.664 1 68.31 244 GLU B N 1
ATOM 4142 C CA . GLU B 1 244 ? 18.062 19.25 12.633 1 68.31 244 GLU B CA 1
ATOM 4143 C C . GLU B 1 244 ? 17.25 20.531 12.531 1 68.31 244 GLU B C 1
ATOM 4145 O O . GLU B 1 244 ? 17.562 21.516 13.211 1 68.31 244 GLU B O 1
ATOM 4150 N N . ARG B 1 245 ? 16.203 20.5 11.828 1 67.62 245 ARG B N 1
ATOM 4151 C CA . ARG B 1 245 ? 15.328 21.656 11.688 1 67.62 245 ARG B CA 1
ATOM 4152 C C . ARG B 1 245 ? 14.656 22 13.016 1 67.62 245 ARG B C 1
ATOM 4154 O O . ARG B 1 245 ? 14.594 23.172 13.391 1 67.62 245 ARG B O 1
ATOM 4161 N N . GLN B 1 246 ? 14.258 21.094 13.672 1 69.19 246 GLN B N 1
ATOM 4162 C CA . GLN B 1 246 ? 13.594 21.312 14.953 1 69.19 246 GLN B CA 1
ATOM 4163 C C . GLN B 1 246 ? 14.586 21.797 16.016 1 69.19 246 GLN B C 1
ATOM 4165 O O . GLN B 1 246 ? 14.281 22.688 16.812 1 69.19 246 GLN B O 1
ATOM 4170 N N . GLN B 1 247 ? 15.766 21.203 15.953 1 68.31 247 GLN B N 1
ATOM 4171 C CA . GLN B 1 247 ? 16.812 21.641 16.875 1 68.31 247 GLN B CA 1
ATOM 4172 C C . GLN B 1 247 ? 17.188 23.094 16.641 1 68.31 247 GLN B C 1
ATOM 4174 O O . GLN B 1 247 ? 17.422 23.844 17.594 1 68.31 247 GLN B O 1
ATOM 4179 N N . GLU B 1 248 ? 17.25 23.438 15.5 1 68.81 248 GLU B N 1
ATOM 4180 C CA . GLU B 1 248 ? 17.531 24.828 15.164 1 68.81 248 GLU B CA 1
ATOM 4181 C C . GLU B 1 248 ? 16.516 25.766 15.781 1 68.81 248 GLU B C 1
ATOM 4183 O O . GLU B 1 248 ? 16.859 26.828 16.297 1 68.81 248 GLU B O 1
ATOM 4188 N N . GLN B 1 249 ? 15.281 25.438 15.781 1 65.94 249 GLN B N 1
ATOM 4189 C CA . GLN B 1 249 ? 14.234 26.219 16.406 1 65.94 249 GLN B CA 1
ATOM 4190 C C . GLN B 1 249 ? 14.469 26.344 17.906 1 65.94 249 GLN B C 1
ATOM 4192 O O . GLN B 1 249 ? 14.328 27.438 18.484 1 65.94 249 GLN B O 1
ATOM 4197 N N . GLU B 1 250 ? 14.82 25.312 18.438 1 66.56 250 GLU B N 1
ATOM 4198 C CA . GLU B 1 250 ? 15.062 25.312 19.891 1 66.56 250 GLU B CA 1
ATOM 4199 C C . GLU B 1 250 ? 16.234 26.203 20.25 1 66.56 250 GLU B C 1
ATOM 4201 O O . GLU B 1 250 ? 16.172 26.953 21.234 1 66.56 250 GLU B O 1
ATOM 4206 N N . GLU B 1 251 ? 17.281 26.047 19.547 1 66.81 251 GLU B N 1
ATOM 4207 C CA . GLU B 1 251 ? 18.469 26.844 19.797 1 66.81 251 GLU B CA 1
ATOM 4208 C C . GLU B 1 251 ? 18.172 28.328 19.641 1 66.81 251 GLU B C 1
ATOM 4210 O O . GLU B 1 251 ? 18.656 29.156 20.422 1 66.81 251 GLU B O 1
ATOM 4215 N N . GLN B 1 252 ? 17.484 28.594 18.672 1 61.28 252 GLN B N 1
ATOM 4216 C CA . GLN B 1 252 ? 17.094 29.984 18.484 1 61.28 252 GLN B CA 1
ATOM 4217 C C . GLN B 1 252 ? 16.25 30.484 19.656 1 61.28 252 GLN B C 1
ATOM 4219 O O . GLN B 1 252 ? 16.422 31.625 20.109 1 61.28 252 GLN B O 1
ATOM 4224 N N . CYS B 1 253 ? 15.469 29.719 20.125 1 59.56 253 CYS B N 1
ATOM 4225 C CA . CYS B 1 253 ? 14.648 30.062 21.281 1 59.56 253 CYS B CA 1
ATOM 4226 C C . CYS B 1 253 ? 15.523 30.312 22.516 1 59.56 253 CYS B C 1
ATOM 4228 O O . CYS B 1 253 ? 15.289 31.266 23.25 1 59.56 253 CYS B O 1
ATOM 4230 N N . GLU B 1 254 ? 16.406 29.516 22.672 1 61.78 254 GLU B N 1
ATOM 4231 C CA . GLU B 1 254 ? 17.312 29.656 23.812 1 61.78 254 GLU B CA 1
ATOM 4232 C C . GLU B 1 254 ? 18.109 30.953 23.719 1 61.78 254 GLU B C 1
ATOM 4234 O O . GLU B 1 254 ? 18.328 31.625 24.719 1 61.78 254 GLU B O 1
ATOM 4239 N N . GLN B 1 255 ? 18.469 31.234 22.625 1 59.38 255 GLN B N 1
ATOM 4240 C CA . GLN B 1 255 ? 19.234 32.469 22.422 1 59.38 255 GLN B CA 1
ATOM 4241 C C . GLN B 1 255 ? 18.359 33.688 22.641 1 59.38 255 GLN B C 1
ATOM 4243 O O . GLN B 1 255 ? 18.812 34.688 23.219 1 59.38 255 GLN B O 1
ATOM 4248 N N . GLU B 1 256 ? 17.234 33.625 22.234 1 56.12 256 GLU B N 1
ATOM 4249 C CA . GLU B 1 256 ? 16.312 34.75 22.406 1 56.12 256 GLU B CA 1
ATOM 4250 C C . GLU B 1 256 ? 15.922 34.938 23.875 1 56.12 256 GLU B C 1
ATOM 4252 O O . GLU B 1 256 ? 15.703 36.062 24.328 1 56.12 256 GLU B O 1
ATOM 4257 N N . GLU B 1 257 ? 15.844 33.906 24.516 1 55.16 257 GLU B N 1
ATOM 4258 C CA . GLU B 1 257 ? 15.562 33.969 25.953 1 55.16 257 GLU B CA 1
ATOM 4259 C C . GLU B 1 257 ? 16.734 34.562 26.719 1 55.16 257 GLU B C 1
ATOM 4261 O O . GLU B 1 257 ? 16.562 35.188 27.766 1 55.16 257 GLU B O 1
ATOM 4266 N N . GLN B 1 258 ? 17.812 34.469 26.219 1 52.12 258 GLN B N 1
ATOM 4267 C CA . GLN B 1 258 ? 19 35 26.859 1 52.12 258 GLN B CA 1
ATOM 4268 C C . GLN B 1 258 ? 19.188 36.5 26.531 1 52.12 258 GLN B C 1
ATOM 4270 O O . GLN B 1 258 ? 19.906 37.219 27.234 1 52.12 258 GLN B O 1
ATOM 4275 N N . LEU B 1 259 ? 18.531 36.938 25.625 1 46.56 259 LEU B N 1
ATOM 4276 C CA . LEU B 1 259 ? 18.562 38.375 25.328 1 46.56 259 LEU B CA 1
ATOM 4277 C C . LEU B 1 259 ? 17.406 39.094 26.016 1 46.56 259 LEU B C 1
ATOM 4279 O O . LEU B 1 259 ? 17.562 40.219 26.484 1 46.56 259 LEU B O 1
#

Secondary structure (DSSP, 8-state):
-TT--EEEETTTEEEE--TT-EE-HHHHHHHHTTS-TTS-EEES-EEE--STT-TT-EEE-SSS-EEE-HHHHHHHHHHTT-TTTS---S-S-HHHHHHHHHHHHT-EE-----TTS-BSEESS-HHHHHHHTTS-TT-HHHHHBSS-GGG-SS-B-SS--EESS--HHHHHHHHHHHHT---TTPPP---PPPPPPPTT----PPP-----TT--GGG-------TT----HHHHHHHHHHHHHHHHHHHHHHHHHH-/-TT--EEEETTTEEEE--TT-EE-HHHHHHHHTTS-TTS-EEES-EEE--STT-TT-EEE-SSS-EEE-HHHHHHHHHHTT-TTTS---S-S-HHHHHHHHHHHHT-EE-----TTS-BSEESS-HHHHHHHTTS-TT-HHHHHBSS-GGGSSS-B-SS--EESS--HHHHHHHHHHHHT---TTPPP---PPPPPPPTT----PPP-----TT--GGG-------TT----HHHHHHHHHHHHHHHHHHHHHHHHHH-